Protein AF-A0A0E4GC06-F1 (afdb_monomer_lite)

pLDDT: mean 88.48, std 10.25, range [23.84, 98.75]

Structure (mmCIF, N/CA/C/O backbone):
data_AF-A0A0E4GC06-F1
#
_entry.id   AF-A0A0E4GC06-F1
#
loop_
_atom_site.group_PDB
_atom_site.id
_atom_site.type_symbol
_atom_site.label_atom_id
_atom_site.label_alt_id
_atom_site.label_comp_id
_atom_site.label_asym_id
_atom_site.label_entity_id
_atom_site.label_seq_id
_atom_site.pdbx_PDB_ins_code
_atom_site.Cartn_x
_atom_site.Cartn_y
_atom_site.Cartn_z
_atom_site.occupancy
_atom_site.B_iso_or_equiv
_atom_site.auth_seq_id
_atom_site.auth_comp_id
_atom_site.auth_asym_id
_atom_site.auth_atom_id
_atom_site.pdbx_PDB_model_num
ATOM 1 N N . MET A 1 1 ? -3.558 20.756 -15.238 1.00 23.84 1 MET A N 1
ATOM 2 C CA . MET A 1 1 ? -2.206 21.326 -15.379 1.00 23.84 1 MET A CA 1
ATOM 3 C C . MET A 1 1 ? -1.267 20.289 -14.812 1.00 23.84 1 MET A C 1
ATOM 5 O O . MET A 1 1 ? -1.370 19.954 -13.636 1.00 23.84 1 MET A O 1
ATOM 9 N N . ASP A 1 2 ? -0.541 19.678 -15.735 1.00 29.11 2 ASP A N 1
ATOM 10 C CA . ASP A 1 2 ? 0.047 18.350 -15.652 1.00 29.11 2 ASP A CA 1
ATOM 11 C C . ASP A 1 2 ? 1.113 18.216 -14.589 1.00 29.11 2 ASP A C 1
ATOM 13 O O . ASP A 1 2 ? 1.960 19.089 -14.416 1.00 29.11 2 ASP A O 1
ATOM 17 N N . ILE A 1 3 ? 1.126 17.060 -13.942 1.00 27.95 3 ILE A N 1
ATOM 18 C CA . ILE A 1 3 ? 2.328 16.587 -13.286 1.00 27.95 3 ILE A CA 1
ATOM 19 C C . ILE A 1 3 ? 2.416 15.119 -13.640 1.00 27.95 3 ILE A C 1
ATOM 21 O O . ILE A 1 3 ? 1.659 14.358 -13.053 1.00 27.95 3 ILE A O 1
ATOM 25 N N . GLN A 1 4 ? 3.295 14.749 -14.589 1.00 31.56 4 GLN A N 1
ATOM 26 C CA . GLN A 1 4 ? 3.867 13.409 -14.827 1.00 31.56 4 GLN A CA 1
ATOM 27 C C . GLN A 1 4 ? 4.980 13.149 -13.766 1.00 31.56 4 GLN A C 1
ATOM 29 O O . GLN A 1 4 ? 5.362 14.096 -13.108 1.00 31.56 4 GLN A O 1
ATOM 34 N N . PHE A 1 5 ? 5.409 11.930 -13.389 1.00 41.62 5 PHE A N 1
ATOM 35 C CA . PHE A 1 5 ? 6.430 11.740 -12.320 1.00 41.62 5 PHE A CA 1
ATOM 36 C C . PHE A 1 5 ? 7.388 10.579 -12.596 1.00 41.62 5 PHE A C 1
ATOM 38 O O . PHE A 1 5 ? 8.573 10.745 -12.329 1.00 41.62 5 PHE A O 1
ATOM 45 N N . SER A 1 6 ? 6.945 9.464 -13.188 1.00 38.44 6 SER A N 1
ATOM 46 C CA . SER A 1 6 ? 7.892 8.463 -13.710 1.00 38.44 6 SER A CA 1
ATOM 47 C C . SER A 1 6 ? 8.439 8.878 -15.082 1.00 38.44 6 SER A C 1
ATOM 49 O O . SER A 1 6 ? 9.653 8.906 -15.261 1.00 38.44 6 SER A O 1
ATOM 51 N N . ASP A 1 7 ? 7.579 9.346 -15.996 1.00 49.59 7 ASP A N 1
ATOM 52 C CA . ASP A 1 7 ? 8.022 9.957 -17.263 1.00 49.59 7 ASP A CA 1
ATOM 53 C C . ASP A 1 7 ? 8.690 11.329 -17.049 1.00 49.59 7 ASP A C 1
ATOM 55 O O . ASP A 1 7 ? 9.568 11.721 -17.806 1.00 49.59 7 ASP A O 1
ATOM 59 N N . ASP A 1 8 ? 8.377 12.034 -15.960 1.00 61.19 8 ASP A N 1
ATOM 60 C CA . ASP A 1 8 ? 8.934 13.361 -15.666 1.00 61.19 8 ASP A CA 1
ATOM 61 C C . ASP A 1 8 ? 10.427 13.309 -15.344 1.00 61.19 8 ASP A C 1
ATOM 63 O O . ASP A 1 8 ? 11.144 14.236 -15.675 1.00 61.19 8 ASP A O 1
ATOM 67 N N . PHE A 1 9 ? 10.968 12.256 -14.721 1.00 75.62 9 PHE A N 1
ATOM 68 C CA . PHE A 1 9 ? 12.422 12.215 -14.509 1.00 75.62 9 PHE A CA 1
ATOM 69 C C . PHE A 1 9 ? 13.187 12.082 -15.832 1.00 75.62 9 PHE A C 1
ATOM 71 O O . PHE A 1 9 ? 14.097 12.872 -16.088 1.00 75.62 9 PHE A O 1
ATOM 78 N N . ILE A 1 10 ? 12.788 11.128 -16.676 1.00 79.75 10 ILE A N 1
ATOM 79 C CA . ILE A 1 10 ? 13.383 10.901 -18.000 1.00 79.75 10 ILE A CA 1
ATOM 80 C C . ILE A 1 10 ? 13.195 12.144 -18.880 1.00 79.75 10 ILE A C 1
ATOM 82 O O . ILE A 1 10 ? 14.172 12.639 -19.434 1.00 79.75 10 ILE A O 1
ATOM 86 N N . LEU A 1 11 ? 11.983 12.707 -18.940 1.00 75.94 11 LEU A N 1
ATOM 87 C CA . LEU A 1 11 ? 11.672 13.897 -19.738 1.00 75.94 11 LEU A CA 1
ATOM 88 C C . LEU A 1 11 ? 12.376 15.159 -19.215 1.00 75.94 11 LEU A C 1
ATOM 90 O O . LEU A 1 11 ? 13.024 15.849 -19.999 1.00 75.94 11 LEU A O 1
ATOM 94 N N . ARG A 1 12 ? 12.340 15.443 -17.901 1.00 77.50 12 ARG A N 1
ATOM 95 C CA . ARG A 1 12 ? 13.036 16.610 -17.306 1.00 77.50 12 ARG A CA 1
ATOM 96 C C . ARG A 1 12 ? 14.535 16.582 -17.553 1.00 77.50 12 ARG A C 1
ATOM 98 O O . ARG A 1 12 ? 15.145 17.640 -17.654 1.00 77.50 12 ARG A O 1
ATOM 105 N N . ASN A 1 13 ? 15.121 15.389 -17.625 1.00 81.69 13 ASN A N 1
ATOM 106 C CA . ASN A 1 13 ? 16.547 15.213 -17.882 1.00 81.69 13 ASN A CA 1
ATOM 107 C C . ASN A 1 13 ? 16.855 14.900 -19.356 1.00 81.69 13 ASN A C 1
ATOM 109 O O . ASN A 1 13 ? 18.013 14.657 -19.676 1.00 81.69 13 ASN A O 1
ATOM 113 N N . SER A 1 14 ? 15.852 14.925 -20.247 1.00 86.75 14 SER A N 1
ATOM 114 C CA . SER A 1 14 ? 15.999 14.646 -21.686 1.00 86.75 14 SER A CA 1
ATOM 115 C C . SER A 1 14 ? 16.733 13.331 -21.986 1.00 86.75 14 SER A C 1
ATOM 117 O O . SER A 1 14 ? 17.539 13.251 -22.912 1.00 86.75 14 SER A O 1
ATOM 119 N N . LEU A 1 15 ? 16.474 12.299 -21.178 1.00 90.12 15 LEU A N 1
ATOM 120 C CA . LEU A 1 15 ? 17.127 11.000 -21.301 1.00 90.12 15 LEU A CA 1
ATOM 121 C C . LEU A 1 15 ? 16.522 10.202 -22.460 1.00 90.12 15 LEU A C 1
ATOM 123 O O . LEU A 1 15 ? 15.305 10.043 -22.562 1.00 90.12 15 LEU A O 1
ATOM 127 N N . ILE A 1 16 ? 17.381 9.655 -23.313 1.00 89.19 16 ILE A N 1
ATOM 128 C CA . ILE A 1 16 ? 17.001 8.858 -24.481 1.00 89.19 16 ILE A CA 1
ATOM 129 C C . ILE A 1 16 ? 17.292 7.389 -24.167 1.00 89.19 16 ILE A C 1
ATOM 131 O O . ILE A 1 16 ? 18.447 7.071 -23.900 1.00 89.19 16 ILE A O 1
ATOM 135 N N . PRO A 1 17 ? 16.308 6.470 -24.199 1.00 90.06 17 PRO A N 1
ATOM 136 C CA . PRO A 1 17 ? 16.586 5.043 -24.047 1.00 90.06 17 PRO A CA 1
ATOM 137 C C . PRO A 1 17 ? 17.645 4.590 -25.052 1.00 90.06 17 PRO A C 1
ATOM 139 O O . PRO A 1 17 ? 17.538 4.896 -26.242 1.00 90.06 17 PRO A O 1
ATOM 142 N N . ILE A 1 18 ? 18.653 3.848 -24.594 1.00 89.06 18 ILE A N 1
ATOM 143 C CA . ILE A 1 18 ? 19.794 3.467 -25.438 1.00 89.06 18 ILE A CA 1
ATOM 144 C C . ILE A 1 18 ? 19.358 2.621 -26.650 1.00 89.06 18 ILE A C 1
ATOM 146 O O . ILE A 1 18 ? 19.922 2.745 -27.734 1.00 89.06 18 ILE A O 1
ATOM 150 N N . SER A 1 19 ? 18.273 1.853 -26.506 1.00 86.19 19 SER A N 1
ATOM 151 C CA . SER A 1 19 ? 17.639 1.074 -27.578 1.00 86.19 19 SER A CA 1
ATOM 152 C C . SER A 1 19 ? 17.064 1.930 -28.713 1.00 86.19 19 SER A C 1
ATOM 154 O O . SER A 1 19 ? 16.879 1.435 -29.820 1.00 86.19 19 SER A O 1
ATOM 156 N N . LYS A 1 20 ? 16.796 3.217 -28.461 1.00 87.62 20 LYS A N 1
ATOM 157 C CA . LYS A 1 20 ? 16.317 4.193 -29.455 1.00 87.62 20 LYS A CA 1
ATOM 158 C C . LYS A 1 20 ? 17.436 5.075 -30.011 1.00 87.62 20 LYS A C 1
ATOM 160 O O . LYS A 1 20 ? 17.191 5.870 -30.919 1.00 87.62 20 LYS A O 1
ATOM 165 N N . LEU A 1 21 ? 18.653 4.965 -29.473 1.00 88.00 21 LEU A N 1
ATOM 166 C CA . LEU A 1 21 ? 19.768 5.829 -29.851 1.00 88.00 21 LEU A CA 1
ATOM 167 C C . LEU A 1 21 ? 20.293 5.510 -31.256 1.00 88.00 21 LEU A C 1
ATOM 169 O O . LEU A 1 21 ? 20.743 6.413 -31.948 1.00 88.00 21 LEU A O 1
ATOM 173 N N . GLU A 1 22 ? 20.168 4.262 -31.720 1.00 85.81 22 GLU A N 1
ATOM 174 C CA . GLU A 1 22 ? 20.642 3.838 -33.047 1.00 85.81 22 GLU A CA 1
ATOM 175 C C . GLU A 1 22 ? 20.010 4.639 -34.200 1.00 85.81 22 GLU A C 1
ATOM 177 O O . GLU A 1 22 ? 20.684 4.927 -35.191 1.00 85.81 22 GLU A O 1
ATOM 182 N N . SER A 1 23 ? 18.752 5.054 -34.029 1.00 85.06 23 SER A N 1
ATOM 183 C CA . SER A 1 23 ? 17.976 5.883 -34.960 1.00 85.06 23 SER A CA 1
ATOM 184 C C . SER A 1 23 ? 17.922 7.371 -34.578 1.00 85.06 23 SER A C 1
ATOM 186 O O . SER A 1 23 ? 17.154 8.129 -35.167 1.00 85.06 23 SER A O 1
ATOM 188 N N . SER A 1 24 ? 18.666 7.797 -33.555 1.00 86.06 24 SER A N 1
ATOM 189 C CA . SER A 1 24 ? 18.602 9.158 -33.013 1.00 86.06 24 SER A CA 1
ATOM 190 C C . SER A 1 24 ? 19.554 10.115 -33.743 1.00 86.06 24 SER A C 1
ATOM 192 O O . SER A 1 24 ? 20.684 9.730 -34.042 1.00 86.06 24 SER A O 1
ATOM 194 N N . PRO A 1 25 ? 19.175 11.389 -33.971 1.00 86.06 25 PRO A N 1
ATOM 195 C CA . PRO A 1 25 ? 20.067 12.384 -34.575 1.00 86.06 25 PRO A CA 1
ATOM 196 C C . PRO A 1 25 ? 21.251 12.773 -33.676 1.00 86.06 25 PRO A C 1
ATOM 198 O O . PRO A 1 25 ? 22.215 13.352 -34.162 1.00 86.06 25 PRO A O 1
ATOM 201 N N . VAL A 1 26 ? 21.183 12.471 -32.375 1.00 86.81 26 VAL A N 1
ATOM 202 C CA . VAL A 1 26 ? 22.250 12.753 -31.395 1.00 86.81 26 VAL A CA 1
ATOM 203 C C . VAL A 1 26 ? 23.085 11.512 -31.060 1.00 86.81 26 VAL A C 1
ATOM 205 O O . VAL A 1 26 ? 23.721 11.450 -30.012 1.00 86.81 26 VAL A O 1
ATOM 208 N N . ARG A 1 27 ? 23.040 10.487 -31.917 1.00 87.12 27 ARG A N 1
ATOM 209 C CA . ARG A 1 27 ? 23.798 9.247 -31.745 1.00 87.12 27 ARG A CA 1
ATOM 210 C C . ARG A 1 27 ? 25.310 9.511 -31.848 1.00 87.12 27 ARG A C 1
ATOM 212 O O . ARG A 1 27 ? 25.729 10.098 -32.843 1.00 87.12 27 ARG A O 1
ATOM 219 N N . PRO A 1 28 ? 26.129 9.027 -30.899 1.00 85.38 28 PRO A N 1
ATOM 220 C CA . PRO A 1 28 ? 27.585 9.013 -31.047 1.00 85.38 28 PRO A CA 1
ATOM 221 C C . PRO A 1 28 ? 28.045 8.162 -32.242 1.00 85.38 28 PRO A C 1
ATOM 223 O O . PRO A 1 28 ? 27.434 7.136 -32.547 1.00 85.38 28 PRO A O 1
ATOM 226 N N . ASP A 1 29 ? 29.129 8.560 -32.910 1.00 83.81 29 ASP A N 1
ATOM 227 C CA . ASP A 1 29 ? 29.635 7.868 -34.109 1.00 83.81 29 ASP A CA 1
ATOM 228 C C . ASP A 1 29 ? 30.084 6.422 -33.835 1.00 83.81 29 ASP A C 1
ATOM 230 O O . ASP A 1 29 ? 30.012 5.564 -34.715 1.00 83.81 29 ASP A O 1
ATOM 234 N N . ASP A 1 30 ? 30.514 6.138 -32.608 1.00 81.44 30 ASP A N 1
ATOM 235 C CA . ASP A 1 30 ? 31.010 4.846 -32.132 1.00 81.44 30 ASP A CA 1
ATOM 236 C C . ASP A 1 30 ? 29.928 3.970 -31.470 1.00 81.44 30 ASP A C 1
ATOM 238 O O . ASP A 1 30 ? 30.226 2.911 -30.912 1.00 81.44 30 ASP A O 1
ATOM 242 N N . PHE A 1 31 ? 28.658 4.380 -31.535 1.00 86.50 31 PHE A N 1
ATOM 243 C CA . PHE A 1 31 ? 27.555 3.661 -30.907 1.00 86.50 31 PHE A CA 1
ATOM 244 C C . PHE A 1 31 ? 27.012 2.517 -31.780 1.00 86.50 31 PHE A C 1
ATOM 246 O O . PHE A 1 31 ? 26.478 2.744 -32.867 1.00 86.50 31 PHE A O 1
ATOM 253 N N . PHE A 1 32 ? 27.030 1.290 -31.242 1.00 86.06 32 PHE A N 1
ATOM 254 C CA . PHE A 1 32 ? 26.458 0.099 -31.884 1.00 86.06 32 PHE A CA 1
ATOM 255 C C . PHE A 1 32 ? 25.544 -0.663 -30.924 1.00 86.06 32 PHE A C 1
ATOM 257 O O . PHE A 1 32 ? 26.003 -1.210 -29.923 1.00 86.06 32 PHE A O 1
ATOM 264 N N . TRP A 1 33 ? 24.249 -0.756 -31.238 1.00 86.50 33 TRP A N 1
ATOM 265 C CA . TRP A 1 33 ? 23.252 -1.290 -30.305 1.00 86.50 33 TRP A CA 1
ATOM 266 C C . TRP A 1 33 ? 23.437 -2.779 -29.980 1.00 86.50 33 TRP A C 1
ATOM 268 O O . TRP A 1 33 ? 23.452 -3.157 -28.808 1.00 86.50 33 TRP A O 1
ATOM 278 N N . GLN A 1 34 ? 23.601 -3.632 -30.997 1.00 88.94 34 GLN A N 1
ATOM 279 C CA . GLN A 1 34 ? 23.625 -5.091 -30.806 1.00 88.94 34 GLN A CA 1
ATOM 280 C C . GLN A 1 34 ? 24.768 -5.576 -29.890 1.00 88.94 34 GLN A C 1
ATOM 282 O O . GLN A 1 34 ? 24.481 -6.339 -28.964 1.00 88.94 34 GLN A O 1
ATOM 287 N N . PRO A 1 35 ? 26.034 -5.129 -30.058 1.00 87.31 35 PRO A N 1
ATOM 288 C CA . PRO A 1 35 ? 27.116 -5.512 -29.148 1.00 87.31 35 PRO A CA 1
ATOM 289 C C . PRO A 1 35 ? 26.880 -5.062 -27.703 1.00 87.31 35 PRO A C 1
ATOM 291 O O . PRO A 1 35 ? 27.136 -5.822 -26.769 1.00 87.31 35 PRO A O 1
ATOM 294 N N . ILE A 1 36 ? 26.349 -3.849 -27.512 1.00 86.44 36 ILE A N 1
ATOM 295 C CA . ILE A 1 36 ? 26.052 -3.302 -26.183 1.00 86.44 36 ILE A CA 1
ATOM 296 C C . ILE A 1 36 ? 24.978 -4.146 -25.507 1.00 86.44 36 ILE A C 1
ATOM 298 O O . ILE A 1 36 ? 25.170 -4.599 -24.380 1.00 86.44 36 ILE A O 1
ATOM 302 N N . LYS A 1 37 ? 23.866 -4.397 -26.208 1.00 89.00 37 LYS A N 1
ATOM 303 C CA . LYS A 1 37 ? 22.764 -5.211 -25.698 1.00 89.00 37 LYS A CA 1
ATOM 304 C C . LYS A 1 37 ? 23.260 -6.586 -25.251 1.00 89.00 37 LYS A C 1
ATOM 306 O O . LYS A 1 37 ? 23.025 -6.966 -24.107 1.00 89.00 37 LYS A O 1
ATOM 311 N N . ALA A 1 38 ? 24.005 -7.282 -26.113 1.00 87.81 38 ALA A N 1
ATOM 312 C CA . ALA A 1 38 ? 24.550 -8.601 -25.805 1.00 87.81 38 ALA A CA 1
ATOM 313 C C . ALA A 1 38 ? 25.463 -8.579 -24.567 1.00 87.81 38 ALA A C 1
ATOM 315 O O . ALA A 1 38 ? 25.355 -9.450 -23.707 1.00 87.81 38 ALA A O 1
ATOM 316 N N . SER A 1 39 ? 26.326 -7.565 -24.443 1.00 87.81 39 SER A N 1
ATOM 317 C CA . SER A 1 39 ? 27.230 -7.428 -23.297 1.00 87.81 39 SER A CA 1
ATOM 318 C C . SER A 1 39 ? 26.491 -7.157 -21.981 1.00 87.81 39 SER A C 1
ATOM 320 O O . SER A 1 39 ? 26.880 -7.686 -20.942 1.00 87.81 39 SER A O 1
ATOM 322 N N . ILE A 1 40 ? 25.439 -6.335 -22.007 1.00 89.38 40 ILE A N 1
ATOM 323 C CA . ILE A 1 40 ? 24.627 -5.994 -20.829 1.00 89.38 40 ILE A CA 1
ATOM 324 C C . ILE A 1 40 ? 23.790 -7.197 -20.379 1.00 89.38 40 ILE A C 1
ATOM 326 O O . ILE A 1 40 ? 23.795 -7.548 -19.199 1.00 89.38 40 ILE A O 1
ATOM 330 N N . GLU A 1 41 ? 23.128 -7.872 -21.319 1.00 87.56 41 GLU A N 1
ATOM 331 C CA . GLU A 1 41 ? 22.308 -9.054 -21.034 1.00 87.56 41 GLU A CA 1
ATOM 332 C C . GLU A 1 41 ? 23.159 -10.238 -20.552 1.00 87.56 41 GLU A C 1
ATOM 334 O O . GLU A 1 41 ? 22.735 -10.969 -19.657 1.00 87.56 41 GLU A O 1
ATOM 339 N N . ALA A 1 42 ? 24.394 -10.389 -21.052 1.00 87.06 42 ALA A N 1
ATOM 340 C CA . ALA A 1 42 ? 25.342 -11.393 -20.562 1.00 87.06 42 ALA A CA 1
ATOM 341 C C . ALA A 1 42 ? 25.724 -11.199 -19.082 1.00 87.06 42 ALA A C 1
ATOM 343 O O . ALA A 1 42 ? 26.072 -12.166 -18.406 1.00 87.06 42 ALA A O 1
ATOM 344 N N . ALA A 1 43 ? 25.625 -9.974 -18.560 1.00 86.56 43 ALA A N 1
ATOM 345 C CA . ALA A 1 43 ? 25.806 -9.687 -17.140 1.00 86.56 43 ALA A CA 1
ATOM 346 C C . ALA A 1 43 ? 24.504 -9.797 -16.326 1.00 86.56 43 ALA A C 1
ATOM 348 O O . ALA A 1 43 ? 24.507 -9.506 -15.128 1.00 86.56 43 ALA A O 1
ATOM 349 N N . ASP A 1 44 ? 23.394 -10.243 -16.926 1.00 84.75 44 ASP A N 1
ATOM 350 C CA . ASP A 1 44 ? 22.070 -10.288 -16.290 1.00 84.75 44 ASP A CA 1
ATOM 351 C C . ASP A 1 44 ? 21.636 -8.886 -15.801 1.00 84.75 44 ASP A C 1
ATOM 353 O O . ASP A 1 44 ? 21.094 -8.686 -14.714 1.00 84.75 44 ASP A O 1
ATOM 357 N N . LEU A 1 45 ? 21.921 -7.887 -16.642 1.00 86.56 45 LEU A N 1
ATOM 358 C CA . LEU A 1 45 ? 21.361 -6.542 -16.583 1.00 86.56 45 LEU A CA 1
ATOM 359 C C . LEU A 1 45 ? 20.383 -6.348 -17.750 1.00 86.56 45 LEU A C 1
ATOM 361 O O . LEU A 1 45 ? 20.461 -7.028 -18.771 1.00 86.56 45 LEU A O 1
ATOM 365 N N . SER A 1 46 ? 19.455 -5.402 -17.602 1.00 85.12 46 SER A N 1
ATOM 366 C CA . SER A 1 46 ? 18.513 -5.044 -18.665 1.00 85.12 46 SER A CA 1
ATOM 367 C C . SER A 1 46 ? 19.009 -3.818 -19.417 1.00 85.12 46 SER A C 1
ATOM 369 O O . SER A 1 46 ? 19.216 -2.762 -18.818 1.00 85.12 46 SER A O 1
ATOM 371 N N . ALA A 1 47 ? 19.141 -3.923 -20.738 1.00 85.19 47 ALA A N 1
ATOM 372 C CA . ALA A 1 47 ? 19.492 -2.776 -21.570 1.00 85.19 47 ALA A CA 1
ATOM 373 C C . ALA A 1 47 ? 18.381 -1.703 -21.612 1.00 85.19 47 ALA A C 1
ATOM 375 O O . ALA A 1 47 ? 18.665 -0.547 -21.910 1.00 85.19 47 ALA A O 1
ATOM 376 N N . ASP A 1 48 ? 17.145 -2.050 -21.233 1.00 84.50 48 ASP A N 1
ATOM 377 C CA . ASP A 1 48 ? 16.034 -1.095 -21.086 1.00 84.50 48 ASP A CA 1
ATOM 378 C C . ASP A 1 48 ? 16.233 -0.111 -19.915 1.00 84.50 48 ASP A C 1
ATOM 380 O O . ASP A 1 48 ? 15.562 0.919 -19.843 1.00 84.50 48 ASP A O 1
ATOM 384 N N . ASP A 1 49 ? 17.141 -0.422 -18.985 1.00 87.56 49 ASP A N 1
ATOM 385 C CA . ASP A 1 49 ? 17.473 0.439 -17.844 1.00 87.56 49 ASP A CA 1
ATOM 386 C C . ASP A 1 49 ? 18.632 1.410 -18.164 1.00 87.56 49 ASP A C 1
ATOM 388 O O . ASP A 1 49 ? 19.081 2.153 -17.289 1.00 87.56 49 ASP A O 1
ATOM 392 N N . LEU A 1 50 ? 19.119 1.425 -19.413 1.00 90.94 50 LEU A N 1
ATOM 393 C CA . LEU A 1 50 ? 20.195 2.299 -19.880 1.00 90.94 50 LEU A CA 1
ATOM 394 C C . LEU A 1 50 ? 19.680 3.418 -20.786 1.00 90.94 50 LEU A C 1
ATOM 396 O O . LEU A 1 50 ? 18.852 3.227 -21.681 1.00 90.94 50 LEU A O 1
ATOM 400 N N . TYR A 1 51 ? 20.242 4.601 -20.573 1.00 91.88 51 TYR A N 1
ATOM 401 C CA . TYR A 1 51 ? 19.849 5.836 -21.228 1.00 91.88 51 TYR A CA 1
ATOM 402 C C . TYR A 1 51 ? 21.074 6.616 -21.698 1.00 91.88 51 TYR A C 1
ATOM 404 O O . TYR A 1 51 ? 22.180 6.447 -21.189 1.00 91.88 51 TYR A O 1
ATOM 412 N N . TYR A 1 52 ? 20.848 7.502 -22.655 1.00 91.75 52 TYR A N 1
ATOM 413 C CA . TYR A 1 52 ? 21.792 8.485 -23.148 1.00 91.75 52 TYR A CA 1
ATOM 414 C C . TYR A 1 52 ? 21.304 9.886 -22.780 1.00 91.75 52 TYR A C 1
ATOM 416 O O . TYR A 1 52 ? 20.136 10.220 -22.990 1.00 91.75 52 TYR A O 1
ATOM 424 N N . ASN A 1 53 ? 22.191 10.697 -22.218 1.00 92.31 53 ASN A N 1
ATOM 425 C CA . ASN A 1 53 ? 21.946 12.077 -21.841 1.00 92.31 53 ASN A CA 1
ATOM 426 C C . ASN A 1 53 ? 22.752 13.012 -22.760 1.00 92.31 53 ASN A C 1
ATOM 428 O O . ASN A 1 53 ? 23.928 13.266 -22.486 1.00 92.31 53 ASN A O 1
ATOM 432 N N . PRO A 1 54 ? 22.134 13.585 -23.809 1.00 88.38 54 PRO A N 1
ATOM 433 C CA . PRO A 1 54 ? 22.835 14.470 -24.740 1.00 88.38 54 PRO A CA 1
ATOM 434 C C . PRO A 1 54 ? 23.321 15.775 -24.087 1.00 88.38 54 PRO A C 1
ATOM 436 O O . PRO A 1 54 ? 24.141 16.481 -24.666 1.00 88.38 54 PRO A O 1
ATOM 439 N N . LEU A 1 55 ? 22.819 16.119 -22.896 1.00 88.94 55 LEU A N 1
ATOM 440 C CA . LEU A 1 55 ? 23.161 17.352 -22.185 1.00 88.94 55 LEU A CA 1
ATOM 441 C C . LEU A 1 55 ? 24.360 17.188 -21.237 1.00 88.94 55 LEU A C 1
ATOM 443 O O . LEU A 1 55 ? 24.836 18.182 -20.691 1.00 88.94 55 LEU A O 1
ATOM 447 N N . ASN A 1 56 ? 24.850 15.962 -21.019 1.00 88.88 56 ASN A N 1
ATOM 448 C CA . ASN A 1 56 ? 25.978 15.682 -20.129 1.00 88.88 56 ASN A CA 1
ATOM 449 C C . ASN A 1 56 ? 27.158 15.106 -20.920 1.00 88.88 56 ASN A C 1
ATOM 451 O O . ASN A 1 56 ? 27.310 13.896 -21.041 1.00 88.88 56 ASN A O 1
ATOM 455 N N . ALA A 1 57 ? 28.016 15.983 -21.444 1.00 86.19 57 ALA A N 1
ATOM 456 C CA . ALA A 1 57 ? 29.143 15.570 -22.281 1.00 86.19 57 ALA A CA 1
ATOM 457 C C . ALA A 1 57 ? 30.200 14.732 -21.534 1.00 86.19 57 ALA A C 1
ATOM 459 O O . ALA A 1 57 ? 30.902 13.949 -22.164 1.00 86.19 57 ALA A O 1
ATOM 460 N N . THR A 1 58 ? 30.330 14.881 -20.209 1.00 89.69 58 THR A N 1
ATOM 461 C CA . THR A 1 58 ? 31.317 14.121 -19.421 1.00 89.69 58 THR A CA 1
ATOM 462 C C . THR A 1 58 ? 30.808 12.745 -19.015 1.00 89.69 58 THR A C 1
ATOM 464 O O . THR A 1 58 ? 31.597 11.811 -18.945 1.00 89.69 58 THR A O 1
ATOM 467 N N . CYS A 1 59 ? 29.503 12.617 -18.756 1.00 90.25 59 CYS A N 1
ATOM 468 C CA . CYS A 1 59 ? 28.846 11.349 -18.452 1.00 90.25 59 CYS A CA 1
ATOM 469 C C . CYS A 1 59 ? 27.597 11.164 -19.330 1.00 90.25 59 CYS A C 1
ATOM 471 O O . CYS A 1 59 ? 26.473 11.327 -18.842 1.00 90.25 59 CYS A O 1
ATOM 473 N N . PRO A 1 60 ? 27.779 10.866 -20.629 1.00 90.31 60 PRO A N 1
ATOM 474 C CA . PRO A 1 60 ? 26.689 10.855 -21.598 1.00 90.31 60 PRO A CA 1
ATOM 475 C C . PRO A 1 60 ? 25.806 9.612 -21.508 1.00 90.31 60 PRO A C 1
ATOM 477 O O . PRO A 1 60 ? 24.718 9.605 -22.073 1.00 90.31 60 PRO A O 1
ATOM 480 N N . TYR A 1 61 ? 26.225 8.563 -20.801 1.00 91.50 61 TYR A N 1
ATOM 481 C CA . TYR A 1 61 ? 25.405 7.378 -20.569 1.00 91.50 61 TYR A CA 1
ATOM 482 C C . TYR A 1 61 ? 24.901 7.372 -19.133 1.00 91.50 61 TYR A C 1
ATOM 484 O O . TYR A 1 61 ? 25.541 7.906 -18.230 1.00 91.50 61 TYR A O 1
ATOM 492 N N . CYS A 1 62 ? 23.740 6.779 -18.893 1.00 92.62 62 CYS A N 1
ATOM 493 C CA . CYS A 1 62 ? 23.188 6.663 -17.554 1.00 92.62 62 CYS A CA 1
ATOM 494 C C . CYS A 1 62 ? 22.520 5.306 -17.363 1.00 92.62 62 CYS A C 1
ATOM 496 O O . CYS A 1 62 ? 21.853 4.805 -18.265 1.00 92.62 62 CYS A O 1
ATOM 498 N N . TYR A 1 63 ? 22.636 4.753 -16.162 1.00 91.94 63 TYR A N 1
ATOM 499 C CA . TYR A 1 63 ? 21.759 3.685 -15.698 1.00 91.94 63 TYR A CA 1
ATOM 500 C C . TYR A 1 63 ? 20.667 4.293 -14.822 1.00 91.94 63 TYR A C 1
ATOM 502 O O . TYR A 1 63 ? 20.967 5.057 -13.902 1.00 91.94 63 TYR A O 1
ATOM 510 N N . TYR A 1 64 ? 19.410 3.950 -15.094 1.00 88.62 64 TYR A N 1
ATOM 511 C CA . TYR A 1 64 ? 18.273 4.397 -14.303 1.00 88.62 64 TYR A CA 1
ATOM 512 C C . TYR A 1 64 ? 17.285 3.261 -14.047 1.00 88.62 64 TYR A C 1
ATOM 514 O O . TYR A 1 64 ? 16.609 2.773 -14.956 1.00 88.62 64 TYR A O 1
ATOM 522 N N . LYS A 1 65 ? 17.152 2.886 -12.772 1.00 82.25 65 LYS A N 1
ATOM 523 C CA . LYS A 1 65 ? 16.164 1.911 -12.307 1.00 82.25 65 LYS A CA 1
ATOM 524 C C . LYS A 1 65 ? 15.757 2.218 -10.867 1.00 82.25 65 LYS A C 1
ATOM 526 O O . LYS A 1 65 ? 16.605 2.283 -9.981 1.00 82.25 65 LYS A O 1
ATOM 531 N N . ASN A 1 66 ? 14.454 2.348 -10.616 1.00 78.06 66 ASN A N 1
ATOM 532 C CA . ASN A 1 66 ? 13.882 2.624 -9.292 1.00 78.06 66 ASN A CA 1
ATOM 533 C C . ASN A 1 66 ? 14.471 3.921 -8.691 1.00 78.06 66 ASN A C 1
ATOM 535 O O . ASN A 1 66 ? 14.310 4.995 -9.271 1.00 78.06 66 ASN A O 1
ATOM 539 N N . PHE A 1 67 ? 15.179 3.826 -7.563 1.00 84.81 67 PHE A N 1
ATOM 540 C CA . PHE A 1 67 ? 15.867 4.948 -6.911 1.00 84.81 67 PHE A CA 1
ATOM 541 C C . PHE A 1 67 ? 17.365 5.039 -7.237 1.00 84.81 67 PHE A C 1
ATOM 543 O O . PHE A 1 67 ? 18.084 5.836 -6.635 1.00 84.81 67 PHE A O 1
ATOM 550 N N . ILE A 1 68 ? 17.843 4.238 -8.191 1.00 89.06 68 ILE A N 1
ATOM 551 C CA . ILE A 1 68 ? 19.247 4.185 -8.594 1.00 89.06 68 ILE A CA 1
ATOM 552 C C . ILE A 1 68 ? 19.397 4.946 -9.908 1.00 89.06 68 ILE A C 1
ATOM 554 O O . ILE A 1 68 ? 18.821 4.560 -10.927 1.00 89.06 68 ILE A O 1
ATOM 558 N N . PHE A 1 69 ? 20.183 6.022 -9.875 1.00 92.06 69 PHE A N 1
ATOM 559 C CA . PHE A 1 69 ? 20.600 6.772 -11.056 1.00 92.06 69 PHE A CA 1
ATOM 560 C C . PHE A 1 69 ? 22.114 6.957 -11.036 1.00 92.06 69 PHE A C 1
ATOM 562 O O . PHE A 1 69 ? 22.647 7.634 -10.153 1.00 92.06 69 PHE A O 1
ATOM 569 N N . LEU A 1 70 ? 22.782 6.341 -12.008 1.00 92.12 70 LEU A N 1
ATOM 570 C CA . LEU A 1 70 ? 24.230 6.385 -12.181 1.00 92.12 70 LEU A CA 1
ATOM 571 C C . LEU A 1 70 ? 24.548 7.082 -13.494 1.00 92.12 70 LEU A C 1
ATOM 573 O O . LEU A 1 70 ? 24.036 6.687 -14.538 1.00 92.12 70 LEU A O 1
ATOM 577 N N . GLU A 1 71 ? 25.400 8.098 -13.437 1.00 91.88 71 GLU A N 1
ATOM 578 C CA . GLU A 1 71 ? 25.947 8.760 -14.618 1.00 91.88 71 GLU A CA 1
ATOM 579 C C . GLU A 1 71 ? 27.277 8.091 -14.982 1.00 91.88 71 GLU A C 1
ATOM 581 O O . GLU A 1 71 ? 28.134 7.879 -14.125 1.00 91.88 71 GLU A O 1
ATOM 586 N N . LEU A 1 72 ? 27.433 7.732 -16.252 1.00 90.50 72 LEU A N 1
ATOM 587 C CA . LEU A 1 72 ? 28.502 6.891 -16.772 1.00 90.50 72 LEU A CA 1
ATOM 588 C C . LEU A 1 72 ? 29.247 7.646 -17.880 1.00 90.50 72 LEU A C 1
ATOM 590 O O . LEU A 1 72 ? 28.632 8.180 -18.805 1.00 90.50 72 LEU A O 1
ATOM 594 N N . GLN A 1 73 ? 30.579 7.667 -17.804 1.00 87.25 73 GLN A N 1
ATOM 595 C CA . GLN A 1 73 ? 31.442 8.324 -18.801 1.00 87.25 73 GLN A CA 1
ATOM 596 C C . GLN A 1 73 ? 31.392 7.650 -20.178 1.00 87.25 73 GLN A C 1
ATOM 598 O O . GLN A 1 73 ? 31.622 8.286 -21.201 1.00 87.25 73 GLN A O 1
ATOM 603 N N . GLY A 1 74 ? 31.053 6.365 -20.207 1.00 84.25 74 GLY A N 1
ATOM 604 C CA . GLY A 1 74 ? 30.928 5.557 -21.409 1.00 84.25 74 GLY A CA 1
ATOM 605 C C . GLY A 1 74 ? 29.946 4.418 -21.178 1.00 84.25 74 GLY A C 1
ATOM 606 O O . GLY A 1 74 ? 29.465 4.207 -20.060 1.00 84.25 74 GLY A O 1
ATOM 607 N N . ILE A 1 75 ? 29.668 3.654 -22.232 1.00 78.38 75 ILE A N 1
ATOM 608 C CA . ILE A 1 75 ? 29.014 2.355 -22.067 1.00 78.38 75 ILE A CA 1
ATOM 609 C C . ILE A 1 75 ? 29.923 1.491 -21.185 1.00 78.38 75 ILE A C 1
ATOM 611 O O . ILE A 1 75 ? 31.134 1.478 -21.420 1.00 78.38 75 ILE A O 1
ATOM 615 N N . PRO A 1 76 ? 29.383 0.768 -20.189 1.00 73.31 76 PRO A N 1
ATOM 616 C CA . PRO A 1 76 ? 30.194 -0.073 -19.321 1.00 73.31 76 PRO A CA 1
ATOM 617 C C . PRO A 1 76 ? 31.041 -1.054 -20.139 1.00 73.31 76 PRO A C 1
ATOM 619 O O . PRO A 1 76 ? 30.514 -2.002 -20.717 1.00 73.31 76 PRO A O 1
ATOM 622 N N . HIS A 1 77 ? 32.359 -0.845 -20.159 1.00 70.69 77 HIS A N 1
ATOM 623 C CA . HIS A 1 77 ? 33.301 -1.808 -20.739 1.00 70.69 77 HIS A CA 1
ATOM 624 C C . HIS A 1 77 ? 33.315 -3.117 -19.938 1.00 70.69 77 HIS A C 1
ATOM 626 O O . HIS A 1 77 ? 33.593 -4.178 -20.490 1.00 70.69 77 HIS A O 1
ATOM 632 N N . ASN A 1 78 ? 32.965 -3.036 -18.649 1.00 79.94 78 ASN A N 1
ATOM 633 C CA . ASN A 1 78 ? 32.748 -4.168 -17.762 1.00 79.94 78 ASN A CA 1
ATOM 634 C C . ASN A 1 78 ? 31.356 -4.078 -17.100 1.00 79.94 78 ASN A C 1
ATOM 636 O O . ASN A 1 78 ? 31.207 -3.484 -16.030 1.00 79.94 78 ASN A O 1
ATOM 640 N N . PRO A 1 79 ? 30.308 -4.661 -17.706 1.00 86.38 79 PRO A N 1
ATOM 641 C CA . PRO A 1 79 ? 28.963 -4.662 -17.127 1.00 86.38 79 PRO A CA 1
ATOM 642 C C . PRO A 1 79 ? 28.860 -5.339 -15.751 1.00 86.38 79 PRO A C 1
ATOM 644 O O . PRO A 1 79 ? 27.921 -5.054 -15.007 1.00 86.38 79 PRO A O 1
ATOM 647 N N . ALA A 1 80 ? 29.816 -6.201 -15.380 1.00 87.00 80 ALA A N 1
ATOM 648 C CA . ALA A 1 80 ? 29.850 -6.814 -14.054 1.00 87.00 80 ALA A CA 1
ATOM 649 C C . ALA A 1 80 ? 30.154 -5.787 -12.950 1.00 87.00 80 ALA A C 1
ATOM 651 O O . ALA A 1 80 ? 29.517 -5.829 -11.901 1.00 87.00 80 ALA A O 1
ATOM 652 N N . GLU A 1 81 ? 31.044 -4.820 -13.203 1.00 88.38 81 GLU A N 1
ATOM 653 C CA . GLU A 1 81 ? 31.314 -3.714 -12.270 1.00 88.38 81 GLU A CA 1
ATOM 654 C C . GLU A 1 81 ? 30.086 -2.818 -12.098 1.00 88.38 81 GLU A C 1
ATOM 656 O O . GLU A 1 81 ? 29.735 -2.452 -10.976 1.00 88.38 81 GLU A O 1
ATOM 661 N N . LEU A 1 82 ? 29.380 -2.509 -13.195 1.00 90.00 82 LEU A N 1
ATOM 662 C CA . LEU A 1 82 ? 28.116 -1.774 -13.114 1.00 90.00 82 LEU A CA 1
ATOM 663 C C . LEU A 1 82 ? 27.102 -2.541 -12.250 1.00 90.00 82 LEU A C 1
ATOM 665 O O . LEU A 1 82 ? 26.467 -1.948 -11.380 1.00 90.00 82 LEU A O 1
ATOM 669 N N . LYS A 1 83 ? 26.969 -3.858 -12.449 1.00 90.44 83 LYS A N 1
ATOM 670 C CA . LYS A 1 83 ? 26.078 -4.701 -11.639 1.00 90.44 83 LYS A CA 1
ATOM 671 C C . LYS A 1 83 ? 26.457 -4.687 -10.161 1.00 90.44 83 LYS A C 1
ATOM 673 O O . LYS A 1 83 ? 25.574 -4.592 -9.313 1.00 90.44 83 LYS A O 1
ATOM 678 N N . GLU A 1 84 ? 27.744 -4.766 -9.843 1.00 90.44 84 GLU A N 1
ATOM 679 C CA . GLU A 1 84 ? 28.226 -4.703 -8.463 1.00 90.44 84 GLU A CA 1
ATOM 680 C C . GLU A 1 84 ? 27.878 -3.361 -7.806 1.00 90.44 84 GLU A C 1
ATOM 682 O O . GLU A 1 84 ? 27.329 -3.346 -6.703 1.00 90.44 84 GLU A O 1
ATOM 687 N N . GLN A 1 85 ? 28.092 -2.243 -8.508 1.00 91.31 85 GLN A N 1
ATOM 688 C CA . GLN A 1 85 ? 27.703 -0.914 -8.027 1.00 91.31 85 GLN A CA 1
ATOM 689 C C . GLN A 1 85 ? 26.189 -0.792 -7.811 1.00 91.31 85 GLN A C 1
ATOM 691 O O . GLN A 1 85 ? 25.755 -0.268 -6.783 1.00 91.31 85 GLN A O 1
ATOM 696 N N . ILE A 1 86 ? 25.378 -1.304 -8.745 1.00 90.38 86 ILE A N 1
ATOM 697 C CA . ILE A 1 86 ? 23.913 -1.335 -8.617 1.00 90.38 86 ILE A CA 1
ATOM 698 C C . ILE A 1 86 ? 23.513 -2.114 -7.364 1.00 90.38 86 ILE A C 1
ATOM 700 O O . ILE A 1 86 ? 22.761 -1.593 -6.543 1.00 90.38 86 ILE A O 1
ATOM 704 N N . ASN A 1 87 ? 24.049 -3.323 -7.190 1.00 89.62 87 ASN A N 1
ATOM 705 C CA . ASN A 1 87 ? 23.741 -4.174 -6.044 1.00 89.62 87 ASN A CA 1
ATOM 706 C C . ASN A 1 87 ? 24.161 -3.518 -4.724 1.00 89.62 87 ASN A C 1
ATOM 708 O O . ASN A 1 87 ? 23.436 -3.610 -3.737 1.00 89.62 87 ASN A O 1
ATOM 712 N N . LEU A 1 88 ? 25.312 -2.840 -4.688 1.00 92.06 88 LEU A N 1
ATOM 713 C CA . LEU A 1 88 ? 25.786 -2.140 -3.495 1.00 92.06 88 LEU A CA 1
ATOM 714 C C . LEU A 1 88 ? 24.805 -1.041 -3.065 1.00 92.06 88 LEU A C 1
ATOM 716 O O . LEU A 1 88 ? 24.431 -0.972 -1.893 1.00 92.06 88 LEU A O 1
ATOM 720 N N . ILE A 1 89 ? 24.357 -0.213 -4.012 1.00 91.25 89 ILE A N 1
ATOM 721 C CA . ILE A 1 89 ? 23.396 0.863 -3.740 1.00 91.25 89 ILE A CA 1
ATOM 722 C C . ILE A 1 89 ? 22.034 0.276 -3.374 1.00 91.25 89 ILE A C 1
ATOM 724 O O . ILE A 1 89 ? 21.439 0.699 -2.388 1.00 91.25 89 ILE A O 1
ATOM 728 N N . GLU A 1 90 ? 21.550 -0.721 -4.117 1.00 88.06 90 GLU A N 1
ATOM 729 C CA . GLU A 1 90 ? 20.272 -1.384 -3.847 1.00 88.06 90 GLU A CA 1
ATOM 730 C C . GLU A 1 90 ? 20.242 -2.003 -2.444 1.00 88.06 90 GLU A C 1
ATOM 732 O O . GLU A 1 90 ? 19.284 -1.808 -1.695 1.00 88.06 90 GLU A O 1
ATOM 737 N N . ASN A 1 91 ? 21.320 -2.679 -2.042 1.00 87.81 91 ASN A N 1
ATOM 738 C CA . ASN A 1 91 ? 21.468 -3.225 -0.696 1.00 87.81 91 ASN A CA 1
ATOM 739 C C . ASN A 1 91 ? 21.486 -2.121 0.365 1.00 87.81 91 ASN A C 1
ATOM 741 O O . ASN A 1 91 ? 20.828 -2.262 1.395 1.00 87.81 91 ASN A O 1
ATOM 745 N N . GLY A 1 92 ? 22.187 -1.011 0.112 1.00 92.25 92 GLY A N 1
ATOM 746 C CA . GLY A 1 92 ? 22.200 0.149 1.003 1.00 92.25 92 GLY A CA 1
ATOM 747 C C . GLY A 1 92 ? 20.814 0.775 1.178 1.00 92.25 92 GLY A C 1
ATOM 748 O O . GLY A 1 92 ? 20.392 1.034 2.304 1.00 92.25 92 GLY A O 1
ATOM 749 N N . LEU A 1 93 ? 20.071 0.959 0.083 1.00 89.31 93 LEU A N 1
ATOM 750 C CA . LEU A 1 93 ? 18.705 1.486 0.106 1.00 89.31 93 LEU A CA 1
ATOM 751 C C . LEU A 1 93 ? 17.758 0.549 0.860 1.00 89.31 93 LEU A C 1
ATOM 753 O O . LEU A 1 93 ? 17.013 1.000 1.730 1.00 89.31 93 LEU A O 1
ATOM 757 N N . ASN A 1 94 ? 17.817 -0.754 0.578 1.00 85.69 94 ASN A N 1
ATOM 758 C CA . ASN A 1 94 ? 17.010 -1.756 1.271 1.00 85.69 94 ASN A CA 1
ATOM 759 C C . ASN A 1 94 ? 17.342 -1.816 2.768 1.00 85.69 94 ASN A C 1
ATOM 761 O O . ASN A 1 94 ? 16.429 -1.894 3.588 1.00 85.69 94 ASN A O 1
ATOM 765 N N . ALA A 1 95 ? 18.623 -1.723 3.139 1.00 88.44 95 ALA A N 1
ATOM 766 C CA . ALA A 1 95 ? 19.046 -1.660 4.535 1.00 88.44 95 ALA A CA 1
ATOM 767 C C . ALA A 1 95 ? 18.529 -0.392 5.228 1.00 88.44 95 ALA A C 1
ATOM 769 O O . ALA A 1 95 ? 17.993 -0.486 6.330 1.00 88.44 95 ALA A O 1
ATOM 770 N N . ALA A 1 96 ? 18.615 0.768 4.572 1.00 91.19 96 ALA A N 1
ATOM 771 C CA . ALA A 1 96 ? 18.100 2.029 5.098 1.00 91.19 96 ALA A CA 1
ATOM 772 C C . ALA A 1 96 ? 16.580 1.970 5.330 1.00 91.19 96 ALA A C 1
ATOM 774 O O . ALA A 1 96 ? 16.106 2.343 6.401 1.00 91.19 96 ALA A O 1
ATOM 775 N N . VAL A 1 97 ? 15.813 1.422 4.380 1.00 85.50 97 VAL A N 1
ATOM 776 C CA . VAL A 1 97 ? 14.361 1.216 4.535 1.00 85.50 97 VAL A CA 1
ATOM 777 C C . VAL A 1 97 ? 14.058 0.222 5.661 1.00 85.50 97 VAL A C 1
ATOM 779 O O . VAL A 1 97 ? 13.201 0.496 6.502 1.00 85.50 97 VAL A O 1
ATOM 782 N N . ALA A 1 98 ? 14.775 -0.904 5.723 1.00 82.38 98 ALA A N 1
ATOM 783 C CA . ALA A 1 98 ? 14.590 -1.921 6.759 1.00 82.38 98 ALA A CA 1
ATOM 784 C C . ALA A 1 98 ? 14.891 -1.381 8.168 1.00 82.38 98 ALA A C 1
ATOM 786 O O . ALA A 1 98 ? 14.172 -1.690 9.117 1.00 82.38 98 ALA A O 1
ATOM 787 N N . GLN A 1 99 ? 15.918 -0.538 8.293 1.00 87.25 99 GLN A N 1
ATOM 788 C CA . GLN A 1 99 ? 16.311 0.127 9.540 1.00 87.25 99 GLN A CA 1
ATOM 789 C C . GLN A 1 99 ? 15.513 1.410 9.815 1.00 87.25 99 GLN A C 1
ATOM 791 O O . GLN A 1 99 ? 15.659 1.997 10.884 1.00 87.25 99 GLN A O 1
ATOM 796 N N . ARG A 1 100 ? 14.654 1.836 8.877 1.00 85.81 100 ARG A N 1
ATOM 797 C CA . ARG A 1 100 ? 13.908 3.107 8.904 1.00 85.81 100 ARG A CA 1
ATOM 798 C C . ARG A 1 100 ? 14.792 4.351 8.986 1.00 85.81 100 ARG A C 1
ATOM 800 O O . ARG A 1 100 ? 14.333 5.413 9.401 1.00 85.81 100 ARG A O 1
ATOM 807 N N . ASP A 1 101 ? 16.034 4.244 8.532 1.00 93.00 101 ASP A N 1
ATOM 808 C CA . ASP A 1 101 ? 16.934 5.380 8.395 1.00 93.00 101 ASP A CA 1
ATOM 809 C C . ASP A 1 101 ? 16.666 6.093 7.063 1.00 93.00 101 ASP A C 1
ATOM 811 O O . ASP A 1 101 ? 17.386 5.956 6.070 1.00 93.00 101 ASP A O 1
ATOM 815 N N . PHE A 1 102 ? 15.583 6.870 7.028 1.00 93.56 102 PHE A N 1
ATOM 816 C CA . PHE A 1 102 ? 15.213 7.625 5.832 1.00 93.56 102 PHE A CA 1
ATOM 817 C C . PHE A 1 102 ? 16.175 8.778 5.527 1.00 93.56 102 PHE A C 1
ATOM 819 O O . PHE A 1 102 ? 16.203 9.274 4.400 1.00 93.56 102 PHE A O 1
ATOM 826 N N . LYS A 1 103 ? 17.010 9.178 6.493 1.00 93.38 103 LYS A N 1
ATOM 827 C CA . LYS A 1 103 ? 18.092 10.133 6.254 1.00 93.38 103 LYS A CA 1
ATOM 828 C C . LYS A 1 103 ? 19.198 9.486 5.423 1.00 93.38 103 LYS A C 1
ATOM 830 O O . LYS A 1 103 ? 19.615 10.068 4.418 1.00 93.38 103 LYS A O 1
ATOM 835 N N . LEU A 1 104 ? 19.637 8.284 5.800 1.00 94.44 104 LEU A N 1
ATOM 836 C CA . LEU A 1 104 ? 20.572 7.485 5.009 1.00 94.44 104 LEU A CA 1
ATOM 837 C C . LEU A 1 104 ? 19.984 7.164 3.634 1.00 94.44 104 LEU A C 1
ATOM 839 O O . LEU A 1 104 ? 20.658 7.387 2.633 1.00 94.44 104 LEU A O 1
ATOM 843 N N . PHE A 1 105 ? 18.717 6.738 3.569 1.00 93.56 105 PHE A N 1
ATOM 844 C CA . PHE A 1 105 ? 18.020 6.469 2.307 1.00 93.56 105 PHE A CA 1
ATOM 845 C C . PHE A 1 105 ? 18.120 7.652 1.332 1.00 93.56 105 PHE A C 1
ATOM 847 O O . PHE A 1 105 ? 18.581 7.484 0.209 1.00 93.56 105 PHE A O 1
ATOM 854 N N . ILE A 1 106 ? 17.768 8.865 1.776 1.00 93.25 106 ILE A N 1
ATOM 855 C CA . ILE A 1 106 ? 17.856 10.079 0.949 1.00 93.25 106 ILE A CA 1
ATOM 856 C C . ILE A 1 106 ? 19.305 10.390 0.548 1.00 93.25 106 ILE A C 1
ATOM 858 O O . ILE A 1 106 ? 19.536 10.854 -0.564 1.00 93.25 106 ILE A O 1
ATOM 862 N N . THR A 1 107 ? 20.273 10.135 1.433 1.00 91.69 107 THR A N 1
ATOM 863 C CA . THR A 1 107 ? 21.701 10.403 1.180 1.00 91.69 107 THR A CA 1
ATOM 864 C C . THR A 1 107 ? 22.302 9.445 0.145 1.00 91.69 107 THR A C 1
ATOM 866 O O . THR A 1 107 ? 23.201 9.833 -0.596 1.00 91.69 107 THR A O 1
ATOM 869 N N . LEU A 1 108 ? 21.811 8.204 0.078 1.00 92.62 108 LEU A N 1
ATOM 870 C CA . LEU A 1 108 ? 22.244 7.206 -0.905 1.00 92.62 108 LEU A CA 1
ATOM 871 C C . LEU A 1 108 ? 21.679 7.464 -2.309 1.00 92.62 108 LEU A C 1
ATOM 873 O O . LEU A 1 108 ? 22.233 6.981 -3.295 1.00 92.62 108 LEU A O 1
ATOM 877 N N . ILE A 1 109 ? 20.570 8.199 -2.412 1.00 91.44 109 ILE A N 1
ATOM 878 C CA . ILE A 1 109 ? 19.904 8.474 -3.684 1.00 91.44 109 ILE A CA 1
ATOM 879 C C . ILE A 1 109 ? 20.587 9.638 -4.396 1.00 91.44 109 ILE A C 1
ATOM 881 O O . ILE A 1 109 ? 20.925 10.656 -3.793 1.00 91.44 109 ILE A O 1
ATOM 885 N N . ASN A 1 110 ? 20.721 9.524 -5.719 1.00 91.75 110 ASN A N 1
ATOM 886 C CA . ASN A 1 110 ? 21.206 10.626 -6.539 1.00 91.75 110 ASN A CA 1
ATOM 887 C C . ASN A 1 110 ? 20.362 11.899 -6.286 1.00 91.75 110 ASN A C 1
ATOM 889 O O . ASN A 1 110 ? 19.130 11.830 -6.360 1.00 91.75 110 ASN A O 1
ATOM 893 N N . PRO A 1 111 ? 20.972 13.080 -6.062 1.00 90.94 111 PRO A N 1
ATOM 894 C CA . PRO A 1 111 ? 20.233 14.311 -5.781 1.00 90.94 111 PRO A CA 1
ATOM 895 C C . PRO A 1 111 ? 19.143 14.647 -6.809 1.00 90.94 111 PRO A C 1
ATOM 897 O O . PRO A 1 111 ? 18.114 15.212 -6.441 1.00 90.94 111 PRO A O 1
ATOM 900 N N . LYS A 1 112 ? 19.298 14.251 -8.080 1.00 88.50 112 LYS A N 1
ATOM 901 C CA . LYS A 1 112 ? 18.269 14.460 -9.112 1.00 88.50 112 LYS A CA 1
ATOM 902 C C . LYS A 1 112 ? 16.974 13.676 -8.847 1.00 88.50 112 LYS A C 1
ATOM 904 O O . LYS A 1 112 ? 15.907 14.109 -9.273 1.00 88.50 112 LYS A O 1
ATOM 909 N N . LEU A 1 113 ? 17.059 12.546 -8.141 1.00 89.06 113 LEU A N 1
ATOM 910 C CA . LEU A 1 113 ? 15.929 11.683 -7.778 1.00 89.06 113 LEU A CA 1
ATOM 911 C C . LEU A 1 113 ? 15.406 11.923 -6.360 1.00 89.06 113 LEU A C 1
ATOM 913 O O . LEU A 1 113 ? 14.241 11.628 -6.087 1.00 89.06 113 LEU A O 1
ATOM 917 N N . ALA A 1 114 ? 16.244 12.438 -5.458 1.00 91.75 114 ALA A N 1
ATOM 918 C CA . ALA A 1 114 ? 15.949 12.488 -4.028 1.00 91.75 114 ALA A CA 1
ATOM 919 C C . ALA A 1 114 ? 14.595 13.146 -3.672 1.00 91.75 114 ALA A C 1
ATOM 921 O O . ALA A 1 114 ? 13.885 12.579 -2.842 1.00 91.75 114 ALA A O 1
ATOM 922 N N . PRO A 1 115 ? 14.151 14.259 -4.298 1.00 90.69 115 PRO A N 1
ATOM 923 C CA . PRO A 1 115 ? 12.833 14.826 -4.004 1.00 90.69 115 PRO A CA 1
ATOM 924 C C . PRO A 1 115 ? 11.672 13.905 -4.412 1.00 90.69 115 PRO A C 1
ATOM 926 O O . PRO A 1 115 ? 10.717 13.749 -3.656 1.00 90.69 115 PRO A O 1
ATOM 929 N N . ASN A 1 116 ? 11.751 13.259 -5.581 1.00 85.62 116 ASN A N 1
ATOM 930 C CA . ASN A 1 116 ? 10.734 12.303 -6.028 1.00 85.62 116 ASN A CA 1
ATOM 931 C C . ASN A 1 116 ? 10.673 11.087 -5.100 1.00 85.62 116 ASN A C 1
ATOM 933 O O . ASN A 1 116 ? 9.592 10.721 -4.644 1.00 85.62 116 ASN A O 1
ATOM 937 N N . ALA A 1 117 ? 11.835 10.525 -4.770 1.00 87.19 117 ALA A N 1
ATOM 938 C CA . ALA A 1 117 ? 11.938 9.396 -3.857 1.00 87.19 117 ALA A CA 1
ATOM 939 C C . ALA A 1 117 ? 11.416 9.739 -2.457 1.00 87.19 117 ALA A C 1
ATOM 941 O O . ALA A 1 117 ? 10.690 8.952 -1.859 1.00 87.19 117 ALA A O 1
ATOM 942 N N . PHE A 1 118 ? 11.714 10.942 -1.955 1.00 91.44 118 PHE A N 1
ATOM 943 C CA . PHE A 1 118 ? 11.199 11.417 -0.675 1.00 91.44 118 PHE A CA 1
ATOM 944 C C . PHE A 1 118 ? 9.675 11.475 -0.646 1.00 91.44 118 PHE A C 1
ATOM 946 O O . PHE A 1 118 ? 9.080 11.023 0.326 1.00 91.44 118 PHE A O 1
ATOM 953 N N . MET A 1 119 ? 9.034 11.999 -1.698 1.00 89.12 119 MET A N 1
ATOM 954 C CA . MET A 1 119 ? 7.569 12.006 -1.783 1.00 89.12 119 MET A CA 1
ATOM 955 C C . MET A 1 119 ? 6.990 10.591 -1.782 1.00 89.12 119 MET A C 1
ATOM 957 O O . MET A 1 119 ? 5.947 10.365 -1.171 1.00 89.12 119 MET A O 1
ATOM 961 N N . GLU A 1 120 ? 7.666 9.655 -2.450 1.00 83.06 120 GLU A N 1
ATOM 962 C CA . GLU A 1 120 ? 7.243 8.259 -2.543 1.00 83.06 120 GLU A CA 1
ATOM 963 C C . GLU A 1 120 ? 7.344 7.530 -1.201 1.00 83.06 120 GLU A C 1
ATOM 965 O O . GLU A 1 120 ? 6.427 6.795 -0.835 1.00 83.06 120 GLU A O 1
ATOM 970 N N . VAL A 1 121 ? 8.405 7.784 -0.428 1.00 84.12 121 VAL A N 1
ATOM 971 C CA . VAL A 1 121 ? 8.587 7.139 0.879 1.00 84.12 121 VAL A CA 1
ATOM 972 C C . VAL A 1 121 ? 7.996 7.922 2.055 1.00 84.12 121 VAL A C 1
ATOM 974 O O . VAL A 1 121 ? 8.008 7.428 3.181 1.00 84.12 121 VAL A O 1
ATOM 977 N N . PHE A 1 122 ? 7.467 9.127 1.818 1.00 89.12 122 PHE A N 1
ATOM 978 C CA . PHE A 1 122 ? 7.108 10.101 2.855 1.00 89.12 122 PHE A CA 1
ATOM 979 C C . PHE A 1 122 ? 6.230 9.528 3.970 1.00 89.12 122 PHE A C 1
ATOM 981 O O . PHE A 1 122 ? 6.456 9.810 5.143 1.00 89.12 122 PHE A O 1
ATOM 988 N N . ASP A 1 123 ? 5.223 8.724 3.629 1.00 84.19 123 ASP A N 1
ATOM 989 C CA . ASP A 1 123 ? 4.277 8.200 4.618 1.00 84.19 123 ASP A CA 1
ATOM 990 C C . ASP A 1 123 ? 4.838 7.039 5.454 1.00 84.19 123 ASP A C 1
ATOM 992 O O . ASP A 1 123 ? 4.258 6.730 6.493 1.00 84.19 123 ASP A O 1
ATOM 996 N N . PHE A 1 124 ? 5.971 6.447 5.056 1.00 79.75 124 PHE A N 1
ATOM 997 C CA . PHE A 1 124 ? 6.690 5.441 5.850 1.00 79.75 124 PHE A CA 1
ATOM 998 C C . PHE A 1 124 ? 7.651 6.066 6.872 1.00 79.75 124 PHE A C 1
ATOM 1000 O O . PHE A 1 124 ? 8.118 5.374 7.780 1.00 79.75 124 PHE A O 1
ATOM 1007 N N . ILE A 1 125 ? 7.939 7.364 6.734 1.00 87.88 125 ILE A N 1
ATOM 1008 C CA . ILE A 1 125 ? 8.791 8.131 7.645 1.00 87.88 125 ILE A CA 1
ATOM 1009 C C . ILE A 1 125 ? 8.039 8.378 8.959 1.00 87.88 125 ILE A C 1
ATOM 1011 O O . ILE A 1 125 ? 6.836 8.655 8.953 1.00 87.88 125 ILE A O 1
ATOM 1015 N N . ALA A 1 126 ? 8.747 8.309 10.090 1.00 85.69 126 ALA A N 1
ATOM 1016 C CA . ALA A 1 126 ? 8.195 8.690 11.386 1.00 85.69 126 ALA A CA 1
ATOM 1017 C C . ALA A 1 126 ? 7.706 10.148 11.372 1.00 85.69 126 ALA A C 1
ATOM 1019 O O . ALA A 1 126 ? 8.323 11.023 10.761 1.00 85.69 126 ALA A O 1
ATOM 1020 N N . ASP A 1 127 ? 6.599 10.428 12.060 1.00 87.62 127 ASP A N 1
ATOM 1021 C CA . ASP A 1 127 ? 5.970 11.753 12.042 1.00 87.62 127 ASP A CA 1
ATOM 1022 C C . ASP A 1 127 ? 6.913 12.866 12.527 1.00 87.62 127 ASP A C 1
ATOM 1024 O O . ASP A 1 127 ? 6.890 13.971 11.981 1.00 87.62 127 ASP A O 1
ATOM 1028 N N . THR A 1 128 ? 7.798 12.549 13.476 1.00 89.56 128 THR A N 1
ATOM 1029 C CA . THR A 1 128 ? 8.849 13.443 13.984 1.00 89.56 128 THR A CA 1
ATOM 1030 C C . THR A 1 128 ? 9.915 13.784 12.950 1.00 89.56 128 THR A C 1
ATOM 1032 O O . THR A 1 128 ? 10.485 14.870 13.009 1.00 89.56 128 THR A O 1
ATOM 1035 N N . ASP A 1 129 ? 10.162 12.895 11.987 1.00 92.19 129 ASP A N 1
ATOM 1036 C CA . ASP A 1 129 ? 11.271 13.003 11.035 1.00 92.19 129 ASP A CA 1
ATOM 1037 C C . ASP A 1 129 ? 10.822 13.558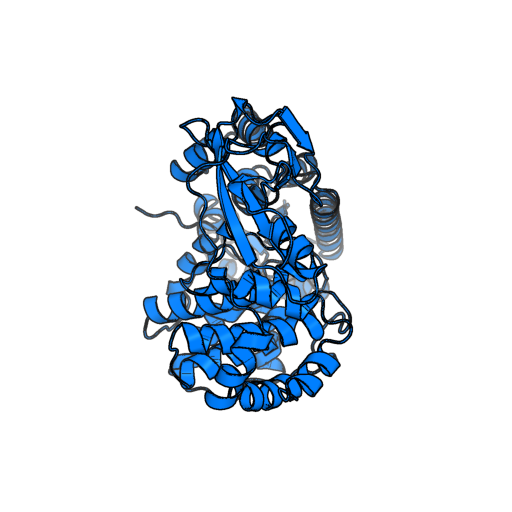 9.679 1.00 92.19 129 ASP A C 1
ATOM 1039 O O . ASP A 1 129 ? 11.630 14.118 8.935 1.00 92.19 129 ASP A O 1
ATOM 1043 N N . LYS A 1 130 ? 9.520 13.47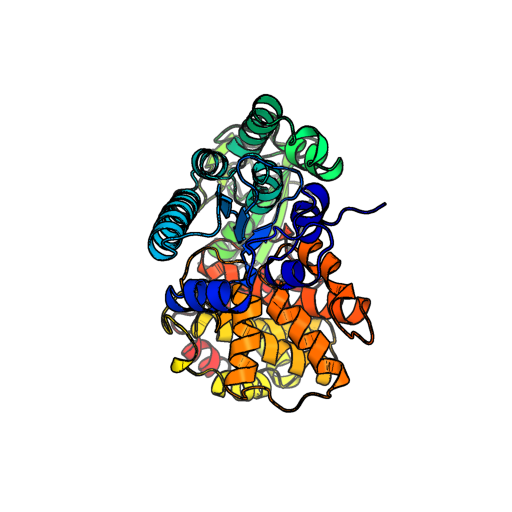7 9.368 1.00 94.38 130 LYS A N 1
ATOM 1044 C CA . LYS A 1 130 ? 8.926 13.969 8.114 1.00 94.38 130 LYS A CA 1
ATOM 1045 C C . LYS A 1 130 ? 9.299 15.416 7.807 1.00 94.38 130 LYS A C 1
ATOM 1047 O O . LYS A 1 130 ? 9.827 15.705 6.733 1.00 94.38 130 LYS A O 1
ATOM 1052 N N . TYR A 1 131 ? 9.015 16.335 8.729 1.00 95.88 131 TYR A N 1
ATOM 1053 C CA . TYR A 1 131 ? 9.275 17.756 8.495 1.00 95.88 131 TYR A CA 1
ATOM 1054 C C . TYR A 1 131 ? 10.774 18.109 8.550 1.00 95.88 131 TYR A C 1
ATOM 1056 O O . TYR A 1 131 ? 11.228 18.815 7.649 1.00 95.88 131 TYR A O 1
ATOM 1064 N N . PRO A 1 132 ? 11.582 17.587 9.499 1.00 96.06 132 PRO A N 1
ATOM 1065 C CA . PRO A 1 132 ? 13.034 17.771 9.466 1.00 96.06 132 PRO A CA 1
ATOM 1066 C C . PRO A 1 132 ? 13.702 17.294 8.170 1.00 96.06 132 PRO A C 1
ATOM 1068 O O . PRO A 1 132 ? 14.546 18.007 7.628 1.00 96.06 132 PRO A O 1
ATOM 1071 N N . LEU A 1 133 ? 13.316 16.131 7.632 1.00 96.75 133 LEU A N 1
ATOM 1072 C CA . LEU A 1 133 ? 13.850 15.630 6.358 1.00 96.75 133 LEU A CA 1
ATOM 1073 C C . LEU A 1 133 ? 13.375 16.462 5.161 1.00 96.75 133 LEU A C 1
ATOM 1075 O O . LEU A 1 133 ? 14.157 16.731 4.248 1.00 96.75 133 LEU A O 1
ATOM 1079 N N . TYR A 1 134 ? 12.126 16.930 5.189 1.00 97.31 134 TYR A N 1
ATOM 1080 C CA . TYR A 1 134 ? 11.612 17.874 4.199 1.00 97.31 134 TYR A CA 1
ATOM 1081 C C . TYR A 1 134 ? 12.415 19.188 4.194 1.00 97.31 134 TYR A C 1
ATOM 1083 O O . TYR A 1 134 ? 12.836 19.648 3.132 1.00 97.31 134 TYR A O 1
ATOM 1091 N N . GLU A 1 135 ? 12.693 19.771 5.365 1.00 96.62 135 GLU A N 1
ATOM 1092 C CA . GLU A 1 135 ? 13.532 20.971 5.478 1.00 96.62 135 GLU A CA 1
ATOM 1093 C C . GLU A 1 135 ? 14.983 20.715 5.074 1.00 96.62 135 GLU A C 1
ATOM 1095 O O . GLU A 1 135 ? 15.598 21.581 4.451 1.00 96.62 135 GLU A O 1
ATOM 1100 N N . TYR A 1 136 ? 15.531 19.546 5.411 1.00 95.69 136 TYR A N 1
ATOM 1101 C CA . TYR A 1 136 ? 16.859 19.134 4.967 1.00 95.69 136 TYR A CA 1
ATOM 1102 C C . TYR A 1 136 ? 16.941 19.151 3.438 1.00 95.69 136 TYR A C 1
ATOM 1104 O O . TYR A 1 136 ? 17.794 19.849 2.898 1.00 95.69 136 TYR A O 1
ATOM 1112 N N . LEU A 1 137 ? 16.006 18.494 2.743 1.00 95.94 137 LEU A N 1
ATOM 1113 C CA . LEU A 1 137 ? 15.968 18.474 1.279 1.00 95.94 137 LEU A CA 1
ATOM 1114 C C . LEU A 1 137 ? 15.792 19.864 0.666 1.00 95.94 137 LEU A C 1
ATOM 1116 O O . LEU A 1 137 ? 16.460 20.178 -0.312 1.00 95.94 137 LEU A O 1
ATOM 1120 N N . LEU A 1 138 ? 14.947 20.723 1.241 1.00 95.31 138 LEU A N 1
ATOM 1121 C CA . LEU A 1 138 ? 14.811 22.103 0.762 1.00 95.31 138 LEU A CA 1
ATOM 1122 C C . LEU A 1 138 ? 16.110 22.915 0.880 1.00 95.31 138 LEU A C 1
ATOM 1124 O O . LEU A 1 138 ? 16.312 23.837 0.094 1.00 95.31 138 LEU A O 1
ATOM 1128 N N . LYS A 1 139 ? 16.966 22.599 1.859 1.00 94.88 139 LYS A N 1
ATOM 1129 C CA . LYS A 1 139 ? 18.242 23.292 2.093 1.00 94.88 139 LYS A CA 1
ATOM 1130 C C . LYS A 1 139 ? 19.390 22.720 1.265 1.00 94.88 139 LYS A C 1
ATOM 1132 O O . LYS A 1 139 ? 20.265 23.479 0.866 1.00 94.88 139 LYS A O 1
ATOM 1137 N N . THR A 1 140 ? 19.420 21.406 1.054 1.00 94.12 140 THR A N 1
ATOM 1138 C CA . THR A 1 140 ? 20.565 20.710 0.442 1.00 94.12 140 THR A CA 1
ATOM 1139 C C . THR A 1 140 ? 20.352 20.325 -1.016 1.00 94.12 140 THR A C 1
ATOM 1141 O O . THR A 1 140 ? 21.310 19.940 -1.680 1.00 94.12 140 THR A O 1
ATOM 1144 N N . ASN A 1 141 ? 19.124 20.418 -1.531 1.00 93.00 141 ASN A N 1
ATOM 1145 C CA . ASN A 1 141 ? 18.787 19.997 -2.882 1.00 93.00 141 ASN A CA 1
ATOM 1146 C C . ASN A 1 141 ? 18.069 21.112 -3.653 1.00 93.00 141 ASN A C 1
ATOM 1148 O O . ASN A 1 141 ? 16.905 21.428 -3.407 1.00 93.00 141 ASN A O 1
ATOM 1152 N N . GLU A 1 142 ? 18.756 21.668 -4.649 1.00 91.06 142 GLU A N 1
ATOM 1153 C CA . GLU A 1 142 ? 18.270 22.792 -5.460 1.00 91.06 142 GLU A CA 1
ATOM 1154 C C . GLU A 1 142 ? 16.983 22.475 -6.245 1.00 91.06 142 GLU A C 1
ATOM 1156 O O . GLU A 1 142 ? 16.201 23.375 -6.565 1.00 91.06 142 GLU A O 1
ATOM 1161 N N . LEU A 1 143 ? 16.725 21.194 -6.536 1.00 88.81 143 LEU A N 1
ATOM 1162 C CA . LEU A 1 143 ? 15.536 20.750 -7.264 1.00 88.81 143 LEU A CA 1
ATOM 1163 C C . LEU A 1 143 ? 14.313 20.597 -6.356 1.00 88.81 143 LEU A C 1
ATOM 1165 O O . LEU A 1 143 ? 13.187 20.669 -6.849 1.00 88.81 143 LEU A O 1
ATOM 1169 N N . ALA A 1 144 ? 14.497 20.421 -5.044 1.00 90.06 144 ALA A N 1
ATOM 1170 C CA . ALA A 1 144 ? 13.413 20.089 -4.118 1.00 90.06 144 ALA A CA 1
ATOM 1171 C C . ALA A 1 144 ? 12.254 21.098 -4.178 1.00 90.06 144 ALA A C 1
ATOM 1173 O O . ALA A 1 144 ? 11.088 20.715 -4.274 1.00 90.06 144 ALA A O 1
ATOM 1174 N N . SER A 1 145 ? 12.565 22.397 -4.206 1.00 87.00 145 SER A N 1
ATOM 1175 C CA . SER A 1 145 ? 11.552 23.461 -4.256 1.00 87.00 145 SER A CA 1
ATOM 1176 C C . SER A 1 145 ? 10.685 23.431 -5.524 1.00 87.00 145 SER A C 1
ATOM 1178 O O . SER A 1 145 ? 9.497 23.771 -5.447 1.00 87.00 145 SER A O 1
ATOM 1180 N N . LYS A 1 146 ? 11.268 23.006 -6.656 1.00 87.31 146 LYS A N 1
ATOM 1181 C CA . LYS A 1 146 ? 10.624 22.892 -7.974 1.00 87.31 146 LYS A CA 1
ATOM 1182 C C . LYS A 1 146 ? 9.836 21.592 -8.111 1.00 87.31 146 LYS A C 1
ATOM 1184 O O . LYS A 1 146 ? 8.751 21.601 -8.677 1.00 87.31 146 LYS A O 1
ATOM 1189 N N . VAL A 1 147 ? 10.378 20.491 -7.590 1.00 87.19 147 VAL A N 1
ATOM 1190 C CA . VAL A 1 147 ? 9.782 19.154 -7.709 1.00 87.19 147 VAL A CA 1
ATOM 1191 C C . VAL A 1 147 ? 8.606 18.964 -6.750 1.00 87.19 147 VAL A C 1
ATOM 1193 O O . VAL A 1 147 ? 7.638 18.302 -7.111 1.00 87.19 147 VAL A O 1
ATOM 1196 N N . PHE A 1 148 ? 8.648 19.542 -5.544 1.00 90.50 148 PHE A N 1
ATOM 1197 C CA . PHE A 1 148 ? 7.552 19.405 -4.585 1.00 90.50 148 PHE A CA 1
ATOM 1198 C C . PHE A 1 148 ? 6.308 20.210 -5.013 1.00 90.50 148 PHE A C 1
ATOM 1200 O O . PHE A 1 148 ? 6.348 21.449 -4.999 1.00 90.50 148 PHE A O 1
ATOM 1207 N N . PRO A 1 149 ? 5.171 19.552 -5.322 1.00 88.38 149 PRO A N 1
ATOM 1208 C CA . PRO A 1 149 ? 3.933 20.247 -5.653 1.00 88.38 149 PRO A CA 1
ATOM 1209 C C . PRO A 1 149 ? 3.329 20.921 -4.414 1.00 88.38 149 PRO A C 1
ATOM 1211 O O . PRO A 1 149 ? 3.600 20.531 -3.275 1.00 88.38 149 PRO A O 1
ATOM 1214 N N . ALA A 1 150 ? 2.475 21.927 -4.622 1.00 88.56 150 ALA A N 1
ATOM 1215 C CA . ALA A 1 150 ? 1.861 22.701 -3.537 1.00 88.56 150 ALA A CA 1
ATOM 1216 C C . ALA A 1 150 ? 1.116 21.821 -2.514 1.00 88.56 150 ALA A C 1
ATOM 1218 O O . ALA A 1 150 ? 1.217 22.040 -1.306 1.00 88.56 150 ALA A O 1
ATOM 1219 N N . GLU A 1 151 ? 0.427 20.784 -2.987 1.00 88.12 151 GLU A N 1
ATOM 1220 C CA . GLU A 1 151 ? -0.280 19.822 -2.139 1.00 88.12 151 GLU A CA 1
ATOM 1221 C C . GLU A 1 151 ? 0.673 19.037 -1.235 1.00 88.12 151 GLU A C 1
ATOM 1223 O O . GLU A 1 151 ? 0.410 18.887 -0.040 1.00 88.12 151 GLU A O 1
ATOM 1228 N N . PHE A 1 152 ? 1.820 18.602 -1.770 1.00 89.62 152 PHE A N 1
ATOM 1229 C CA . PHE A 1 152 ? 2.840 17.919 -0.980 1.00 89.62 152 PHE A CA 1
ATOM 1230 C C . PHE A 1 152 ? 3.471 18.860 0.049 1.00 89.62 152 PHE A C 1
ATOM 1232 O O . PHE A 1 152 ? 3.639 18.475 1.201 1.00 89.62 152 PHE A O 1
ATOM 1239 N N . LYS A 1 153 ? 3.737 20.123 -0.314 1.00 93.06 153 LYS A N 1
ATOM 1240 C CA . LYS A 1 153 ? 4.230 21.139 0.634 1.00 93.06 153 LYS A CA 1
ATOM 1241 C C . LYS A 1 153 ? 3.246 21.343 1.792 1.00 93.06 153 LYS A C 1
ATOM 1243 O O . LYS A 1 153 ? 3.659 21.370 2.950 1.00 93.06 153 LYS A O 1
ATOM 1248 N N . LYS A 1 154 ? 1.940 21.413 1.499 1.00 91.44 154 LYS A N 1
ATOM 1249 C CA . LYS A 1 154 ? 0.881 21.480 2.521 1.00 91.44 154 LYS A CA 1
ATOM 1250 C C . LYS A 1 154 ? 0.847 20.213 3.380 1.00 91.44 154 LYS A C 1
ATOM 1252 O O . LYS A 1 154 ? 0.732 20.314 4.598 1.00 91.44 154 LYS A O 1
ATOM 1257 N N . LYS A 1 155 ? 0.971 19.029 2.769 1.00 91.31 155 LYS A N 1
ATOM 1258 C CA . LYS A 1 155 ? 1.034 17.737 3.473 1.00 91.31 155 LYS A CA 1
ATOM 1259 C C . LYS A 1 155 ? 2.224 17.680 4.432 1.00 91.31 155 LYS A C 1
ATOM 1261 O O . LYS A 1 155 ? 2.023 17.377 5.604 1.00 91.31 155 LYS A O 1
ATOM 1266 N N . ALA A 1 156 ? 3.424 18.015 3.962 1.00 93.75 156 ALA A N 1
ATOM 1267 C CA . ALA A 1 156 ? 4.638 18.036 4.771 1.00 93.75 156 ALA A CA 1
ATOM 1268 C C . ALA A 1 156 ? 4.539 19.053 5.916 1.00 93.75 156 ALA A C 1
ATOM 1270 O O . ALA A 1 156 ? 4.882 18.734 7.051 1.00 93.75 156 ALA A O 1
ATOM 1271 N N . GLY A 1 157 ? 3.982 20.238 5.646 1.00 93.19 157 GLY A N 1
ATOM 1272 C CA . GLY A 1 157 ? 3.797 21.300 6.636 1.00 93.19 157 GLY A CA 1
ATOM 1273 C C . GLY A 1 157 ? 2.971 20.904 7.864 1.00 93.19 157 GLY A C 1
ATOM 1274 O O . GLY A 1 157 ? 3.200 21.462 8.933 1.00 93.19 157 GLY A O 1
ATOM 1275 N N . LYS A 1 158 ? 2.078 19.908 7.759 1.00 90.62 158 LYS A N 1
ATOM 1276 C CA . LYS A 1 158 ? 1.307 19.388 8.907 1.00 90.62 158 LYS A CA 1
ATOM 1277 C C . LYS A 1 158 ? 2.185 18.788 10.003 1.00 90.62 158 LYS A C 1
ATOM 1279 O O . LYS A 1 158 ? 1.781 18.770 11.154 1.00 90.62 158 LYS A O 1
ATOM 1284 N N . TYR A 1 159 ? 3.375 18.317 9.645 1.00 92.25 159 TYR A N 1
ATOM 1285 C CA . TYR A 1 159 ? 4.325 17.695 10.567 1.00 92.25 159 TYR A CA 1
ATOM 1286 C C . TYR A 1 159 ? 5.303 18.709 11.177 1.00 92.25 159 TYR A C 1
ATOM 1288 O O . TYR A 1 159 ? 6.221 18.339 11.910 1.00 92.25 159 TYR A O 1
ATOM 1296 N N . LYS A 1 160 ? 5.136 20.005 10.880 1.00 91.19 160 LYS A N 1
ATOM 1297 C CA . LYS A 1 160 ? 5.981 21.060 11.435 1.00 91.19 160 LYS A CA 1
ATOM 1298 C C . LYS A 1 160 ? 5.818 21.121 12.951 1.00 91.19 160 LYS A C 1
ATOM 1300 O O . LYS A 1 160 ? 4.739 21.408 13.455 1.00 91.19 160 LYS A O 1
ATOM 1305 N N . GLY A 1 161 ? 6.918 20.901 13.668 1.00 87.12 161 GLY A N 1
ATOM 1306 C CA . GLY A 1 161 ? 6.920 20.906 15.130 1.00 87.12 161 GLY A CA 1
ATOM 1307 C C . GLY A 1 161 ? 6.369 19.628 15.766 1.00 87.12 161 GLY A C 1
ATOM 1308 O O . GLY A 1 161 ? 6.104 19.650 16.967 1.00 87.12 161 G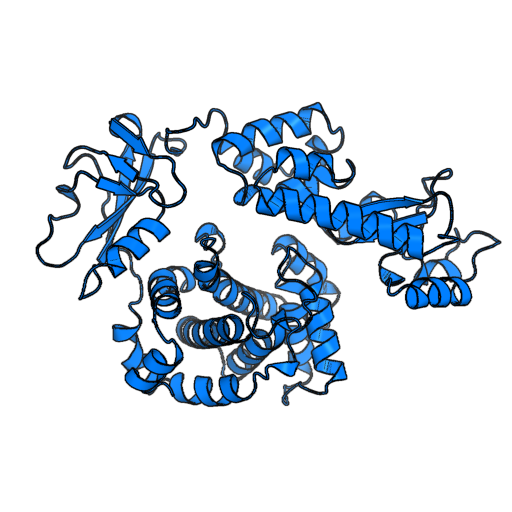LY A O 1
ATOM 1309 N N . ALA A 1 162 ? 6.216 18.538 15.003 1.00 88.19 162 ALA A N 1
ATOM 1310 C CA . ALA A 1 162 ? 5.963 17.214 15.563 1.00 88.19 162 ALA A CA 1
ATOM 1311 C C . ALA A 1 162 ? 7.063 16.846 16.574 1.00 88.19 162 ALA A C 1
ATOM 1313 O O . ALA A 1 162 ? 8.246 17.112 16.349 1.00 88.19 162 ALA A O 1
ATOM 1314 N N . LYS A 1 163 ? 6.668 16.261 17.706 1.00 85.75 163 LYS A N 1
ATOM 1315 C CA . LYS A 1 163 ? 7.568 15.890 18.804 1.00 85.75 163 LYS A CA 1
ATOM 1316 C C . LYS A 1 163 ? 7.332 14.438 19.177 1.00 85.75 163 LYS A C 1
ATOM 1318 O O . LYS A 1 163 ? 6.186 14.001 19.218 1.00 85.75 163 LYS A O 1
ATOM 1323 N N . ALA A 1 164 ? 8.411 13.728 19.491 1.00 82.44 164 ALA A N 1
ATOM 1324 C CA . ALA A 1 164 ? 8.317 12.374 20.019 1.00 82.44 164 ALA A CA 1
ATOM 1325 C C . ALA A 1 164 ? 7.469 12.376 21.296 1.00 82.44 164 ALA A C 1
ATOM 1327 O O . ALA A 1 164 ? 7.612 13.273 22.134 1.00 82.44 164 ALA A O 1
ATOM 1328 N N . GLY A 1 165 ? 6.575 11.398 21.434 1.00 81.56 165 GLY A N 1
ATOM 1329 C CA . GLY A 1 165 ? 5.692 11.319 22.600 1.00 81.56 165 GLY A CA 1
ATOM 1330 C C . GLY A 1 165 ? 4.580 12.375 22.629 1.00 81.56 165 GLY A C 1
ATOM 1331 O O . GLY A 1 165 ? 3.916 12.516 23.651 1.00 81.56 165 GLY A O 1
ATOM 1332 N N . VAL A 1 166 ? 4.331 13.091 21.524 1.00 85.31 166 VAL A N 1
ATOM 1333 C CA . VAL A 1 166 ? 3.161 13.967 21.366 1.00 85.31 166 VAL A CA 1
ATOM 1334 C C . VAL A 1 166 ? 2.398 13.555 20.107 1.00 85.31 166 VAL A C 1
ATOM 1336 O O . VAL A 1 166 ? 2.970 13.580 19.016 1.00 85.31 166 VAL A O 1
ATOM 1339 N N . PRO A 1 167 ? 1.109 13.197 20.212 1.00 87.44 167 PRO A N 1
ATOM 1340 C CA . PRO A 1 167 ? 0.343 12.779 19.051 1.00 87.44 167 PRO A CA 1
ATOM 1341 C C . PRO A 1 167 ? 0.078 13.961 18.116 1.00 87.44 167 PRO A C 1
ATOM 1343 O O . PRO A 1 167 ? -0.129 15.096 18.552 1.00 87.44 167 PRO A O 1
ATOM 1346 N N . LEU A 1 168 ? 0.052 13.686 16.812 1.00 87.62 168 LEU A N 1
ATOM 1347 C CA . LEU A 1 168 ? -0.191 14.711 15.807 1.00 87.62 168 LEU A CA 1
ATOM 1348 C C . LEU A 1 168 ? -1.652 15.183 15.851 1.00 87.62 168 LEU A C 1
ATOM 1350 O O . LEU A 1 168 ? -2.574 14.416 15.564 1.00 87.62 168 LEU A O 1
ATOM 1354 N N . ALA A 1 169 ? -1.848 16.457 16.179 1.00 89.94 169 ALA A N 1
ATOM 1355 C CA . ALA A 1 169 ? -3.147 17.113 16.144 1.00 89.94 169 ALA A CA 1
ATOM 1356 C C . ALA A 1 169 ? -3.432 17.739 14.770 1.00 89.94 169 ALA A C 1
ATOM 1358 O O . ALA A 1 169 ? -2.523 18.081 14.012 1.00 89.94 169 ALA A O 1
ATOM 1359 N N . ASP A 1 170 ? -4.713 17.903 14.449 1.00 88.94 170 ASP A N 1
ATOM 1360 C CA . ASP A 1 170 ? -5.145 18.690 13.298 1.00 88.94 170 ASP A CA 1
ATOM 1361 C C . ASP A 1 170 ? -5.011 20.207 13.538 1.00 88.94 170 ASP A C 1
ATOM 1363 O O . ASP A 1 170 ? -4.627 20.669 14.612 1.00 88.94 170 ASP A O 1
ATOM 1367 N N . GLU A 1 171 ? -5.358 21.008 12.526 1.00 85.88 171 GLU A N 1
ATOM 1368 C CA . GLU A 1 171 ? -5.282 22.479 12.569 1.00 85.88 171 GLU A CA 1
ATOM 1369 C C . GLU A 1 171 ? -6.132 23.113 13.692 1.00 85.88 171 GLU A C 1
ATOM 1371 O O . GLU A 1 171 ? -5.941 24.281 14.021 1.00 85.88 171 GLU A O 1
ATOM 1376 N N . LYS A 1 172 ? -7.074 22.361 14.282 1.00 89.62 172 LYS A N 1
ATOM 1377 C CA . LYS A 1 172 ? -7.948 22.790 15.384 1.00 89.62 172 LYS A CA 1
ATOM 1378 C C . LYS A 1 172 ? -7.539 22.192 16.739 1.00 89.62 172 LYS A C 1
ATOM 1380 O O . LYS A 1 172 ? -8.300 22.329 17.697 1.00 89.62 172 LYS A O 1
ATOM 1385 N N . GLY A 1 173 ? -6.385 21.527 16.816 1.00 91.19 173 GLY A N 1
ATOM 1386 C CA . GLY A 1 173 ? -5.867 20.913 18.041 1.00 91.19 173 GLY A CA 1
ATOM 1387 C C . GLY A 1 173 ? -6.448 19.533 18.363 1.00 91.19 173 GLY A C 1
ATOM 1388 O O . GLY A 1 173 ? -6.133 18.971 19.411 1.00 91.19 173 GLY A O 1
ATOM 1389 N N . TYR A 1 174 ? -7.261 18.943 17.478 1.00 94.50 174 TYR A N 1
ATOM 1390 C CA . TYR A 1 174 ? -7.866 17.637 17.741 1.00 94.50 174 TYR A CA 1
ATOM 1391 C C . TYR A 1 174 ? -6.999 16.476 17.261 1.00 94.50 174 TYR A C 1
ATOM 1393 O O . TYR A 1 174 ? -6.475 16.477 16.149 1.00 94.50 174 TYR A O 1
ATOM 1401 N N . VAL A 1 175 ? -6.962 15.426 18.072 1.00 94.75 175 VAL A N 1
ATOM 1402 C CA . VAL A 1 175 ? -6.362 14.128 17.771 1.00 94.75 175 VAL A CA 1
ATOM 1403 C C . VAL A 1 175 ? -7.483 13.108 17.584 1.00 94.75 175 VAL A C 1
ATOM 1405 O O . VAL A 1 175 ? -8.401 13.023 18.407 1.00 94.75 175 VAL A O 1
ATOM 1408 N N . ALA A 1 176 ? -7.425 12.346 16.491 1.00 95.31 176 ALA A N 1
ATOM 1409 C CA . ALA A 1 176 ? -8.299 11.195 16.290 1.00 95.31 176 ALA A CA 1
ATOM 1410 C C . ALA A 1 176 ? -7.818 10.035 17.165 1.00 95.31 176 ALA A C 1
ATOM 1412 O O . ALA A 1 176 ? -6.630 9.712 17.183 1.00 95.31 176 ALA A O 1
ATOM 1413 N N . VAL A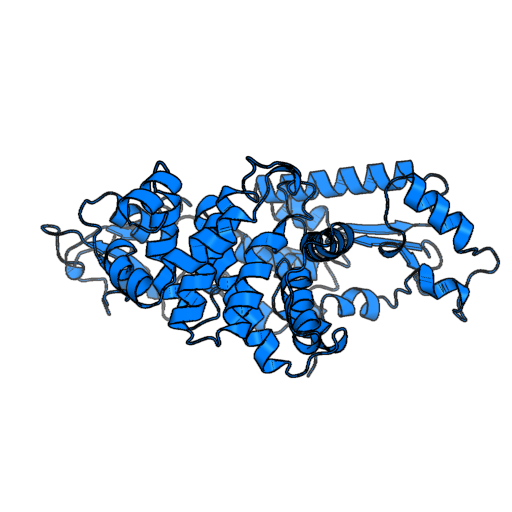 1 177 ? -8.745 9.426 17.895 1.00 96.44 177 VAL A N 1
ATOM 1414 C CA . VAL A 1 177 ? -8.453 8.357 18.846 1.00 96.44 177 VAL A CA 1
ATOM 1415 C C . VAL A 1 177 ? -9.426 7.197 18.677 1.00 96.44 177 VAL A C 1
ATOM 1417 O O . VAL A 1 177 ? -10.589 7.392 18.336 1.00 96.44 177 VAL A O 1
ATOM 1420 N N . PHE A 1 178 ? -8.950 5.986 18.936 1.00 96.38 178 PHE A N 1
ATOM 1421 C CA . PHE A 1 178 ? -9.647 4.732 18.701 1.00 96.38 178 PHE A CA 1
ATOM 1422 C C . PHE A 1 178 ? -9.620 3.850 19.946 1.00 96.38 178 PHE A C 1
ATOM 1424 O O . PHE A 1 178 ? -8.620 3.800 20.665 1.00 96.38 178 PHE A O 1
ATOM 1431 N N . VAL A 1 179 ? -10.701 3.116 20.186 1.00 95.88 179 VAL A N 1
ATOM 1432 C CA . VAL A 1 179 ? -10.783 2.143 21.280 1.00 95.88 179 VAL A CA 1
ATOM 1433 C C . VAL A 1 179 ? -11.615 0.940 20.855 1.00 95.88 179 VAL A C 1
ATOM 1435 O O . VAL A 1 179 ? -12.589 1.076 20.115 1.00 95.88 179 VAL A O 1
ATOM 1438 N N . SER A 1 180 ? -11.230 -0.247 21.315 1.00 94.12 180 SER A N 1
ATOM 1439 C CA . SER A 1 180 ? -12.052 -1.451 21.198 1.00 94.12 180 SER A CA 1
ATOM 1440 C C . SER A 1 180 ? -12.907 -1.631 22.449 1.00 94.12 180 SER A C 1
ATOM 1442 O O . SER A 1 180 ? -12.384 -1.502 23.554 1.00 94.12 180 SER A O 1
ATOM 1444 N N . GLN A 1 181 ? -14.170 -2.013 22.291 1.00 90.81 181 GLN A N 1
ATOM 1445 C CA . GLN A 1 181 ? -15.071 -2.337 23.393 1.00 90.81 181 GLN A CA 1
ATOM 1446 C C . GLN A 1 181 ? -15.622 -3.757 23.225 1.00 90.81 181 GLN A C 1
ATOM 1448 O O . GLN A 1 181 ? -16.378 -4.044 22.295 1.00 90.81 181 GLN A O 1
ATOM 1453 N N . ALA A 1 182 ? -15.273 -4.645 24.153 1.00 85.81 182 ALA A N 1
ATOM 1454 C CA . ALA A 1 182 ? -15.889 -5.961 24.294 1.00 85.81 182 ALA A CA 1
ATOM 1455 C C . ALA A 1 182 ? -17.095 -5.926 25.253 1.00 85.81 182 ALA A C 1
ATOM 1457 O O . ALA A 1 182 ? -17.282 -4.984 26.030 1.00 85.81 182 ALA A O 1
ATOM 1458 N N . ALA A 1 183 ? -17.921 -6.974 25.217 1.00 78.19 183 ALA A N 1
ATOM 1459 C CA . ALA A 1 183 ? -19.054 -7.115 26.130 1.00 78.19 183 ALA A CA 1
ATOM 1460 C C . ALA A 1 183 ? -18.594 -7.079 27.601 1.00 78.19 183 ALA A C 1
ATOM 1462 O O . ALA A 1 183 ? -17.601 -7.704 27.966 1.00 78.19 183 ALA A O 1
ATOM 1463 N N . GLY A 1 184 ? -19.312 -6.332 28.445 1.00 76.12 184 GLY A N 1
ATOM 1464 C CA . GLY A 1 184 ? -18.979 -6.167 29.867 1.00 76.12 184 GLY A CA 1
ATOM 1465 C C . GLY A 1 184 ? -17.864 -5.157 30.168 1.00 76.12 184 GLY A C 1
ATOM 1466 O O . GLY A 1 184 ? -17.622 -4.868 31.338 1.00 76.12 184 GLY A O 1
ATOM 1467 N N . GLN A 1 185 ? -17.212 -4.581 29.151 1.00 84.75 185 GLN A N 1
ATOM 1468 C CA . GLN A 1 185 ? -16.266 -3.480 29.342 1.00 84.75 185 GLN A CA 1
ATOM 1469 C C . GLN A 1 185 ? -16.984 -2.133 29.488 1.00 84.75 185 GLN A C 1
ATOM 1471 O O . GLN A 1 185 ? -18.158 -1.975 29.139 1.00 84.75 185 GLN A O 1
ATOM 1476 N N . LEU A 1 186 ? -16.257 -1.148 30.021 1.00 81.56 186 LEU A N 1
ATOM 1477 C CA . LEU A 1 186 ? -16.730 0.228 30.127 1.00 81.56 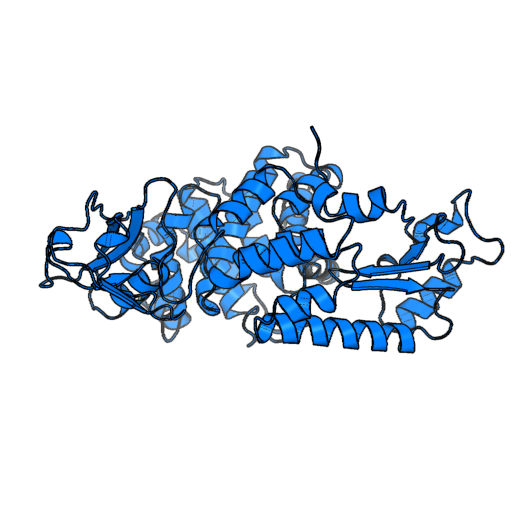186 LEU A CA 1
ATOM 1478 C C . LEU A 1 186 ? -17.145 0.770 28.755 1.00 81.56 186 LEU A C 1
ATOM 1480 O O . LEU A 1 186 ? -16.526 0.471 27.735 1.00 81.56 186 LEU A O 1
ATOM 1484 N N . THR A 1 187 ? -18.182 1.607 28.743 1.00 89.56 187 THR A N 1
ATOM 1485 C CA . THR A 1 187 ? -18.559 2.339 27.532 1.00 89.56 187 THR A CA 1
ATOM 1486 C C . THR A 1 187 ? -17.431 3.290 27.122 1.00 89.56 187 THR A C 1
ATOM 1488 O O . THR A 1 187 ? -16.699 3.762 27.997 1.00 89.56 187 THR A O 1
ATOM 1491 N N . PRO A 1 188 ? -17.294 3.652 25.834 1.00 90.25 188 PRO A N 1
ATOM 1492 C CA . PRO A 1 188 ? -16.131 4.399 25.361 1.00 90.25 188 PRO A CA 1
ATOM 1493 C C . PRO A 1 188 ? -15.995 5.768 26.039 1.00 90.25 188 PRO A C 1
ATOM 1495 O O . PRO A 1 188 ? -14.896 6.227 26.305 1.00 90.25 188 PRO A O 1
ATOM 1498 N N . HIS A 1 189 ? -17.105 6.399 26.437 1.00 91.75 189 HIS A N 1
ATOM 1499 C CA . HIS A 1 189 ? -17.075 7.649 27.208 1.00 91.75 189 HIS A CA 1
ATOM 1500 C C . HIS A 1 189 ? -16.375 7.534 28.572 1.00 91.75 189 HIS A C 1
ATOM 1502 O O . HIS A 1 189 ? -15.995 8.552 29.140 1.00 91.75 189 HIS A O 1
ATOM 1508 N N . LYS A 1 190 ? -16.246 6.324 29.122 1.00 91.81 190 LYS A N 1
ATOM 1509 C CA . LYS A 1 190 ? -15.710 6.062 30.462 1.00 91.81 190 LYS A CA 1
ATOM 1510 C C . LYS A 1 190 ? -14.302 5.468 30.449 1.00 91.81 190 LYS A C 1
ATOM 1512 O O . LYS A 1 190 ? -13.768 5.227 31.525 1.00 91.81 190 LYS A O 1
ATOM 1517 N N . VAL A 1 191 ? -13.730 5.182 29.278 1.00 92.69 191 VAL A N 1
ATOM 1518 C CA . VAL A 1 191 ? -12.384 4.603 29.176 1.00 92.69 191 VAL A CA 1
ATOM 1519 C C . VAL A 1 191 ? -11.316 5.687 29.232 1.00 92.69 191 VAL A C 1
ATOM 1521 O O . VAL A 1 191 ? -11.498 6.780 28.695 1.00 92.69 191 VAL A O 1
ATOM 1524 N N . ASN A 1 192 ? -10.181 5.343 29.838 1.00 93.81 192 ASN A N 1
ATOM 1525 C CA . ASN A 1 192 ? -9.061 6.268 29.994 1.00 93.81 192 ASN A CA 1
ATOM 1526 C C . ASN A 1 192 ? -7.957 6.030 28.960 1.00 93.81 192 ASN A C 1
ATOM 1528 O O . ASN A 1 192 ? -7.062 6.851 28.790 1.00 93.81 192 ASN A O 1
ATOM 1532 N N . THR A 1 193 ? -7.991 4.879 28.293 1.00 93.44 193 THR A N 1
ATOM 1533 C CA . THR A 1 193 ? -6.946 4.435 27.378 1.00 93.44 193 THR A CA 1
ATOM 1534 C C . THR A 1 193 ? -7.503 4.367 25.972 1.00 93.44 193 THR A C 1
ATOM 1536 O O . THR A 1 193 ? -8.438 3.617 25.697 1.00 93.44 193 THR A O 1
ATOM 1539 N N . TRP A 1 194 ? -6.891 5.145 25.092 1.00 95.44 194 TRP A N 1
ATOM 1540 C CA . TRP A 1 194 ? -7.213 5.223 23.679 1.00 95.44 194 TRP A CA 1
ATOM 1541 C C . TRP A 1 194 ? -5.957 4.991 22.835 1.00 95.44 194 TRP A C 1
ATOM 1543 O O . TRP A 1 194 ? -4.842 5.010 23.350 1.00 95.44 194 TRP A O 1
ATOM 1553 N N . HIS A 1 195 ? -6.127 4.786 21.533 1.00 94.75 195 HIS A N 1
ATOM 1554 C CA . HIS A 1 195 ? -5.035 4.612 20.576 1.00 94.75 195 HIS A CA 1
ATOM 1555 C C . HIS A 1 195 ? -5.144 5.637 19.453 1.00 94.75 195 HIS A C 1
ATOM 1557 O O . HIS A 1 195 ? -6.244 5.897 18.988 1.00 94.75 195 HIS A O 1
ATOM 1563 N N . THR A 1 196 ? -4.042 6.200 18.969 1.00 92.81 196 THR A N 1
ATOM 1564 C CA . THR A 1 196 ? -4.072 7.112 17.803 1.00 92.81 196 THR A CA 1
ATOM 1565 C C . THR A 1 196 ? -3.963 6.376 16.464 1.00 92.81 196 THR A C 1
ATOM 1567 O O . THR A 1 196 ? -4.183 6.971 15.410 1.00 92.81 196 THR A O 1
ATOM 1570 N N . ASP A 1 197 ? -3.695 5.065 16.498 1.00 90.94 197 ASP A N 1
ATOM 1571 C CA . ASP A 1 197 ? -3.719 4.166 15.343 1.00 90.94 197 ASP A CA 1
ATOM 1572 C C . ASP A 1 197 ? -4.865 3.151 15.464 1.00 90.94 197 ASP A C 1
ATOM 1574 O O . ASP A 1 197 ? -4.930 2.338 16.393 1.00 90.94 197 ASP A O 1
ATOM 1578 N N . ILE A 1 198 ? -5.759 3.177 14.478 1.00 93.75 198 ILE A N 1
ATOM 1579 C CA . ILE A 1 198 ? -6.875 2.240 14.344 1.00 93.75 198 ILE A CA 1
ATOM 1580 C C . ILE A 1 198 ? -6.406 0.783 14.246 1.00 93.75 198 ILE A C 1
ATOM 1582 O O . ILE A 1 198 ? -7.082 -0.099 14.775 1.00 93.75 198 ILE A O 1
ATOM 1586 N N . ASN A 1 199 ? -5.245 0.499 13.643 1.00 93.31 199 ASN A N 1
ATOM 1587 C CA . ASN A 1 199 ? -4.726 -0.868 13.565 1.00 93.31 199 ASN A CA 1
ATOM 1588 C C . ASN A 1 199 ? -4.443 -1.440 14.954 1.00 93.31 199 ASN A C 1
ATOM 1590 O O . ASN A 1 199 ? -4.674 -2.625 15.193 1.00 93.31 199 ASN A O 1
ATOM 1594 N N . THR A 1 200 ? -3.979 -0.607 15.886 1.00 92.25 200 THR A N 1
ATOM 1595 C CA . THR A 1 200 ? -3.766 -1.024 17.271 1.00 92.25 200 THR A CA 1
ATOM 1596 C C . THR A 1 200 ? -5.087 -1.312 17.972 1.00 92.25 200 THR A C 1
ATOM 1598 O O . THR A 1 200 ? -5.217 -2.350 18.624 1.00 92.25 200 THR A O 1
ATOM 1601 N N . ALA A 1 201 ? -6.094 -0.451 17.794 1.00 93.56 201 ALA A N 1
ATOM 1602 C CA . ALA A 1 201 ? -7.428 -0.694 18.339 1.00 93.56 201 ALA A CA 1
ATOM 1603 C C . ALA A 1 201 ? -8.043 -1.993 17.786 1.00 93.56 201 ALA A C 1
ATOM 1605 O O . ALA A 1 201 ? -8.584 -2.788 18.552 1.00 93.56 201 ALA A O 1
ATOM 1606 N N . VAL A 1 202 ? -7.881 -2.266 16.486 1.00 94.06 202 VAL A N 1
ATOM 1607 C CA . VAL A 1 202 ? -8.306 -3.525 15.853 1.00 94.06 202 VAL A CA 1
ATOM 1608 C C . VAL A 1 202 ? -7.584 -4.728 16.465 1.00 94.06 202 VAL A C 1
ATOM 1610 O O . VAL A 1 202 ? -8.239 -5.669 16.907 1.00 94.06 202 VAL A O 1
ATOM 1613 N N . LYS A 1 203 ? -6.251 -4.700 16.582 1.00 91.88 203 LYS A N 1
ATOM 1614 C CA . LYS A 1 203 ? -5.489 -5.793 17.217 1.00 91.88 203 LYS A CA 1
ATOM 1615 C C . LYS A 1 203 ? -5.907 -6.039 18.665 1.00 91.88 203 LYS A C 1
ATOM 1617 O O . LYS A 1 203 ? -5.932 -7.185 19.103 1.00 91.88 203 LYS A O 1
ATOM 1622 N N . ASN A 1 204 ? -6.233 -4.984 19.411 1.00 90.25 204 ASN A N 1
ATOM 1623 C CA . ASN A 1 204 ? -6.741 -5.111 20.775 1.00 90.25 204 ASN A CA 1
ATOM 1624 C C . ASN A 1 204 ? -8.152 -5.709 20.813 1.00 90.25 204 ASN A C 1
ATOM 1626 O O . ASN A 1 204 ? -8.417 -6.555 21.667 1.00 90.25 204 ASN A O 1
ATOM 1630 N N . ALA A 1 205 ? -9.022 -5.365 19.858 1.00 92.31 205 ALA A N 1
ATOM 1631 C CA . ALA A 1 205 ? -10.341 -5.982 19.728 1.00 92.31 205 ALA A CA 1
ATOM 1632 C C . ALA A 1 205 ? -10.243 -7.506 19.538 1.00 92.31 205 ALA A C 1
ATOM 1634 O O . ALA A 1 205 ? -11.011 -8.244 20.158 1.00 92.31 205 ALA A O 1
ATOM 1635 N N . LEU A 1 206 ? -9.264 -7.968 18.751 1.00 90.62 206 LEU A N 1
ATOM 1636 C CA . LEU A 1 206 ? -9.036 -9.386 18.440 1.00 90.62 206 LEU A CA 1
ATOM 1637 C C . LEU A 1 206 ? -8.571 -10.234 19.633 1.00 90.62 206 LEU A C 1
ATOM 1639 O O . LEU A 1 206 ? -8.720 -11.453 19.606 1.00 90.62 206 LEU A O 1
ATOM 1643 N N . LYS A 1 207 ? -8.076 -9.612 20.711 1.00 89.44 207 LYS A N 1
ATOM 1644 C CA . LYS A 1 207 ? -7.735 -10.315 21.963 1.00 89.44 207 LYS A CA 1
ATOM 1645 C C . LYS A 1 207 ? -8.972 -10.819 22.716 1.00 89.44 207 LYS A C 1
ATOM 1647 O O . LYS A 1 207 ? -8.840 -11.653 23.607 1.00 89.44 207 LYS A O 1
ATOM 1652 N N . ASN A 1 208 ? -10.161 -10.313 22.385 1.00 87.06 208 ASN A N 1
ATOM 1653 C CA . ASN A 1 208 ? -11.416 -10.684 23.030 1.00 87.06 208 ASN A CA 1
ATOM 1654 C C . ASN A 1 208 ? -12.193 -11.690 22.169 1.00 87.06 208 ASN A C 1
ATOM 1656 O O . ASN A 1 208 ? -12.206 -11.599 20.941 1.00 87.06 208 ASN A O 1
ATOM 1660 N N . LYS A 1 209 ? -12.889 -12.627 22.822 1.00 85.88 209 LYS A N 1
ATOM 1661 C CA . LYS A 1 209 ? -13.847 -13.541 22.186 1.00 85.88 209 LYS A CA 1
ATOM 1662 C C . LYS A 1 209 ? -15.208 -13.381 22.883 1.00 85.88 209 LYS A C 1
ATOM 1664 O O . LYS A 1 209 ? -15.289 -13.703 24.067 1.00 85.88 209 LYS A O 1
ATOM 1669 N N . PRO A 1 210 ? -16.265 -12.894 22.203 1.00 85.88 210 PRO A N 1
ATOM 1670 C CA . PRO A 1 210 ? -16.305 -12.441 20.807 1.00 85.88 210 PRO A CA 1
ATOM 1671 C C . PRO A 1 210 ? -15.495 -11.154 20.566 1.00 85.88 210 PRO A C 1
ATOM 1673 O O . PRO A 1 210 ? -15.210 -10.402 21.499 1.00 85.88 210 PRO A O 1
ATOM 1676 N N . VAL A 1 211 ? -15.147 -10.901 19.299 1.00 90.12 211 VAL A N 1
ATOM 1677 C CA . VAL A 1 211 ? -14.406 -9.700 18.881 1.00 90.12 211 VAL A CA 1
ATOM 1678 C C . VAL A 1 211 ? -15.233 -8.448 19.182 1.00 90.12 211 VAL A C 1
ATOM 1680 O O . VAL A 1 211 ? -16.382 -8.325 18.739 1.00 90.12 211 VAL A O 1
ATOM 1683 N N . GLY A 1 212 ? -14.630 -7.529 19.939 1.00 89.44 212 GLY A N 1
ATOM 1684 C CA . GLY A 1 212 ? -15.248 -6.266 20.339 1.00 89.44 212 GLY A CA 1
ATOM 1685 C C . GLY A 1 212 ? -15.506 -5.321 19.166 1.00 89.44 212 GLY A C 1
ATOM 1686 O O . GLY A 1 212 ? -14.921 -5.460 18.093 1.00 89.44 212 GLY A O 1
ATOM 1687 N N . ASP A 1 213 ? -16.384 -4.347 19.381 1.00 93.12 213 ASP A N 1
ATOM 1688 C CA . ASP A 1 213 ? -16.614 -3.264 18.426 1.00 93.12 213 ASP A CA 1
ATOM 1689 C C . ASP A 1 213 ? -15.498 -2.218 18.526 1.00 93.12 213 ASP A C 1
ATOM 1691 O O . ASP A 1 213 ? -14.890 -2.048 19.584 1.00 93.12 213 ASP A O 1
ATOM 1695 N N . ILE A 1 214 ? -15.222 -1.510 17.431 1.00 96.25 214 ILE A N 1
ATOM 1696 C CA . ILE A 1 214 ? -14.222 -0.440 17.397 1.00 96.25 214 ILE A CA 1
ATOM 1697 C C . ILE A 1 214 ? -14.954 0.896 17.331 1.00 96.25 214 ILE A C 1
ATOM 1699 O O . ILE A 1 214 ? -15.874 1.071 16.532 1.00 96.25 214 ILE A O 1
ATOM 1703 N N . TYR A 1 215 ? -14.520 1.842 18.154 1.00 97.25 215 TYR A N 1
ATOM 1704 C CA . TYR A 1 215 ? -15.036 3.201 18.192 1.00 97.25 215 TYR A CA 1
ATOM 1705 C C . TYR A 1 215 ? -13.939 4.192 17.831 1.00 97.25 215 TYR A C 1
ATOM 1707 O O . TYR A 1 215 ? -12.785 4.014 18.225 1.00 97.25 215 TYR A O 1
ATOM 1715 N N . GLN A 1 216 ? -14.317 5.252 17.125 1.00 97.38 216 GLN A N 1
ATOM 1716 C CA . GLN A 1 216 ? -13.489 6.422 16.865 1.00 97.38 216 GLN A CA 1
ATOM 1717 C C . GLN A 1 216 ? -14.053 7.609 17.639 1.00 97.38 216 GLN A C 1
ATOM 1719 O O . GLN A 1 216 ? -15.263 7.775 17.729 1.00 97.38 216 GLN A O 1
ATOM 1724 N N . GLY A 1 217 ? -13.179 8.447 18.180 1.00 97.06 217 GLY A N 1
ATOM 1725 C CA . GLY A 1 217 ? -13.532 9.723 18.780 1.00 97.06 217 GLY A CA 1
ATOM 1726 C C . GLY A 1 217 ? -12.477 10.784 18.495 1.00 97.06 217 GLY A C 1
ATOM 1727 O O . GLY A 1 217 ? -11.479 10.544 17.810 1.00 97.06 217 GLY A O 1
ATOM 1728 N N . ARG A 1 218 ? -12.703 11.986 19.023 1.00 97.25 218 ARG A N 1
ATOM 1729 C CA . ARG A 1 218 ? -11.778 13.118 18.913 1.00 97.25 218 ARG A CA 1
ATOM 1730 C C . ARG A 1 218 ? -11.545 13.750 20.271 1.00 97.25 218 ARG A C 1
ATOM 1732 O O . ARG A 1 218 ? -12.486 13.949 21.038 1.00 97.25 218 ARG A O 1
ATOM 1739 N N . VAL A 1 219 ? -10.299 14.108 20.543 1.00 96.75 219 VAL A N 1
ATOM 1740 C CA . VAL A 1 219 ? -9.886 14.741 21.799 1.00 96.75 219 VAL A CA 1
ATOM 1741 C C . VAL A 1 219 ? -8.962 15.916 21.505 1.00 96.75 219 VAL A C 1
ATOM 1743 O O . VAL A 1 219 ? -8.177 15.849 20.563 1.00 96.75 219 VAL A O 1
ATOM 1746 N N . GLN A 1 220 ? -9.079 17.004 22.264 1.00 95.00 220 GLN A N 1
ATOM 1747 C CA . GLN A 1 220 ? -8.102 18.094 22.200 1.00 95.00 220 GLN A CA 1
ATOM 1748 C C . GLN A 1 220 ? -6.756 17.600 22.737 1.00 95.00 220 GLN A C 1
ATOM 1750 O O . GLN A 1 220 ? -6.721 16.915 23.759 1.00 95.00 220 GLN A O 1
ATOM 1755 N N . SER A 1 221 ? -5.651 17.947 22.076 1.00 91.44 221 SER A N 1
ATOM 1756 C CA . SER A 1 221 ? -4.318 17.458 22.456 1.00 91.44 221 SER A CA 1
ATOM 1757 C C . SER A 1 221 ? -3.932 17.810 23.898 1.00 91.44 221 SER A C 1
ATOM 1759 O O . SER A 1 221 ? -3.193 17.062 24.525 1.00 91.44 221 SER A O 1
ATOM 1761 N N . GLU A 1 222 ? -4.457 18.912 24.442 1.00 91.06 222 GLU A N 1
ATOM 1762 C CA . GLU A 1 222 ? -4.241 19.340 25.834 1.00 91.06 222 GLU A CA 1
ATOM 1763 C C . GLU A 1 222 ? -4.870 18.411 26.888 1.00 91.06 222 GLU A C 1
ATOM 1765 O O . GLU A 1 222 ? -4.453 18.438 28.041 1.00 91.06 222 GLU A O 1
ATOM 1770 N N . TYR A 1 223 ? -5.845 17.576 26.507 1.00 93.44 223 TYR A N 1
ATOM 1771 C CA . TYR A 1 223 ? -6.465 16.586 27.400 1.00 93.44 223 TYR A CA 1
ATOM 1772 C C . TYR A 1 223 ? -5.793 15.208 27.335 1.00 93.44 223 TYR A C 1
ATOM 1774 O O . TYR A 1 223 ? -6.282 14.256 27.947 1.00 93.44 223 TYR A O 1
ATOM 1782 N N . ILE A 1 224 ? -4.696 15.078 26.583 1.00 92.31 224 ILE A N 1
ATOM 1783 C CA . ILE A 1 224 ? -3.884 13.862 26.538 1.00 92.31 224 ILE A CA 1
ATOM 1784 C C . ILE A 1 224 ? -2.764 14.005 27.569 1.00 92.31 224 ILE A C 1
ATOM 1786 O O . ILE A 1 224 ? -1.798 14.736 27.361 1.00 92.31 224 ILE A O 1
ATOM 1790 N N . HIS A 1 225 ? -2.891 13.286 28.684 1.00 88.12 225 HIS A N 1
ATOM 1791 C CA . HIS A 1 225 ? -1.965 13.371 29.821 1.00 88.12 225 HIS A CA 1
ATOM 1792 C C . HIS A 1 225 ? -0.627 12.695 29.552 1.00 88.12 225 HIS A C 1
ATOM 1794 O O . HIS A 1 225 ? 0.414 13.114 30.050 1.00 88.12 225 HIS A O 1
ATOM 1800 N N . SER A 1 226 ? -0.660 11.610 28.783 1.00 87.44 226 SER A N 1
ATOM 1801 C CA . SER A 1 226 ? 0.540 10.920 28.325 1.00 87.44 226 SER A CA 1
ATOM 1802 C C . SER A 1 226 ? 0.266 10.213 27.009 1.00 87.44 226 SER A C 1
ATOM 1804 O O . SER A 1 226 ? -0.861 9.778 26.742 1.00 87.44 226 SER A O 1
ATOM 1806 N N . PHE A 1 227 ? 1.310 10.105 26.194 1.00 87.56 227 PHE A N 1
ATOM 1807 C CA . PHE A 1 227 ? 1.271 9.392 24.934 1.00 87.56 227 PHE A CA 1
ATOM 1808 C C . PHE A 1 227 ? 2.512 8.512 24.799 1.00 87.56 227 PHE A C 1
ATOM 1810 O O . PHE A 1 227 ? 3.643 8.989 24.897 1.00 87.56 227 PHE A O 1
ATOM 1817 N N . VAL A 1 228 ? 2.284 7.218 24.590 1.00 84.12 228 VAL A N 1
ATOM 1818 C CA . VAL A 1 228 ? 3.338 6.250 24.293 1.00 84.12 228 VAL A CA 1
ATOM 1819 C C . VAL A 1 228 ? 3.426 6.114 22.781 1.00 84.12 228 VAL A C 1
ATOM 1821 O O . VAL A 1 228 ? 2.621 5.421 22.154 1.00 84.12 228 VAL A O 1
ATOM 1824 N N . ASP A 1 229 ? 4.412 6.808 22.221 1.00 74.06 229 ASP A N 1
ATOM 1825 C CA . ASP A 1 229 ? 4.758 6.806 20.800 1.00 74.06 229 ASP A CA 1
ATOM 1826 C C . ASP A 1 229 ? 5.610 5.576 20.463 1.00 74.06 229 ASP A C 1
ATOM 1828 O O . ASP A 1 229 ? 6.811 5.657 20.204 1.00 74.06 229 ASP A O 1
ATOM 1832 N N . ASP A 1 230 ? 4.992 4.399 20.559 1.00 71.69 230 ASP A N 1
ATOM 1833 C CA . ASP A 1 230 ? 5.567 3.169 20.035 1.00 71.69 230 ASP A CA 1
ATOM 1834 C C . ASP A 1 230 ? 4.650 2.591 18.948 1.00 71.69 230 ASP A C 1
ATOM 1836 O O . ASP A 1 230 ? 3.420 2.603 19.056 1.00 71.69 230 ASP A O 1
ATOM 1840 N N . ARG A 1 231 ? 5.260 2.064 17.878 1.00 58.69 231 ARG A N 1
ATOM 1841 C CA . ARG A 1 231 ? 4.556 1.539 16.691 1.00 58.69 231 ARG A CA 1
ATOM 1842 C C . ARG A 1 231 ? 3.608 0.370 17.012 1.00 58.69 231 ARG A C 1
ATOM 1844 O O . ARG A 1 231 ? 2.871 -0.079 16.136 1.00 58.69 231 ARG A O 1
ATOM 1851 N N . LEU A 1 232 ? 3.675 -0.198 18.214 1.00 62.94 232 LEU A N 1
ATOM 1852 C CA . LEU A 1 232 ? 2.832 -1.316 18.628 1.00 62.94 232 LEU A CA 1
ATOM 1853 C C . LEU A 1 232 ? 1.577 -0.831 19.359 1.00 62.94 232 LEU A C 1
ATOM 1855 O O . LEU A 1 232 ? 0.529 -1.461 19.224 1.00 62.94 232 LEU A O 1
ATOM 1859 N N . ASN A 1 233 ? 1.666 0.283 20.086 1.00 69.31 233 ASN A N 1
ATOM 1860 C CA . ASN A 1 233 ? 0.669 0.697 21.059 1.00 69.31 233 ASN A CA 1
ATOM 1861 C C . ASN A 1 233 ? 0.051 2.063 20.757 1.00 69.31 233 ASN A C 1
ATOM 1863 O O . ASN A 1 233 ? -1.157 2.185 20.955 1.00 69.31 233 ASN A O 1
ATOM 1867 N N . ASN A 1 234 ? 0.814 3.061 20.284 1.00 83.56 234 ASN A N 1
ATOM 1868 C CA . ASN A 1 234 ? 0.323 4.420 19.987 1.00 83.56 234 ASN A CA 1
ATOM 1869 C C . ASN A 1 234 ? -0.729 4.902 21.008 1.00 83.56 234 ASN A C 1
ATOM 1871 O O . ASN A 1 234 ? -1.837 5.312 20.649 1.00 83.56 234 ASN A O 1
ATOM 1875 N N . GLN A 1 235 ? -0.431 4.715 22.295 1.00 91.81 235 GLN A N 1
ATOM 1876 C CA . GLN A 1 235 ? -1.421 4.755 23.368 1.00 91.81 235 GLN A CA 1
ATOM 1877 C C . GLN A 1 235 ? -1.530 6.170 23.927 1.00 91.81 235 GLN A C 1
ATOM 1879 O O . GLN A 1 235 ? -0.527 6.738 24.340 1.00 91.81 235 GLN A O 1
ATOM 1884 N N . ALA A 1 236 ? -2.743 6.708 24.000 1.00 92.62 236 ALA A N 1
ATOM 1885 C CA . ALA A 1 236 ? -3.060 7.987 24.618 1.00 92.62 236 ALA A CA 1
ATOM 1886 C C . ALA A 1 236 ? -3.854 7.766 25.914 1.00 92.62 236 ALA A C 1
ATOM 1888 O O . ALA A 1 236 ? -4.895 7.100 25.902 1.00 92.62 236 ALA A O 1
ATOM 1889 N N . LEU A 1 237 ? -3.379 8.340 27.024 1.00 94.12 237 LEU A N 1
ATOM 1890 C CA . LEU A 1 237 ? -4.139 8.410 28.272 1.00 94.12 237 LEU A CA 1
ATOM 1891 C C . LEU A 1 237 ? -4.920 9.719 28.339 1.00 94.12 237 LEU A C 1
ATOM 1893 O O . LEU A 1 237 ? -4.346 10.803 28.240 1.00 94.12 237 LEU A O 1
ATOM 1897 N N . VAL A 1 238 ? -6.230 9.595 28.513 1.00 94.12 238 VAL A N 1
ATOM 1898 C CA . VAL A 1 238 ? -7.206 10.685 28.466 1.00 94.12 238 VAL A CA 1
ATOM 1899 C C . VAL A 1 238 ? -8.201 10.484 29.602 1.00 94.12 238 VAL A C 1
ATOM 1901 O O . VAL A 1 238 ? -8.599 9.354 29.871 1.00 94.12 238 VAL A O 1
ATOM 1904 N N . ASP A 1 239 ? -8.638 11.550 30.268 1.00 91.75 239 ASP A N 1
ATOM 1905 C CA . ASP A 1 239 ? -9.675 11.409 31.294 1.00 91.75 239 ASP A CA 1
ATOM 1906 C C . ASP A 1 239 ? -11.036 11.009 30.696 1.00 91.75 239 ASP A C 1
ATOM 1908 O O . ASP A 1 239 ? -11.377 11.410 29.573 1.00 91.75 239 ASP A O 1
ATOM 1912 N N . PRO A 1 240 ? -11.871 10.276 31.456 1.00 93.31 240 PRO A N 1
ATOM 1913 C CA . PRO A 1 240 ? -13.247 9.998 31.072 1.00 93.31 240 PRO A CA 1
ATOM 1914 C C . PRO A 1 240 ? -13.993 11.247 30.589 1.00 93.31 240 PRO A C 1
ATOM 1916 O O . PRO A 1 240 ? -13.834 12.347 31.117 1.00 93.31 240 PRO A O 1
ATOM 1919 N N . TYR A 1 241 ? -14.859 11.059 29.597 1.00 94.19 241 TYR A N 1
ATOM 1920 C CA . TYR A 1 241 ? -15.705 12.077 28.970 1.00 94.19 241 TYR A CA 1
ATOM 1921 C C . TYR A 1 241 ? -14.982 13.185 28.194 1.00 94.19 241 TYR A C 1
ATOM 1923 O O . TYR A 1 241 ? -15.674 14.007 27.585 1.00 94.19 241 TYR A O 1
ATOM 1931 N N . GLN A 1 242 ? -13.646 13.217 28.146 1.00 96.31 242 GLN A N 1
ATOM 1932 C CA . GLN A 1 242 ? -12.920 14.212 27.345 1.00 96.31 242 GLN A CA 1
ATOM 1933 C C . GLN A 1 242 ? -12.944 13.899 25.849 1.00 96.31 242 GLN A C 1
ATOM 1935 O O . GLN A 1 242 ? -12.970 14.815 25.027 1.00 96.31 242 GLN A O 1
ATOM 1940 N N . VAL A 1 243 ? -13.018 12.618 25.481 1.00 96.31 243 VAL A N 1
ATOM 1941 C CA . VAL A 1 243 ? -13.213 12.222 24.083 1.00 96.31 243 VAL A CA 1
ATOM 1942 C C . VAL A 1 243 ? -14.650 12.519 23.653 1.00 96.31 243 VAL A C 1
ATOM 1944 O O . VAL A 1 243 ? -15.620 12.081 24.279 1.00 96.31 243 VAL A O 1
ATOM 1947 N N . LYS A 1 244 ? -14.786 13.291 22.573 1.00 95.44 244 LYS A N 1
ATOM 1948 C CA . LYS A 1 244 ? -16.057 13.723 21.977 1.00 95.44 244 LYS A CA 1
ATOM 1949 C C . LYS A 1 244 ? -16.264 13.069 20.613 1.00 95.44 244 LYS A C 1
ATOM 1951 O O . LYS A 1 244 ? -15.344 12.471 20.061 1.00 95.44 244 LYS A O 1
ATOM 1956 N N . HIS A 1 245 ? -17.474 13.219 20.069 1.00 95.25 245 HIS A N 1
ATOM 1957 C CA . HIS A 1 245 ? -17.861 12.688 18.754 1.00 95.25 245 HIS A CA 1
ATOM 1958 C C . HIS A 1 245 ? -17.526 11.202 18.602 1.00 95.25 245 HIS A C 1
ATOM 1960 O O . HIS A 1 245 ? -16.911 10.796 17.624 1.00 95.25 245 HIS A O 1
ATOM 1966 N N . ILE A 1 246 ? -17.877 10.417 19.624 1.00 96.81 246 ILE A N 1
ATOM 1967 C CA . ILE A 1 246 ? -17.603 8.987 19.623 1.00 96.81 246 ILE A CA 1
ATOM 1968 C C . ILE A 1 246 ? -18.614 8.289 18.716 1.00 96.81 246 ILE A C 1
ATOM 1970 O O . ILE A 1 246 ? -19.817 8.362 18.963 1.00 96.81 246 ILE A O 1
ATOM 1974 N N . GLU A 1 247 ? -18.115 7.581 17.712 1.00 96.75 247 GLU A N 1
ATOM 1975 C CA . GLU A 1 247 ? -18.903 6.807 16.760 1.00 96.75 247 GLU A CA 1
ATOM 1976 C C . GLU A 1 247 ? -18.373 5.376 16.652 1.00 96.75 247 GLU A C 1
ATOM 1978 O O . GLU A 1 247 ? -17.168 5.131 16.742 1.00 96.75 247 GLU A O 1
ATOM 1983 N N . LYS A 1 248 ? -19.285 4.412 16.486 1.00 96.50 248 LYS A N 1
ATOM 1984 C CA . LYS A 1 248 ? -18.920 3.027 16.178 1.00 96.50 248 LYS A CA 1
ATOM 1985 C C . LYS A 1 248 ? -18.489 2.961 14.715 1.00 96.50 248 LYS A C 1
ATOM 1987 O O . LYS A 1 248 ? -19.231 3.406 13.844 1.00 96.50 248 LYS A O 1
ATOM 1992 N N . LEU A 1 249 ? -17.327 2.373 14.453 1.00 96.38 249 LEU A N 1
ATOM 1993 C CA . LEU A 1 249 ? -16.858 2.143 13.093 1.00 96.38 249 LEU A CA 1
ATOM 1994 C C . LEU A 1 249 ? -17.604 0.967 12.454 1.00 96.38 249 LEU A C 1
ATOM 1996 O O . LEU A 1 249 ? -17.788 -0.084 13.072 1.00 96.38 249 LEU A O 1
ATOM 2000 N N . ASP A 1 250 ? -17.994 1.145 11.193 1.00 95.56 250 ASP A N 1
ATOM 2001 C CA . ASP A 1 250 ? -18.611 0.114 10.355 1.00 95.56 250 ASP A CA 1
ATOM 2002 C C . ASP A 1 250 ? -17.532 -0.820 9.782 1.00 95.56 250 ASP A C 1
ATOM 2004 O O . ASP A 1 250 ? -17.144 -0.720 8.617 1.00 95.56 250 ASP A O 1
ATOM 2008 N N . LEU A 1 251 ? -16.972 -1.672 10.645 1.00 96.50 251 LEU A N 1
ATOM 2009 C CA . LEU A 1 251 ? -15.976 -2.674 10.270 1.00 96.50 251 LEU A CA 1
ATOM 2010 C C . LEU A 1 251 ? -16.619 -4.057 10.167 1.00 96.50 251 LEU A C 1
ATOM 2012 O O . LEU A 1 251 ? -17.269 -4.530 11.099 1.00 96.50 251 LEU A O 1
ATOM 2016 N N . ILE A 1 252 ? -16.375 -4.730 9.048 1.00 95.62 252 ILE A N 1
ATOM 2017 C CA . ILE A 1 252 ? -16.866 -6.073 8.767 1.00 95.62 252 ILE A CA 1
ATOM 2018 C C . ILE A 1 252 ? -16.058 -7.082 9.585 1.00 95.62 252 ILE A C 1
ATOM 2020 O O . ILE A 1 252 ? -14.838 -7.202 9.435 1.00 95.62 252 ILE A O 1
ATOM 2024 N N . LYS A 1 253 ? -16.760 -7.842 10.428 1.00 92.81 253 LYS A N 1
ATOM 2025 C CA . LYS A 1 253 ? -16.241 -9.047 11.081 1.00 92.81 253 LYS A CA 1
ATOM 2026 C C . LYS A 1 253 ? -16.397 -10.215 10.115 1.00 92.81 253 LYS A C 1
ATOM 2028 O O . LYS A 1 253 ? -17.506 -10.485 9.660 1.00 92.81 253 LYS A O 1
ATOM 2033 N N . ILE A 1 254 ? -15.316 -10.939 9.829 1.00 90.06 254 ILE A N 1
ATOM 2034 C CA . ILE A 1 254 ? -15.342 -12.003 8.815 1.00 90.06 254 ILE A CA 1
ATOM 2035 C C . ILE A 1 254 ? -16.408 -13.064 9.127 1.00 90.06 254 ILE A C 1
ATOM 2037 O O . ILE A 1 254 ? -17.177 -13.427 8.246 1.00 90.06 254 ILE A O 1
ATOM 2041 N N . ASN A 1 255 ? -16.548 -13.465 10.396 1.00 86.31 255 ASN A N 1
ATOM 2042 C CA . ASN A 1 255 ? -17.526 -14.473 10.819 1.00 86.31 255 ASN A CA 1
ATOM 2043 C C . ASN A 1 255 ? -18.981 -14.058 10.561 1.00 86.31 255 ASN A C 1
ATOM 2045 O O . ASN A 1 255 ? -19.824 -14.907 10.292 1.00 86.31 255 ASN A O 1
ATOM 2049 N N . GLU A 1 256 ? -19.270 -12.759 10.629 1.00 89.00 256 GLU A N 1
ATOM 2050 C CA . GLU A 1 256 ? -20.604 -12.210 10.363 1.00 89.00 256 GLU A CA 1
ATOM 2051 C C . GLU A 1 256 ? -20.875 -12.065 8.858 1.00 89.00 256 GLU A C 1
ATOM 2053 O O . GLU A 1 256 ? -22.030 -11.932 8.460 1.00 89.00 256 GLU A O 1
ATOM 2058 N N . PHE A 1 257 ? -19.823 -12.108 8.033 1.00 92.75 257 PHE A N 1
ATOM 2059 C CA . PHE A 1 257 ? -19.882 -11.963 6.578 1.00 92.75 257 PHE A CA 1
ATOM 2060 C C . PHE A 1 257 ? -19.852 -13.302 5.820 1.00 92.75 257 PHE A C 1
ATOM 2062 O O . PHE A 1 257 ? -20.222 -13.361 4.647 1.00 92.75 257 PHE A O 1
ATOM 2069 N N . ILE A 1 258 ? -19.442 -14.392 6.479 1.00 90.62 258 ILE A N 1
ATOM 2070 C CA . ILE A 1 258 ? -19.410 -15.747 5.903 1.00 90.62 258 ILE A CA 1
ATOM 2071 C C . ILE A 1 258 ? -20.746 -16.134 5.230 1.00 90.62 258 ILE A C 1
ATOM 2073 O O . ILE A 1 258 ? -20.706 -16.590 4.086 1.00 90.62 258 ILE A O 1
ATOM 2077 N N . PRO A 1 259 ? -21.938 -15.943 5.839 1.00 91.44 259 PRO A N 1
ATOM 2078 C CA . PRO A 1 259 ? -23.204 -16.306 5.188 1.00 91.44 259 PRO A CA 1
ATOM 2079 C C . PRO A 1 259 ? -23.442 -15.586 3.850 1.00 91.44 259 PRO A C 1
ATOM 2081 O O . PRO A 1 259 ? -23.945 -16.178 2.890 1.00 91.44 259 PRO A O 1
ATOM 2084 N N . GLN A 1 260 ? -23.050 -14.315 3.764 1.00 93.38 260 GLN A N 1
ATOM 2085 C CA . GLN A 1 260 ? -23.118 -13.506 2.551 1.00 93.38 260 GLN A CA 1
ATOM 2086 C C . GLN A 1 260 ? -22.104 -14.010 1.524 1.00 93.38 260 GLN A C 1
ATOM 2088 O O . GLN A 1 260 ? -22.447 -14.128 0.351 1.00 93.38 260 GLN A O 1
ATOM 2093 N N . MET A 1 261 ? -20.895 -14.390 1.955 1.00 93.25 261 MET A N 1
ATOM 2094 C CA . MET A 1 261 ? -19.892 -15.000 1.076 1.00 93.25 261 MET A CA 1
ATOM 2095 C C . MET A 1 261 ? -20.397 -16.296 0.438 1.00 93.25 261 MET A C 1
ATOM 2097 O O . MET A 1 261 ? -20.226 -16.489 -0.766 1.00 93.25 261 MET A O 1
ATOM 2101 N N . HIS A 1 262 ? -21.051 -17.163 1.215 1.00 90.94 262 HIS A N 1
ATOM 2102 C CA . HIS A 1 262 ? -21.674 -18.388 0.704 1.00 90.94 262 HIS A CA 1
ATOM 2103 C C . HIS A 1 262 ? -22.772 -18.086 -0.309 1.00 90.94 262 HIS A C 1
ATOM 2105 O O . HIS A 1 262 ? -22.752 -18.609 -1.422 1.00 90.94 262 HIS A O 1
ATOM 2111 N N . SER A 1 263 ? -23.694 -17.193 0.051 1.00 93.12 263 SER A N 1
ATOM 2112 C CA . SER A 1 263 ? -24.834 -16.825 -0.798 1.00 93.12 263 SER A CA 1
ATOM 2113 C C . SER A 1 263 ? -24.394 -16.169 -2.112 1.00 93.12 263 SER A C 1
ATOM 2115 O O . SER A 1 263 ? -24.997 -16.404 -3.155 1.00 93.12 263 SER A O 1
ATOM 2117 N N . ALA A 1 264 ? -23.310 -15.390 -2.079 1.00 94.25 264 ALA A N 1
ATOM 2118 C CA . ALA A 1 264 ? -22.706 -14.753 -3.247 1.00 94.25 264 ALA A CA 1
ATOM 2119 C C . ALA A 1 264 ? -21.786 -15.689 -4.058 1.00 94.25 264 ALA A C 1
ATOM 2121 O O . ALA A 1 264 ? -21.226 -15.282 -5.076 1.00 94.25 264 ALA A O 1
ATOM 2122 N N . GLY A 1 265 ? -21.579 -16.933 -3.611 1.00 94.31 265 GLY A N 1
ATOM 2123 C CA . GLY A 1 265 ? -20.671 -17.884 -4.254 1.00 94.31 265 GLY A CA 1
ATOM 2124 C C . GLY A 1 265 ? -19.193 -17.478 -4.191 1.00 94.31 265 GLY A C 1
ATOM 2125 O O . GLY A 1 265 ? -18.399 -17.960 -5.002 1.00 94.31 265 GLY A O 1
ATOM 2126 N N . ILE A 1 266 ? -18.811 -16.594 -3.263 1.00 94.94 266 ILE A N 1
ATOM 2127 C CA . ILE A 1 266 ? -17.419 -16.165 -3.049 1.00 94.94 266 ILE A CA 1
ATOM 2128 C C . ILE A 1 266 ? -16.564 -17.357 -2.621 1.00 94.94 266 ILE A C 1
ATOM 2130 O O . ILE A 1 266 ? -15.450 -17.505 -3.110 1.00 94.94 266 ILE A O 1
ATOM 2134 N N . THR A 1 267 ? -17.094 -18.231 -1.765 1.00 90.56 267 THR A N 1
ATOM 2135 C CA . THR A 1 267 ? -16.387 -19.416 -1.256 1.00 90.56 267 THR A CA 1
ATOM 2136 C C . THR A 1 267 ? -15.972 -20.361 -2.379 1.00 90.56 267 THR A C 1
ATOM 2138 O O . THR A 1 267 ? -14.791 -20.631 -2.582 1.00 90.56 267 THR A O 1
ATOM 2141 N N . ARG A 1 268 ? -16.930 -20.734 -3.230 1.00 90.94 268 ARG A N 1
ATOM 2142 C CA . ARG A 1 268 ? -16.674 -21.554 -4.418 1.00 90.94 268 ARG A CA 1
ATOM 2143 C C . ARG A 1 268 ? -15.673 -20.904 -5.376 1.00 90.94 268 ARG A C 1
ATOM 2145 O O . ARG A 1 268 ? -14.809 -21.590 -5.918 1.00 90.94 268 ARG A O 1
ATOM 2152 N N . GLN A 1 269 ? -15.797 -19.600 -5.629 1.00 94.62 269 GLN A N 1
ATOM 2153 C CA . GLN A 1 269 ? -14.856 -18.881 -6.494 1.00 94.62 269 GLN A CA 1
ATOM 2154 C C . GLN A 1 269 ? -13.448 -18.883 -5.901 1.00 94.62 269 GLN A C 1
ATOM 2156 O O . GLN A 1 269 ? -12.483 -19.159 -6.614 1.00 94.62 269 GLN A O 1
ATOM 2161 N N . TYR A 1 270 ? -13.343 -18.637 -4.596 1.00 94.81 270 TYR A N 1
ATOM 2162 C CA . TYR A 1 270 ? -12.087 -18.651 -3.873 1.00 94.81 270 TYR A CA 1
ATOM 2163 C C . TYR A 1 270 ? -11.357 -19.983 -4.047 1.00 94.81 270 TYR A C 1
ATOM 2165 O O . TYR A 1 270 ? -10.206 -19.985 -4.477 1.00 94.81 270 TYR A O 1
ATOM 2173 N N . GLU A 1 271 ? -12.025 -21.116 -3.817 1.00 91.44 271 GLU A N 1
ATOM 2174 C CA . GLU A 1 271 ? -11.412 -22.434 -4.009 1.00 91.44 271 GLU A CA 1
ATOM 2175 C C . GLU A 1 271 ? -10.908 -22.656 -5.439 1.00 91.44 271 GLU A C 1
ATOM 2177 O O . GLU A 1 271 ? -9.802 -23.164 -5.643 1.00 91.44 271 GLU A O 1
ATOM 2182 N N . LEU A 1 272 ? -11.716 -22.285 -6.439 1.00 92.38 272 LEU A N 1
ATOM 2183 C CA . LEU A 1 272 ? -11.379 -22.467 -7.852 1.00 92.38 272 LEU A CA 1
ATOM 2184 C C . LEU A 1 272 ? -10.126 -21.677 -8.245 1.00 92.38 272 LEU A C 1
ATOM 2186 O O . LEU A 1 272 ? -9.285 -22.188 -8.987 1.00 92.38 272 LEU A O 1
ATOM 2190 N N . TYR A 1 273 ? -9.988 -20.450 -7.747 1.00 94.25 273 TYR A N 1
ATOM 2191 C CA . TYR A 1 273 ? -8.837 -19.594 -8.026 1.00 94.25 273 TYR A CA 1
ATOM 2192 C C . TYR A 1 273 ? -7.618 -19.949 -7.170 1.00 94.25 273 TYR A C 1
ATOM 2194 O O . TYR A 1 273 ? -6.509 -20.056 -7.694 1.00 94.25 273 TYR A O 1
ATOM 2202 N N . ALA A 1 274 ? -7.799 -20.228 -5.879 1.00 92.56 274 ALA A N 1
ATOM 2203 C CA . ALA A 1 274 ? -6.702 -20.532 -4.965 1.00 92.56 274 ALA A CA 1
ATOM 2204 C C . ALA A 1 274 ? -5.934 -21.805 -5.365 1.00 92.56 274 ALA A C 1
ATOM 2206 O O . ALA A 1 274 ? -4.716 -21.866 -5.196 1.00 92.56 274 ALA A O 1
ATOM 2207 N N . ARG A 1 275 ? -6.609 -22.805 -5.959 1.00 91.56 275 ARG A N 1
ATOM 2208 C CA . ARG A 1 275 ? -5.976 -24.039 -6.481 1.00 91.56 275 ARG A CA 1
ATOM 2209 C C . ARG A 1 275 ? -5.018 -23.789 -7.655 1.00 91.56 275 ARG A C 1
ATOM 2211 O O . ARG A 1 275 ? -4.182 -24.651 -7.963 1.00 91.56 275 ARG A O 1
ATOM 2218 N N . GLN A 1 276 ? -5.135 -22.642 -8.322 1.00 92.12 276 GLN A N 1
ATOM 2219 C CA . GLN A 1 276 ? -4.288 -22.279 -9.457 1.00 92.12 276 GLN A CA 1
ATOM 2220 C C . GLN A 1 276 ? -2.921 -21.773 -8.999 1.00 92.12 276 GLN A C 1
ATOM 2222 O O . GLN A 1 276 ? -1.946 -22.029 -9.691 1.00 92.12 276 GLN A O 1
ATOM 2227 N N . ILE A 1 277 ? -2.824 -21.149 -7.820 1.00 92.25 277 ILE A N 1
ATOM 2228 C CA . ILE A 1 277 ? -1.575 -20.591 -7.284 1.00 92.25 277 ILE A CA 1
ATOM 2229 C C . ILE A 1 277 ? -0.558 -21.723 -7.047 1.00 92.25 277 ILE A C 1
ATOM 2231 O O . ILE A 1 277 ? -0.783 -22.601 -6.209 1.00 92.25 277 ILE A O 1
ATOM 2235 N N . LYS A 1 278 ? 0.570 -21.716 -7.776 1.00 93.00 278 LYS A N 1
ATOM 2236 C CA . LYS A 1 278 ? 1.628 -22.737 -7.651 1.00 93.00 278 LYS A CA 1
ATOM 2237 C C . LYS A 1 278 ? 2.872 -22.207 -6.926 1.00 93.00 278 LYS A C 1
ATOM 2239 O O . LYS A 1 278 ? 3.322 -21.111 -7.253 1.00 93.00 278 LYS A O 1
ATOM 2244 N N . PRO A 1 279 ? 3.476 -22.989 -6.005 1.00 92.19 279 PRO A N 1
ATOM 2245 C CA . PRO A 1 279 ? 4.708 -22.604 -5.310 1.00 92.19 279 PRO A CA 1
ATOM 2246 C C . PRO A 1 279 ? 5.847 -22.220 -6.258 1.00 92.19 279 PRO A C 1
ATOM 2248 O O . PRO A 1 279 ? 6.458 -21.174 -6.074 1.00 92.19 279 PRO A O 1
ATOM 2251 N N . ASP A 1 280 ? 6.065 -22.996 -7.322 1.00 92.88 280 ASP A N 1
ATOM 2252 C CA . ASP A 1 280 ? 7.202 -22.835 -8.245 1.00 92.88 280 ASP A CA 1
ATOM 2253 C C . ASP A 1 280 ? 7.168 -21.534 -9.071 1.00 92.88 280 ASP A C 1
ATOM 2255 O O . ASP A 1 280 ? 8.079 -21.240 -9.849 1.00 92.88 280 ASP A O 1
ATOM 2259 N N . TRP A 1 281 ? 6.107 -20.733 -8.942 1.00 92.12 281 TRP A N 1
ATOM 2260 C CA . TRP A 1 281 ? 6.035 -19.407 -9.547 1.00 92.12 281 TRP A CA 1
ATOM 2261 C C . TRP A 1 281 ? 6.697 -18.321 -8.702 1.00 92.12 281 TRP A C 1
ATOM 2263 O O . TRP A 1 281 ? 6.995 -17.263 -9.246 1.00 92.12 281 TRP A O 1
ATOM 2273 N N . PHE A 1 282 ? 6.978 -18.555 -7.424 1.00 91.69 282 PHE A N 1
ATOM 2274 C CA . PHE A 1 282 ? 7.526 -17.545 -6.517 1.00 91.69 282 PHE A CA 1
ATOM 2275 C C . PHE A 1 282 ? 9.017 -17.780 -6.268 1.00 91.69 282 PHE A C 1
ATOM 2277 O O . PHE A 1 282 ? 9.451 -18.925 -6.167 1.00 91.69 282 PHE A O 1
ATOM 2284 N N . HIS A 1 283 ? 9.809 -16.709 -6.130 1.00 87.12 283 HIS A N 1
ATOM 2285 C CA . HIS A 1 283 ? 11.236 -16.847 -5.799 1.00 87.12 283 HIS A CA 1
ATOM 2286 C C . HIS A 1 283 ? 11.448 -17.464 -4.405 1.00 87.12 283 HIS A C 1
ATOM 2288 O O . HIS A 1 283 ? 12.359 -18.261 -4.208 1.00 87.12 283 HIS A O 1
ATOM 2294 N N . ASN A 1 284 ? 10.573 -17.117 -3.455 1.00 86.25 284 ASN A N 1
ATOM 2295 C CA . ASN A 1 284 ? 10.530 -17.657 -2.104 1.00 86.25 284 ASN A CA 1
ATOM 2296 C C . ASN A 1 284 ? 9.075 -18.028 -1.768 1.00 86.25 284 ASN A C 1
ATOM 2298 O O . ASN A 1 284 ? 8.333 -17.181 -1.276 1.00 86.25 284 ASN A O 1
ATOM 2302 N N . PRO A 1 285 ? 8.627 -19.273 -2.017 1.00 86.75 285 PRO A N 1
ATOM 2303 C CA . PRO A 1 285 ? 7.220 -19.659 -1.852 1.00 86.75 285 PRO A CA 1
ATOM 2304 C C . PRO A 1 285 ? 6.686 -19.556 -0.415 1.00 86.75 285 PRO A C 1
ATOM 2306 O O . PRO A 1 285 ? 5.473 -19.504 -0.213 1.00 86.75 285 PRO A O 1
ATOM 2309 N N . ARG A 1 286 ? 7.585 -19.532 0.580 1.00 84.69 286 ARG A N 1
ATOM 2310 C CA . ARG A 1 286 ? 7.271 -19.324 2.005 1.00 84.69 286 ARG A CA 1
ATOM 2311 C C . ARG A 1 286 ? 7.526 -17.882 2.466 1.00 84.69 286 ARG A C 1
ATOM 2313 O O . ARG A 1 286 ? 7.386 -17.597 3.651 1.00 84.69 286 ARG A O 1
ATOM 2320 N N . GLY A 1 287 ? 7.928 -17.003 1.550 1.00 82.25 287 GLY A N 1
ATOM 2321 C CA . GLY A 1 287 ? 8.196 -15.597 1.812 1.00 82.25 287 GLY A CA 1
ATOM 2322 C C . GLY A 1 287 ? 6.927 -14.796 2.078 1.00 82.25 287 GLY A C 1
ATOM 2323 O O . GLY A 1 287 ? 5.802 -15.231 1.816 1.00 82.25 287 GLY A O 1
ATOM 2324 N N . ILE A 1 288 ? 7.123 -13.581 2.581 1.00 80.31 288 ILE A N 1
ATOM 2325 C CA . ILE A 1 288 ? 6.041 -12.670 2.984 1.00 80.31 288 ILE A CA 1
ATOM 2326 C C . ILE A 1 288 ? 5.204 -12.137 1.806 1.00 80.31 288 ILE A C 1
ATOM 2328 O O . ILE A 1 288 ? 4.132 -11.583 2.041 1.00 80.31 288 ILE A O 1
ATOM 2332 N N . HIS A 1 289 ? 5.663 -12.324 0.564 1.00 81.06 289 HIS A N 1
ATOM 2333 C CA . HIS A 1 289 ? 4.993 -11.897 -0.677 1.00 81.06 289 HIS A CA 1
ATOM 2334 C C . HIS A 1 289 ? 4.578 -13.077 -1.576 1.00 81.06 289 HIS A C 1
ATOM 2336 O O . HIS A 1 289 ? 4.431 -12.932 -2.783 1.00 81.06 289 HIS A O 1
ATOM 2342 N N . ALA A 1 290 ? 4.458 -14.283 -1.014 1.00 86.12 290 ALA A N 1
ATOM 2343 C CA . ALA A 1 290 ? 4.191 -15.498 -1.785 1.00 86.12 290 ALA A CA 1
ATOM 2344 C C . ALA A 1 290 ? 2.819 -16.116 -1.465 1.00 86.12 290 ALA A C 1
ATOM 2346 O O . ALA A 1 290 ? 1.823 -15.408 -1.343 1.00 86.12 290 ALA A O 1
ATOM 2347 N N . LEU A 1 291 ? 2.744 -17.445 -1.326 1.00 89.56 291 LEU A N 1
ATOM 2348 C CA . LEU A 1 291 ? 1.495 -18.216 -1.338 1.00 89.56 291 LEU A CA 1
ATOM 2349 C C . LEU A 1 291 ? 0.415 -17.680 -0.392 1.00 89.56 291 LEU A C 1
ATOM 2351 O O . LEU A 1 291 ? -0.722 -17.475 -0.813 1.00 89.56 291 LEU A O 1
ATOM 2355 N N . SER A 1 292 ? 0.755 -17.451 0.878 1.00 90.75 292 SER A N 1
ATOM 2356 C CA . SER A 1 292 ? -0.215 -16.985 1.875 1.00 90.75 292 SER A CA 1
ATOM 2357 C C . SER A 1 292 ? -0.682 -15.554 1.602 1.00 90.75 292 SER A C 1
ATOM 2359 O O . SER A 1 292 ? -1.841 -15.240 1.851 1.00 90.75 292 SER A O 1
ATOM 2361 N N . HIS A 1 293 ? 0.194 -14.701 1.063 1.00 93.62 293 HIS A N 1
ATOM 2362 C CA . HIS A 1 293 ? -0.152 -13.337 0.668 1.00 93.62 293 HIS A CA 1
ATOM 2363 C C . HIS A 1 293 ? -1.115 -13.344 -0.522 1.00 93.62 293 HIS A C 1
ATOM 2365 O O . HIS A 1 293 ? -2.237 -12.859 -0.394 1.00 93.62 293 HIS A O 1
ATOM 2371 N N . SER A 1 294 ? -0.751 -14.002 -1.627 1.00 95.12 294 SER A N 1
ATOM 2372 C CA . SER A 1 294 ? -1.604 -14.078 -2.821 1.00 95.12 294 SER A CA 1
ATOM 2373 C C . SER A 1 294 ? -2.973 -14.691 -2.513 1.00 95.12 294 SER A C 1
ATOM 2375 O O . SER A 1 294 ? -3.992 -14.233 -3.023 1.00 95.12 294 SER A O 1
ATOM 2377 N N . LYS A 1 295 ? -3.027 -15.693 -1.625 1.00 94.62 295 LYS A N 1
ATOM 2378 C CA . LYS A 1 295 ? -4.282 -16.296 -1.161 1.00 94.62 295 LYS A CA 1
ATOM 2379 C C . LYS A 1 295 ? -5.149 -15.346 -0.336 1.00 94.62 295 LYS A C 1
ATOM 2381 O O . LYS A 1 295 ? -6.364 -15.367 -0.511 1.00 94.62 295 LYS A O 1
ATOM 2386 N N . ARG A 1 296 ? -4.577 -14.534 0.556 1.00 95.56 296 ARG A N 1
ATOM 2387 C CA . ARG A 1 296 ? -5.354 -13.545 1.323 1.00 95.56 296 ARG A CA 1
ATOM 2388 C C . ARG A 1 296 ? -5.822 -12.398 0.431 1.00 95.56 296 ARG A C 1
ATOM 2390 O O . ARG A 1 296 ? -7.000 -12.056 0.481 1.00 95.56 296 ARG A O 1
ATOM 2397 N N . VAL A 1 297 ? -4.955 -11.892 -0.450 1.00 97.75 297 VAL A N 1
ATOM 2398 C CA . VAL A 1 297 ? -5.317 -10.873 -1.452 1.00 97.75 297 VAL A CA 1
ATOM 2399 C C . VAL A 1 297 ? -6.442 -11.370 -2.355 1.00 97.75 297 VAL A C 1
ATOM 2401 O O . VAL A 1 297 ? -7.396 -10.637 -2.576 1.00 97.75 297 VAL A O 1
ATOM 2404 N N . LEU A 1 298 ? -6.403 -12.625 -2.811 1.00 97.88 298 LEU A N 1
ATOM 2405 C CA . LEU A 1 298 ? -7.481 -13.218 -3.608 1.00 97.88 298 LEU A CA 1
ATOM 2406 C C . LEU A 1 298 ? -8.835 -13.196 -2.878 1.00 97.88 298 LEU A C 1
ATOM 2408 O O . LEU A 1 298 ? -9.850 -12.845 -3.480 1.00 97.88 298 LEU A O 1
ATOM 2412 N N . LEU A 1 299 ? -8.868 -13.550 -1.589 1.00 97.12 299 LEU A N 1
ATOM 2413 C CA . LEU A 1 299 ? -10.107 -13.508 -0.810 1.00 97.12 299 LEU A CA 1
ATOM 2414 C C . LEU A 1 299 ? -10.608 -12.068 -0.631 1.00 97.12 299 LEU A C 1
ATOM 2416 O O . LEU A 1 299 ? -11.789 -11.799 -0.840 1.00 97.12 299 LEU A O 1
ATOM 2420 N N . LEU A 1 300 ? -9.704 -11.140 -0.302 1.00 98.19 300 LEU A N 1
ATOM 2421 C CA . LEU A 1 300 ? -10.014 -9.716 -0.154 1.00 98.19 300 LEU A CA 1
ATOM 2422 C C . LEU A 1 300 ? -10.514 -9.100 -1.469 1.00 98.19 300 LEU A C 1
ATOM 2424 O O . LEU A 1 300 ? -11.472 -8.333 -1.448 1.00 98.19 300 LEU A O 1
ATOM 2428 N N . VAL A 1 301 ? -9.940 -9.488 -2.613 1.00 98.56 301 VAL A N 1
ATOM 2429 C CA . VAL A 1 301 ? -10.417 -9.110 -3.950 1.00 98.56 301 VAL A CA 1
ATOM 2430 C C . VAL A 1 301 ? -11.850 -9.580 -4.173 1.00 98.56 301 VAL A C 1
ATOM 2432 O O . VAL A 1 301 ? -12.671 -8.790 -4.623 1.00 98.56 301 VAL A O 1
ATOM 2435 N N . LEU A 1 302 ? -12.179 -10.836 -3.858 1.00 98.44 302 LEU A N 1
ATOM 2436 C CA . LEU A 1 302 ? -13.540 -11.352 -4.037 1.00 98.44 302 LEU A CA 1
ATOM 2437 C C . LEU A 1 302 ? -14.549 -10.626 -3.138 1.00 98.44 302 LEU A C 1
ATOM 2439 O O . LEU A 1 302 ? -15.649 -10.297 -3.583 1.00 98.44 302 LEU A O 1
ATOM 2443 N N . MET A 1 303 ? -14.170 -10.342 -1.888 1.00 98.19 303 MET A N 1
ATOM 2444 C CA . MET A 1 303 ? -14.995 -9.567 -0.959 1.00 98.19 303 MET A CA 1
ATOM 2445 C C . MET A 1 303 ? -15.215 -8.136 -1.463 1.00 98.19 303 MET A C 1
ATOM 2447 O O . MET A 1 303 ? -16.353 -7.673 -1.489 1.00 98.19 303 MET A O 1
ATOM 2451 N N . LEU A 1 304 ? -14.156 -7.447 -1.901 1.00 98.56 304 LEU A N 1
ATOM 2452 C CA . LEU A 1 304 ? -14.262 -6.094 -2.448 1.00 98.56 304 LEU A CA 1
ATOM 2453 C C . LEU A 1 304 ? -15.046 -6.060 -3.752 1.00 98.56 304 LEU A C 1
ATOM 2455 O O . LEU A 1 304 ? -15.906 -5.206 -3.901 1.00 98.56 304 LEU A O 1
ATOM 2459 N N . ALA A 1 305 ? -14.814 -7.000 -4.666 1.00 98.38 305 ALA A N 1
ATOM 2460 C CA . ALA A 1 305 ? -15.557 -7.078 -5.916 1.00 98.38 305 ALA A CA 1
ATOM 2461 C C . ALA A 1 305 ? -17.064 -7.238 -5.664 1.00 98.38 305 ALA A C 1
ATOM 2463 O O . ALA A 1 305 ? -17.868 -6.614 -6.349 1.00 98.38 305 ALA A O 1
ATOM 2464 N N . TYR A 1 306 ? -17.454 -8.019 -4.653 1.00 98.19 306 TYR A N 1
ATOM 2465 C CA . TYR A 1 306 ? -18.852 -8.132 -4.241 1.00 98.19 306 TYR A CA 1
ATOM 2466 C C . TYR A 1 306 ? -19.400 -6.827 -3.641 1.00 98.19 306 TYR A C 1
ATOM 2468 O O . TYR A 1 306 ? -20.479 -6.381 -4.029 1.00 98.19 306 TYR A O 1
ATOM 2476 N N . LEU A 1 307 ? -18.665 -6.198 -2.718 1.00 98.00 307 LEU A N 1
ATOM 2477 C CA . LEU A 1 307 ? -19.096 -4.964 -2.045 1.00 98.00 307 LEU A CA 1
ATOM 2478 C C . LEU A 1 307 ? -19.166 -3.760 -2.998 1.00 98.00 307 LEU A C 1
ATOM 2480 O O . LEU A 1 307 ? -20.082 -2.950 -2.901 1.00 98.00 307 LEU A O 1
ATOM 2484 N N . GLU A 1 308 ? -18.238 -3.682 -3.948 1.00 98.06 308 GLU A N 1
ATOM 2485 C CA . GLU A 1 308 ? -18.181 -2.672 -5.010 1.00 98.06 308 GLU A CA 1
ATOM 2486 C C . GLU A 1 308 ? -19.037 -3.055 -6.234 1.00 98.06 308 GLU A C 1
ATOM 2488 O O . GLU A 1 308 ? -18.979 -2.383 -7.260 1.00 98.06 308 GLU A O 1
ATOM 2493 N N . GLN A 1 309 ? -19.832 -4.132 -6.144 1.00 97.31 309 GLN A N 1
ATOM 2494 C CA . GLN A 1 309 ? -20.791 -4.565 -7.172 1.00 97.31 309 GLN A CA 1
ATOM 2495 C C . GLN A 1 309 ? -20.169 -4.756 -8.568 1.00 97.31 309 GLN A C 1
ATOM 2497 O O . GLN A 1 309 ? -20.759 -4.414 -9.594 1.00 97.31 309 GLN A O 1
ATOM 2502 N N . CYS A 1 310 ? -18.962 -5.314 -8.611 1.00 97.44 310 CYS A N 1
ATOM 2503 C CA . CYS A 1 310 ? -18.246 -5.595 -9.848 1.00 97.44 310 CYS A CA 1
ATOM 2504 C C . CYS A 1 310 ? -18.982 -6.622 -10.718 1.00 97.44 310 CYS A C 1
ATOM 2506 O O . CYS A 1 310 ? -19.624 -7.553 -10.224 1.00 97.44 310 CYS A O 1
ATOM 2508 N N . SER A 1 311 ? -18.828 -6.488 -12.038 1.00 95.88 311 SER A N 1
ATOM 2509 C CA . SER A 1 311 ? -19.311 -7.492 -12.987 1.00 95.88 311 SER A CA 1
ATOM 2510 C C . SER A 1 311 ? -18.563 -8.819 -12.806 1.00 95.88 311 SER A C 1
ATOM 2512 O O . SER A 1 311 ? -17.435 -8.853 -12.313 1.00 95.88 311 SER A O 1
ATOM 2514 N N . GLN A 1 312 ? -19.136 -9.929 -13.283 1.00 93.38 312 GLN A N 1
ATOM 2515 C CA . GLN A 1 312 ? -18.430 -11.212 -13.257 1.00 93.38 312 GLN A CA 1
ATOM 2516 C C . GLN A 1 312 ? -17.099 -11.145 -14.027 1.00 93.38 312 GLN A C 1
ATOM 2518 O O . GLN A 1 312 ? -16.120 -11.753 -13.603 1.00 93.38 312 GLN A O 1
ATOM 2523 N N . MET A 1 313 ? -17.046 -10.408 -15.140 1.00 92.62 313 MET A N 1
ATOM 2524 C CA . MET A 1 313 ? -15.820 -10.249 -15.924 1.00 92.62 313 MET A CA 1
ATOM 2525 C C . MET A 1 313 ? -14.749 -9.485 -15.133 1.00 92.62 313 MET A C 1
ATOM 2527 O O . MET A 1 313 ? -13.602 -9.924 -15.062 1.00 92.62 313 MET A O 1
ATOM 2531 N N . ASP A 1 314 ? -15.143 -8.399 -14.470 1.00 96.06 314 ASP A N 1
ATOM 2532 C CA . ASP A 1 314 ? -14.284 -7.578 -13.610 1.00 96.06 314 ASP A CA 1
ATOM 2533 C C . ASP A 1 314 ? -13.726 -8.409 -12.454 1.00 96.06 314 ASP A C 1
ATOM 2535 O O . ASP A 1 314 ? -12.524 -8.397 -12.192 1.00 96.06 314 ASP A O 1
ATOM 2539 N N . THR A 1 315 ? -14.581 -9.198 -11.795 1.00 96.88 315 THR A N 1
ATOM 2540 C CA . THR A 1 315 ? -14.165 -10.095 -10.712 1.00 96.88 315 THR A CA 1
ATOM 2541 C C . THR A 1 315 ? -13.141 -11.119 -11.196 1.00 96.88 315 THR A C 1
ATOM 2543 O O . THR A 1 315 ? -12.129 -11.329 -10.525 1.00 96.88 315 THR A O 1
ATOM 2546 N N . ARG A 1 316 ? -13.350 -11.736 -12.370 1.00 95.00 316 ARG A N 1
ATOM 2547 C CA . ARG A 1 316 ? -12.386 -12.692 -12.951 1.00 95.00 316 ARG A CA 1
ATOM 2548 C C . ARG A 1 316 ? -11.038 -12.031 -13.225 1.00 95.00 316 ARG A C 1
ATOM 2550 O O . ARG A 1 316 ? -10.004 -12.643 -12.961 1.00 95.00 316 ARG A O 1
ATOM 2557 N N . LEU A 1 317 ? -11.050 -10.804 -13.743 1.00 96.25 317 LEU A N 1
ATOM 2558 C CA . LEU A 1 317 ? -9.846 -10.026 -14.019 1.00 96.25 317 LEU A CA 1
ATOM 2559 C C . LEU A 1 317 ? -9.075 -9.724 -12.730 1.00 96.25 317 LEU A C 1
ATOM 2561 O O . LEU A 1 317 ? -7.884 -10.019 -12.642 1.00 96.25 317 LEU A O 1
ATOM 2565 N N . LEU A 1 318 ? -9.761 -9.223 -11.700 1.00 97.94 318 LEU A N 1
ATOM 2566 C CA . LEU A 1 318 ? -9.152 -8.928 -10.402 1.00 97.94 318 LEU A CA 1
ATOM 2567 C C . LEU A 1 318 ? -8.590 -10.189 -9.724 1.00 97.94 318 LEU A C 1
ATOM 2569 O O . LEU A 1 318 ? -7.518 -10.139 -9.122 1.00 97.94 318 LEU A O 1
ATOM 2573 N N . CYS A 1 319 ? -9.266 -11.336 -9.849 1.00 97.44 319 CYS A N 1
ATOM 2574 C CA . CYS A 1 319 ? -8.758 -12.609 -9.328 1.00 97.44 319 CYS A CA 1
ATOM 2575 C C . CYS A 1 319 ? -7.459 -13.033 -10.027 1.00 97.44 319 CYS A C 1
ATOM 2577 O O . CYS A 1 319 ? -6.543 -13.521 -9.367 1.00 97.44 319 CYS A O 1
ATOM 2579 N N . GLN A 1 320 ? -7.341 -12.820 -11.342 1.00 96.00 320 GLN A N 1
ATOM 2580 C CA . GLN A 1 320 ? -6.091 -13.084 -12.060 1.00 96.00 320 GLN A CA 1
ATOM 2581 C C . GLN A 1 320 ? -4.976 -12.128 -11.635 1.00 96.00 320 GLN A C 1
ATOM 2583 O O . GLN A 1 320 ? -3.855 -12.581 -11.408 1.00 96.00 320 GLN A O 1
ATOM 2588 N N . ALA A 1 321 ? -5.282 -10.843 -11.428 1.00 97.69 321 ALA A N 1
ATOM 2589 C CA . ALA A 1 321 ? -4.323 -9.907 -10.847 1.00 97.69 321 ALA A CA 1
ATOM 2590 C C . ALA A 1 321 ? -3.829 -10.399 -9.472 1.00 97.69 321 ALA A C 1
ATOM 2592 O O . ALA A 1 321 ? -2.625 -10.482 -9.249 1.00 97.69 321 ALA A O 1
ATOM 2593 N N . ALA A 1 322 ? -4.725 -10.849 -8.586 1.00 97.94 322 ALA A N 1
ATOM 2594 C CA . ALA A 1 322 ? -4.353 -11.380 -7.269 1.00 97.94 322 ALA A CA 1
ATOM 2595 C C . ALA A 1 322 ? -3.419 -12.596 -7.333 1.00 97.94 322 ALA A C 1
ATOM 2597 O O . ALA A 1 322 ? -2.447 -12.655 -6.580 1.00 97.94 322 ALA A O 1
ATOM 2598 N N . ILE A 1 323 ? -3.673 -13.536 -8.246 1.00 96.00 323 ILE A N 1
ATOM 2599 C CA . ILE A 1 323 ? -2.848 -14.742 -8.416 1.00 96.00 323 ILE A CA 1
ATOM 2600 C C . ILE A 1 323 ? -1.445 -14.390 -8.929 1.00 96.00 323 ILE A C 1
ATOM 2602 O O . ILE A 1 323 ? -0.472 -15.018 -8.508 1.00 96.00 323 ILE A O 1
ATOM 2606 N N . TYR A 1 324 ? -1.339 -13.414 -9.836 1.00 96.56 324 TYR A N 1
ATOM 2607 C CA . TYR A 1 324 ? -0.118 -13.197 -10.612 1.00 96.56 324 TYR A CA 1
ATOM 2608 C C . TYR A 1 324 ? 0.698 -11.960 -10.222 1.00 96.56 324 TYR A C 1
ATOM 2610 O O . TYR A 1 324 ? 1.859 -11.907 -10.604 1.00 96.56 324 TYR A O 1
ATOM 2618 N N . HIS A 1 325 ? 0.172 -10.989 -9.468 1.00 96.75 325 HIS A N 1
ATOM 2619 C CA . HIS A 1 325 ? 0.839 -9.688 -9.276 1.00 96.75 325 HIS A CA 1
ATOM 2620 C C . HIS A 1 325 ? 2.280 -9.757 -8.740 1.00 96.75 325 HIS A C 1
ATOM 2622 O O . HIS A 1 325 ? 3.116 -8.961 -9.163 1.00 96.75 325 HIS A O 1
ATOM 2628 N N . ASP A 1 326 ? 2.601 -10.745 -7.899 1.00 95.94 326 ASP A N 1
ATOM 2629 C CA . ASP A 1 326 ? 3.889 -10.854 -7.196 1.00 95.94 326 ASP A CA 1
ATOM 2630 C C . ASP A 1 326 ? 4.836 -11.956 -7.727 1.00 95.94 326 ASP A C 1
ATOM 2632 O O . ASP A 1 326 ? 5.955 -12.121 -7.233 1.00 95.94 326 ASP A O 1
ATOM 2636 N N . ILE A 1 327 ? 4.453 -12.712 -8.768 1.00 95.44 327 ILE A N 1
ATOM 2637 C CA . ILE A 1 327 ? 5.262 -13.852 -9.264 1.00 95.44 327 ILE A CA 1
ATOM 2638 C C . ILE A 1 327 ? 6.603 -13.431 -9.896 1.00 95.44 327 ILE A C 1
ATOM 2640 O O . ILE A 1 327 ? 7.494 -14.265 -10.097 1.00 95.44 327 ILE A O 1
ATOM 2644 N N . GLY A 1 328 ? 6.735 -12.154 -10.252 1.00 93.38 328 GLY A N 1
ATOM 2645 C CA . GLY A 1 328 ? 7.919 -11.523 -10.827 1.00 93.38 328 GLY A CA 1
ATOM 2646 C C . GLY A 1 328 ? 8.940 -11.038 -9.801 1.00 93.38 328 GLY A C 1
ATOM 2647 O O . GLY A 1 328 ? 10.034 -10.634 -10.199 1.00 93.38 328 GLY A O 1
ATOM 2648 N N . ARG A 1 329 ? 8.628 -11.094 -8.499 1.00 89.88 329 ARG A N 1
ATOM 2649 C CA . ARG A 1 329 ? 9.575 -10.722 -7.441 1.00 89.88 329 ARG A CA 1
ATOM 2650 C C . ARG A 1 329 ? 10.814 -11.606 -7.468 1.00 89.88 329 ARG A C 1
ATOM 2652 O O . ARG A 1 329 ? 10.702 -12.828 -7.545 1.00 89.88 329 ARG A O 1
ATOM 2659 N N . LYS A 1 330 ? 11.986 -10.983 -7.328 1.00 84.81 330 LYS A N 1
ATOM 2660 C CA . LYS A 1 330 ? 13.281 -11.669 -7.157 1.00 84.81 330 LYS A CA 1
ATOM 2661 C C . LYS A 1 330 ? 13.803 -11.620 -5.717 1.00 84.81 330 LYS A C 1
ATOM 2663 O O . LYS A 1 330 ? 14.692 -12.392 -5.374 1.00 84.81 330 LYS A O 1
ATOM 2668 N N . THR A 1 331 ? 13.258 -10.722 -4.896 1.00 81.00 331 THR A N 1
ATOM 2669 C CA . THR A 1 331 ? 13.596 -10.542 -3.480 1.00 81.00 331 THR A CA 1
ATOM 2670 C C . THR A 1 331 ? 12.341 -10.165 -2.683 1.00 81.00 331 THR A C 1
ATOM 2672 O O . THR A 1 331 ? 11.312 -9.780 -3.254 1.00 81.00 331 THR A O 1
ATOM 2675 N N . ASP A 1 332 ? 12.429 -10.235 -1.352 1.00 76.00 332 ASP A N 1
ATOM 2676 C CA . ASP A 1 332 ? 11.372 -9.761 -0.446 1.00 76.00 332 ASP A CA 1
ATOM 2677 C C . ASP A 1 332 ? 11.441 -8.242 -0.157 1.00 76.00 332 ASP A C 1
ATOM 2679 O O . ASP A 1 332 ? 10.611 -7.703 0.581 1.00 76.00 332 ASP A O 1
ATOM 2683 N N . GLY A 1 333 ? 12.423 -7.548 -0.745 1.00 70.69 333 GLY A N 1
ATOM 2684 C CA . GLY A 1 333 ? 12.683 -6.124 -0.543 1.00 70.69 333 GLY A CA 1
ATOM 2685 C C . GLY A 1 333 ? 11.775 -5.191 -1.347 1.00 70.69 333 GLY A C 1
ATOM 2686 O O . GLY A 1 333 ? 10.783 -5.601 -1.964 1.00 70.69 333 GLY A O 1
ATOM 2687 N N . TYR A 1 334 ? 12.127 -3.904 -1.328 1.00 70.88 334 TYR A N 1
ATOM 2688 C CA . TYR A 1 334 ? 11.445 -2.888 -2.120 1.00 70.88 334 TYR A CA 1
ATOM 2689 C C . TYR A 1 334 ? 11.815 -3.049 -3.604 1.00 70.88 334 TYR A C 1
ATOM 2691 O O . TYR A 1 334 ? 12.983 -2.992 -3.974 1.00 70.88 334 TYR A O 1
ATOM 2699 N N . ASP A 1 335 ? 10.807 -3.252 -4.449 1.00 76.62 335 ASP A N 1
ATOM 2700 C CA . ASP A 1 335 ? 10.941 -3.420 -5.897 1.00 76.62 335 ASP A CA 1
ATOM 2701 C C . ASP A 1 335 ? 9.685 -2.831 -6.542 1.00 76.62 335 ASP A C 1
ATOM 2703 O O . ASP A 1 335 ? 8.588 -3.283 -6.238 1.00 76.62 335 ASP A O 1
ATOM 2707 N N . THR A 1 336 ? 9.800 -1.826 -7.405 1.00 75.12 336 THR A N 1
ATOM 2708 C CA . THR A 1 336 ? 8.648 -1.228 -8.106 1.00 75.12 336 THR A CA 1
ATOM 2709 C C . THR A 1 336 ? 8.407 -1.812 -9.493 1.00 75.12 336 THR A C 1
ATOM 2711 O O . THR A 1 336 ? 7.367 -1.546 -10.090 1.00 75.12 336 THR A O 1
ATOM 2714 N N . LYS A 1 337 ? 9.331 -2.630 -10.016 1.00 80.31 337 LYS A N 1
ATOM 2715 C CA . LYS A 1 337 ? 9.227 -3.246 -11.348 1.00 80.31 337 LYS A CA 1
ATOM 2716 C C . LYS A 1 337 ? 8.768 -4.702 -11.305 1.00 80.31 337 LYS A C 1
ATOM 2718 O O . LYS A 1 337 ? 8.555 -5.283 -12.372 1.00 80.31 337 LYS A O 1
ATOM 2723 N N . HIS A 1 338 ? 8.575 -5.293 -10.120 1.00 88.88 338 HIS A N 1
ATOM 2724 C CA . HIS A 1 338 ? 8.080 -6.670 -10.026 1.00 88.88 338 HIS A CA 1
ATOM 2725 C C . HIS A 1 338 ? 6.737 -6.855 -10.736 1.00 88.88 338 HIS A C 1
ATOM 2727 O O . HIS A 1 338 ? 6.546 -7.904 -11.332 1.00 88.88 338 HIS A O 1
ATOM 2733 N N . GLY A 1 339 ? 5.870 -5.837 -10.790 1.00 93.31 339 GLY A N 1
ATOM 2734 C CA . GLY A 1 339 ? 4.651 -5.872 -11.605 1.00 93.31 339 GLY A CA 1
ATOM 2735 C C . GLY A 1 339 ? 4.919 -6.169 -13.087 1.00 93.31 339 GLY A C 1
ATOM 2736 O O . GLY A 1 339 ? 4.334 -7.092 -13.654 1.00 93.31 339 GLY A O 1
ATOM 2737 N N . LEU A 1 340 ? 5.867 -5.460 -13.715 1.00 89.88 340 LEU A N 1
ATOM 2738 C CA . LEU A 1 340 ? 6.265 -5.724 -15.106 1.00 89.88 340 LEU A CA 1
ATOM 2739 C C . LEU A 1 340 ? 6.845 -7.132 -15.274 1.00 89.88 340 LEU A C 1
ATOM 2741 O O . LEU A 1 340 ? 6.518 -7.840 -16.227 1.00 89.88 340 LEU A O 1
ATOM 2745 N N . ALA A 1 341 ? 7.700 -7.555 -14.340 1.00 89.75 341 ALA A N 1
ATOM 2746 C CA . ALA A 1 341 ? 8.272 -8.898 -14.355 1.00 89.75 341 ALA A CA 1
ATOM 2747 C C . ALA A 1 341 ? 7.198 -9.987 -14.179 1.00 89.75 341 ALA A C 1
ATOM 2749 O O . ALA A 1 341 ? 7.279 -11.037 -14.817 1.00 89.75 341 ALA A O 1
ATOM 2750 N N . SER A 1 342 ? 6.181 -9.730 -13.356 1.00 95.62 342 SER A N 1
ATOM 2751 C CA . SER A 1 342 ? 5.049 -10.619 -13.109 1.00 95.62 342 SER A CA 1
ATOM 2752 C C . SER A 1 342 ? 4.216 -10.813 -14.366 1.00 95.62 342 SER A C 1
ATOM 2754 O O . SER A 1 342 ? 3.955 -11.954 -14.748 1.00 95.62 342 SER A O 1
ATOM 2756 N N . TYR A 1 343 ? 3.863 -9.723 -15.055 1.00 95.06 343 TYR A N 1
ATOM 2757 C CA . TYR A 1 343 ? 3.098 -9.804 -16.298 1.00 95.06 343 TYR A CA 1
ATOM 2758 C C . TYR A 1 343 ? 3.871 -10.549 -17.396 1.00 95.06 343 TYR A C 1
ATOM 2760 O O . TYR A 1 343 ? 3.341 -11.476 -18.007 1.00 95.06 343 TYR A O 1
ATOM 2768 N N . ARG A 1 344 ? 5.163 -10.238 -17.582 1.00 92.81 344 ARG A N 1
ATOM 2769 C CA . ARG A 1 344 ? 6.037 -10.963 -18.526 1.00 92.81 344 ARG A CA 1
ATOM 2770 C C . ARG A 1 344 ? 6.088 -12.460 -18.214 1.00 92.81 344 ARG A C 1
ATOM 2772 O O . ARG A 1 344 ? 5.817 -13.283 -19.081 1.00 92.81 344 ARG A O 1
ATOM 2779 N N . LYS A 1 345 ? 6.334 -12.821 -16.951 1.00 93.75 345 LYS A N 1
ATOM 2780 C CA . LYS A 1 345 ? 6.390 -14.222 -16.510 1.00 93.75 345 LYS A CA 1
ATOM 2781 C C . LYS A 1 345 ? 5.062 -14.955 -16.705 1.00 93.75 345 LYS A C 1
ATOM 2783 O O . LYS A 1 345 ? 5.072 -16.145 -17.023 1.00 93.75 345 LYS A O 1
ATOM 2788 N N . MET A 1 346 ? 3.935 -14.268 -16.516 1.00 93.31 346 MET A N 1
ATOM 2789 C CA . MET A 1 346 ? 2.599 -14.807 -16.777 1.00 93.31 346 MET A CA 1
ATOM 2790 C C . MET A 1 346 ? 2.425 -15.168 -18.261 1.00 93.31 346 MET A C 1
ATOM 2792 O O . MET A 1 346 ? 1.937 -16.263 -18.558 1.00 93.31 346 MET A O 1
ATOM 2796 N N . LEU A 1 347 ? 2.864 -14.295 -19.177 1.00 91.12 347 LEU A N 1
ATOM 2797 C CA . LEU A 1 347 ? 2.838 -14.546 -20.623 1.00 91.12 347 LEU A CA 1
ATOM 2798 C C . LEU A 1 347 ? 3.785 -15.683 -21.028 1.00 91.12 347 LEU A C 1
ATOM 2800 O O . LEU A 1 347 ? 3.351 -16.629 -21.686 1.00 91.12 347 LEU A O 1
ATOM 2804 N N . ASP A 1 348 ? 5.041 -15.645 -20.576 1.00 90.00 348 ASP A N 1
ATOM 2805 C CA . ASP A 1 348 ? 6.067 -16.644 -20.913 1.00 90.00 348 ASP A CA 1
ATOM 2806 C C . ASP A 1 348 ? 5.642 -18.061 -20.511 1.00 90.00 348 ASP A C 1
ATOM 2808 O O . ASP A 1 348 ? 5.869 -19.039 -21.227 1.00 90.00 348 ASP A O 1
ATOM 2812 N N . LYS A 1 349 ? 4.986 -18.177 -19.351 1.00 89.56 349 LYS A N 1
ATOM 2813 C CA . LYS A 1 349 ? 4.470 -19.446 -18.830 1.00 89.56 349 LYS A CA 1
ATOM 2814 C C . LYS A 1 349 ? 3.069 -19.797 -19.338 1.00 89.56 349 LYS A C 1
ATOM 2816 O O . LYS A 1 349 ? 2.554 -20.841 -18.941 1.00 89.56 349 LYS A O 1
ATOM 2821 N N . LYS A 1 350 ? 2.464 -18.969 -20.200 1.00 89.06 350 LYS A N 1
ATOM 2822 C CA . LYS A 1 350 ? 1.107 -19.151 -20.749 1.00 89.06 350 LYS A CA 1
ATOM 2823 C C . LYS A 1 350 ? 0.061 -19.397 -19.652 1.00 89.06 350 LYS A C 1
ATOM 2825 O O . LYS A 1 350 ? -0.774 -20.288 -19.767 1.00 89.06 350 LYS A O 1
ATOM 2830 N N . LEU A 1 351 ? 0.146 -18.626 -18.564 1.00 86.31 351 LEU A N 1
ATOM 2831 C CA . LEU A 1 351 ? -0.715 -18.773 -17.380 1.00 86.31 351 LEU A CA 1
ATOM 2832 C C . LEU A 1 351 ? -2.034 -18.004 -17.489 1.00 86.31 351 LEU A C 1
ATOM 2834 O O . LEU A 1 351 ? -2.910 -18.158 -16.639 1.00 86.31 351 LEU A O 1
ATOM 2838 N N . LEU A 1 352 ? -2.167 -17.151 -18.504 1.00 79.31 352 LEU A N 1
ATOM 2839 C CA . LEU A 1 352 ? -3.366 -16.358 -18.713 1.00 79.31 352 LEU A CA 1
ATOM 2840 C C . LEU A 1 352 ? -4.558 -17.293 -18.951 1.00 79.31 352 LEU A C 1
ATOM 2842 O O . LEU A 1 352 ? -4.594 -18.031 -19.937 1.00 79.31 352 LEU A O 1
ATOM 2846 N N . ASN A 1 353 ? -5.536 -17.261 -18.045 1.00 75.06 353 ASN A N 1
ATOM 2847 C CA . ASN A 1 353 ? -6.816 -17.902 -18.319 1.00 75.06 353 ASN A CA 1
ATOM 2848 C C . ASN A 1 353 ? -7.550 -17.076 -19.376 1.00 75.06 353 ASN A C 1
ATOM 2850 O O . ASN A 1 353 ? -7.359 -15.862 -19.401 1.00 75.06 353 ASN A O 1
ATOM 2854 N N . PRO A 1 354 ? -8.421 -17.680 -20.202 1.00 73.81 354 PRO A N 1
ATOM 2855 C CA . PRO A 1 354 ? -9.153 -16.939 -21.221 1.00 73.81 354 PRO A CA 1
ATOM 2856 C C . PRO A 1 354 ? -9.849 -15.705 -20.629 1.00 73.81 354 PRO A C 1
ATOM 2858 O O . PRO A 1 354 ? -10.733 -15.821 -19.777 1.00 73.81 354 PRO A O 1
ATOM 2861 N N . ILE A 1 355 ? -9.417 -14.532 -21.082 1.00 73.62 355 ILE A N 1
ATOM 2862 C CA . ILE A 1 355 ? -10.084 -13.244 -20.893 1.00 73.62 355 ILE A CA 1
ATOM 2863 C C . ILE A 1 355 ? -10.395 -12.736 -22.292 1.00 73.62 355 ILE A C 1
ATOM 2865 O O . ILE A 1 355 ? -9.678 -13.056 -23.242 1.00 73.62 355 ILE A O 1
ATOM 2869 N N . GLU A 1 356 ? -11.466 -11.967 -22.425 1.00 71.88 356 GLU A N 1
ATOM 2870 C CA . GLU A 1 356 ? -11.703 -11.207 -23.647 1.00 71.88 356 GLU A CA 1
ATOM 2871 C C . GLU A 1 356 ? -10.474 -10.344 -23.947 1.00 71.88 356 GLU A C 1
ATOM 2873 O O . GLU A 1 356 ? -9.921 -9.713 -23.044 1.00 71.88 356 GLU A O 1
ATOM 2878 N N . GLU A 1 357 ? -10.033 -10.345 -25.204 1.00 71.94 357 GLU A N 1
ATOM 2879 C CA . GLU A 1 357 ? -8.821 -9.649 -25.653 1.00 71.94 357 GLU A CA 1
ATOM 2880 C C . GLU A 1 357 ? -8.852 -8.162 -25.266 1.00 71.94 357 GLU A C 1
ATOM 2882 O O . GLU A 1 357 ? -7.881 -7.642 -24.724 1.00 71.94 357 GLU A O 1
ATOM 2887 N N . ALA A 1 358 ? -10.028 -7.538 -25.374 1.00 69.31 358 ALA A N 1
ATOM 2888 C CA . ALA A 1 358 ? -10.308 -6.173 -24.930 1.00 69.31 358 ALA A CA 1
ATOM 2889 C C . ALA A 1 358 ? -10.017 -5.900 -23.438 1.00 69.31 358 ALA A C 1
ATOM 2891 O O . ALA A 1 358 ? -9.771 -4.765 -23.042 1.00 69.31 358 ALA A O 1
ATOM 2892 N N . ARG A 1 359 ? -10.035 -6.930 -22.583 1.00 85.81 359 ARG A N 1
ATOM 2893 C CA . ARG A 1 359 ? -9.789 -6.823 -21.134 1.00 85.81 359 ARG A CA 1
ATOM 2894 C C . ARG A 1 359 ? -8.358 -7.214 -20.750 1.00 85.81 359 ARG A C 1
ATOM 2896 O O . ARG A 1 359 ? -7.980 -7.056 -19.586 1.00 85.81 359 ARG A O 1
ATOM 2903 N N . ALA A 1 360 ? -7.557 -7.723 -21.689 1.00 89.19 360 ALA A N 1
ATOM 2904 C CA . ALA A 1 360 ? -6.173 -8.116 -21.426 1.00 89.19 360 ALA A CA 1
ATOM 2905 C C . ALA A 1 360 ? -5.304 -6.905 -21.048 1.00 89.19 360 ALA A C 1
ATOM 2907 O O . ALA A 1 360 ? -4.507 -6.993 -20.114 1.00 89.19 360 ALA A O 1
ATOM 2908 N N . GLU A 1 361 ? -5.523 -5.754 -21.689 1.00 94.38 361 GLU A N 1
ATOM 2909 C CA . GLU A 1 361 ? -4.795 -4.517 -21.381 1.00 94.38 361 GLU A CA 1
ATOM 2910 C C . GLU A 1 361 ? -5.168 -3.942 -20.006 1.00 94.38 361 GLU A C 1
ATOM 2912 O O . GLU A 1 361 ? -4.290 -3.458 -19.292 1.00 94.38 361 GLU A O 1
ATOM 2917 N N . ASN A 1 362 ? -6.418 -4.094 -19.549 1.00 96.06 362 ASN A N 1
ATOM 2918 C CA . ASN A 1 362 ? -6.798 -3.758 -18.171 1.00 96.06 362 ASN A CA 1
ATOM 2919 C C . ASN A 1 362 ? -6.022 -4.619 -17.161 1.00 96.06 362 ASN A C 1
ATOM 2921 O O . ASN A 1 362 ? -5.484 -4.099 -16.182 1.00 96.06 362 ASN A O 1
ATOM 2925 N N . LEU A 1 363 ? -5.937 -5.936 -17.391 1.00 96.25 363 LEU A N 1
ATOM 2926 C CA . LEU A 1 363 ? -5.171 -6.833 -16.521 1.00 96.25 363 LEU A CA 1
ATOM 2927 C C . LEU A 1 363 ? -3.686 -6.456 -16.512 1.00 96.25 363 LEU A C 1
ATOM 2929 O O . LEU A 1 363 ? -3.068 -6.397 -15.445 1.00 96.25 363 LEU A O 1
ATOM 2933 N N . ARG A 1 364 ? -3.132 -6.180 -17.696 1.00 96.12 364 ARG A N 1
ATOM 2934 C CA . ARG A 1 364 ? -1.755 -5.732 -17.867 1.00 96.12 364 ARG A CA 1
ATOM 2935 C C . ARG A 1 364 ? -1.486 -4.460 -17.079 1.00 96.12 364 ARG A C 1
ATOM 2937 O O . ARG A 1 364 ? -0.559 -4.448 -16.275 1.00 96.12 364 ARG A O 1
ATOM 2944 N N . PHE A 1 365 ? -2.318 -3.432 -17.242 1.00 97.25 365 PHE A N 1
ATOM 2945 C CA . PHE A 1 365 ? -2.189 -2.175 -16.511 1.00 97.25 365 PHE A CA 1
ATOM 2946 C C . PHE A 1 365 ? -2.155 -2.410 -14.999 1.00 97.25 365 PHE A C 1
ATOM 2948 O O . PHE A 1 365 ? -1.255 -1.915 -14.319 1.00 97.25 365 PHE A O 1
ATOM 2955 N N . ILE A 1 366 ? -3.100 -3.197 -14.474 1.00 98.00 366 ILE A N 1
ATOM 2956 C CA . ILE A 1 366 ? -3.206 -3.456 -13.036 1.00 98.00 366 ILE A CA 1
ATOM 2957 C C . ILE A 1 366 ? -1.964 -4.180 -12.516 1.00 98.00 366 ILE A C 1
ATOM 2959 O O . ILE A 1 366 ? -1.359 -3.721 -11.547 1.00 98.00 366 ILE A O 1
ATOM 2963 N N . ILE A 1 367 ? -1.552 -5.276 -13.160 1.00 97.62 367 ILE A N 1
ATOM 2964 C CA . ILE A 1 367 ? -0.391 -6.057 -12.718 1.00 97.62 367 ILE A CA 1
ATOM 2965 C C . ILE A 1 367 ? 0.895 -5.238 -12.843 1.00 97.62 367 ILE A C 1
ATOM 2967 O O . ILE A 1 367 ? 1.671 -5.192 -11.893 1.00 97.62 367 ILE A O 1
ATOM 2971 N N . GLU A 1 368 ? 1.132 -4.569 -13.970 1.00 95.81 368 GLU A N 1
ATOM 2972 C CA . GLU A 1 368 ? 2.377 -3.826 -14.190 1.00 95.81 368 GLU A CA 1
ATOM 2973 C C . GLU A 1 368 ? 2.543 -2.658 -13.205 1.00 95.81 368 GLU A C 1
ATOM 2975 O O . GLU A 1 368 ? 3.669 -2.358 -12.806 1.00 95.81 368 GLU A O 1
ATOM 2980 N N . ASN A 1 369 ? 1.438 -2.045 -12.761 1.00 95.56 369 ASN A N 1
ATOM 2981 C CA . ASN A 1 369 ? 1.466 -0.795 -12.000 1.00 95.56 369 ASN A CA 1
ATOM 2982 C C . ASN A 1 369 ? 1.054 -0.902 -10.524 1.00 95.56 369 ASN A C 1
ATOM 2984 O O . ASN A 1 369 ? 1.103 0.104 -9.813 1.00 95.56 369 ASN A O 1
ATOM 2988 N N . HIS A 1 370 ? 0.643 -2.068 -10.017 1.00 94.75 370 HIS A N 1
ATOM 2989 C CA . HIS A 1 370 ? 0.171 -2.170 -8.625 1.00 94.75 370 HIS A CA 1
ATOM 2990 C C . HIS A 1 370 ? 1.228 -1.740 -7.590 1.00 94.75 370 HIS A C 1
ATOM 2992 O O . HIS A 1 370 ? 0.890 -1.135 -6.570 1.00 94.75 370 HIS A O 1
ATOM 2998 N N . ALA A 1 371 ? 2.503 -1.987 -7.899 1.00 88.81 371 ALA A N 1
ATOM 2999 C CA . ALA A 1 371 ? 3.653 -1.704 -7.050 1.00 88.81 371 ALA A CA 1
ATOM 3000 C C . ALA A 1 371 ? 4.060 -0.222 -6.994 1.00 88.81 371 ALA A C 1
ATOM 3002 O O . ALA A 1 371 ? 4.837 0.161 -6.120 1.00 88.81 371 ALA A O 1
ATOM 3003 N N . VAL A 1 372 ? 3.580 0.612 -7.923 1.00 84.69 372 VAL A N 1
ATOM 3004 C CA . VAL A 1 372 ? 3.956 2.033 -8.004 1.00 84.69 372 VAL A CA 1
ATOM 3005 C C . VAL A 1 372 ? 2.885 2.933 -7.394 1.00 84.69 372 VAL A C 1
ATOM 3007 O O . VAL A 1 372 ? 1.722 2.550 -7.254 1.00 84.69 372 VAL A O 1
ATOM 3010 N N . ALA A 1 373 ? 3.260 4.160 -7.029 1.00 81.31 373 ALA A N 1
ATOM 3011 C CA . ALA A 1 373 ? 2.313 5.169 -6.558 1.00 81.31 373 ALA A CA 1
ATOM 3012 C C . ALA A 1 373 ? 1.201 5.444 -7.591 1.00 81.31 373 ALA A C 1
ATOM 3014 O O . ALA A 1 373 ? 1.452 5.445 -8.794 1.00 81.31 373 ALA A O 1
ATOM 3015 N N . ASP A 1 374 ? -0.015 5.744 -7.129 1.00 85.62 374 ASP A N 1
ATOM 3016 C CA . ASP A 1 374 ? -1.205 5.890 -7.992 1.00 85.62 374 ASP A CA 1
ATOM 3017 C C . ASP A 1 374 ? -1.010 6.949 -9.068 1.00 85.62 374 ASP A C 1
ATOM 3019 O O . ASP A 1 374 ? -1.272 6.723 -10.243 1.00 85.62 374 ASP A O 1
ATOM 3023 N N . ILE A 1 375 ? -0.453 8.090 -8.668 1.00 78.94 375 ILE A N 1
ATOM 3024 C CA . ILE A 1 375 ? -0.113 9.179 -9.576 1.00 78.94 375 ILE A CA 1
ATOM 3025 C C . ILE A 1 375 ? 0.840 8.679 -10.676 1.00 78.94 375 ILE A C 1
ATOM 3027 O O . ILE A 1 375 ? 0.674 9.048 -11.833 1.00 78.94 375 ILE A O 1
ATOM 3031 N N . SER A 1 376 ? 1.823 7.838 -10.340 1.00 78.06 376 SER A N 1
ATOM 3032 C CA . SER A 1 376 ? 2.758 7.241 -11.306 1.00 78.06 376 SER A CA 1
ATOM 3033 C C . SER A 1 376 ? 2.086 6.222 -12.229 1.00 78.06 376 SER A C 1
ATOM 3035 O O . SER A 1 376 ? 2.431 6.170 -13.406 1.00 78.06 376 SER A O 1
ATOM 3037 N N . ALA A 1 377 ? 1.122 5.447 -11.730 1.00 86.50 377 ALA A N 1
ATOM 3038 C CA . ALA A 1 377 ? 0.336 4.511 -12.534 1.00 86.50 377 ALA A CA 1
ATOM 3039 C C . ALA A 1 377 ? -0.576 5.242 -13.533 1.00 86.50 377 ALA A C 1
ATOM 3041 O O . ALA A 1 377 ? -0.549 4.947 -14.722 1.00 86.50 377 ALA A O 1
ATOM 3042 N N . ILE A 1 378 ? -1.319 6.255 -13.075 1.00 87.25 378 ILE A N 1
ATOM 3043 C CA . ILE A 1 378 ? -2.277 7.021 -13.894 1.00 87.25 378 ILE A CA 1
ATOM 3044 C C . ILE A 1 378 ? -1.594 7.662 -15.111 1.00 87.25 378 ILE A C 1
ATOM 3046 O O . ILE A 1 378 ? -2.156 7.716 -16.196 1.00 87.25 378 ILE A O 1
ATOM 3050 N N . LYS A 1 379 ? -0.340 8.092 -14.976 1.00 81.06 379 LYS A N 1
ATOM 3051 C CA . LYS A 1 379 ? 0.433 8.691 -16.082 1.00 81.06 379 LYS A CA 1
ATOM 3052 C C . LYS A 1 379 ? 0.791 7.722 -17.190 1.00 81.06 379 LYS A C 1
ATOM 3054 O O . LYS A 1 379 ? 1.187 8.154 -18.264 1.00 81.06 379 LYS A O 1
ATOM 3059 N N . GLN A 1 380 ? 0.734 6.432 -16.896 1.00 85.50 380 GLN A N 1
ATOM 3060 C CA . GLN A 1 380 ? 1.076 5.392 -17.844 1.00 85.50 380 GLN A CA 1
ATOM 3061 C C . GLN A 1 380 ? -0.144 4.918 -18.630 1.00 85.50 380 GLN A C 1
ATOM 3063 O O . GLN A 1 380 ? 0.054 4.122 -19.535 1.00 85.50 380 GLN A O 1
ATOM 3068 N N . LEU A 1 381 ? -1.361 5.404 -18.338 1.00 88.88 381 LEU A N 1
ATOM 3069 C CA . LEU A 1 381 ? -2.598 4.971 -19.005 1.00 88.88 381 LEU A CA 1
ATOM 3070 C C . LEU A 1 381 ? -2.501 5.033 -20.535 1.00 88.88 381 LEU A C 1
ATOM 3072 O O . LEU A 1 381 ? -2.881 4.072 -21.191 1.00 88.88 381 LEU A O 1
ATOM 3076 N N . ASP A 1 382 ? -1.889 6.084 -21.090 1.00 87.88 382 ASP A N 1
ATOM 3077 C CA . ASP A 1 382 ? -1.722 6.266 -22.543 1.00 87.88 382 ASP A CA 1
ATOM 3078 C C . ASP A 1 382 ? -0.806 5.214 -23.206 1.00 87.88 382 ASP A C 1
ATOM 3080 O O . ASP A 1 382 ? -0.690 5.166 -24.429 1.00 87.88 382 ASP A O 1
ATOM 3084 N N . LYS A 1 383 ? -0.121 4.375 -22.416 1.00 89.19 383 LYS A N 1
ATOM 3085 C CA . LYS A 1 383 ? 0.729 3.271 -22.899 1.00 89.19 383 LYS A CA 1
ATOM 3086 C C . LYS A 1 383 ? -0.050 1.965 -23.109 1.00 89.19 383 LYS A C 1
ATOM 3088 O O . LYS A 1 383 ? 0.566 0.976 -23.507 1.00 89.19 383 LYS A O 1
ATOM 3093 N N . TYR A 1 384 ? -1.353 1.956 -22.823 1.00 92.06 384 TYR A N 1
ATOM 3094 C CA . TYR A 1 384 ? -2.218 0.778 -22.870 1.00 92.06 384 TYR A CA 1
ATOM 3095 C C . TYR A 1 384 ? -3.410 1.023 -23.796 1.00 92.06 384 TYR A C 1
ATOM 3097 O O . TYR A 1 384 ? -3.974 2.118 -23.830 1.00 92.06 384 TYR A O 1
ATOM 3105 N N . GLU A 1 385 ? -3.826 -0.011 -24.523 1.00 92.62 385 GLU A N 1
ATOM 3106 C CA . GLU A 1 385 ? -4.973 0.055 -25.439 1.00 92.62 385 GLU A CA 1
ATOM 3107 C C . GLU A 1 385 ? -6.280 -0.207 -24.668 1.00 92.62 385 GLU A C 1
ATOM 3109 O O . GLU A 1 385 ? -6.896 -1.265 -24.773 1.00 92.62 385 GLU A O 1
ATOM 3114 N N . LEU A 1 386 ? -6.670 0.748 -23.817 1.00 92.88 386 LEU A N 1
ATOM 3115 C CA . LEU A 1 386 ? -7.808 0.616 -22.899 1.00 92.88 386 LEU A CA 1
ATOM 3116 C C . LEU A 1 386 ? -9.121 1.088 -23.538 1.00 92.88 386 LEU A C 1
ATOM 3118 O O . LEU A 1 386 ? -9.205 2.209 -24.037 1.00 92.88 386 LEU A O 1
ATOM 3122 N N . GLU A 1 387 ? -10.188 0.293 -23.411 1.00 90.06 387 GLU A N 1
ATOM 3123 C CA . GLU A 1 387 ? -11.543 0.715 -23.813 1.00 90.06 387 GLU A CA 1
ATOM 3124 C C . GLU A 1 387 ? -12.094 1.842 -22.926 1.00 90.06 387 GLU A C 1
ATOM 3126 O O . GLU A 1 387 ? -12.817 2.725 -23.386 1.00 90.06 387 GLU A O 1
ATOM 3131 N N . SER A 1 388 ? -11.764 1.807 -21.631 1.00 93.94 388 SER A N 1
ATOM 3132 C CA . SER A 1 388 ? -12.167 2.815 -20.653 1.00 93.94 388 SER A CA 1
ATOM 3133 C C . SER A 1 388 ? -11.091 2.993 -19.586 1.00 93.94 388 SER A C 1
ATOM 3135 O O . SER A 1 388 ? -10.786 2.080 -18.810 1.00 93.94 388 SER A O 1
ATOM 3137 N N . THR A 1 389 ? -10.529 4.197 -19.522 1.00 95.06 389 THR A N 1
ATOM 3138 C CA . THR A 1 389 ? -9.557 4.591 -18.496 1.00 95.06 389 THR A CA 1
ATOM 3139 C C . THR A 1 389 ? -10.192 4.616 -17.109 1.00 95.06 389 THR A C 1
ATOM 3141 O O . THR A 1 389 ? -9.608 4.077 -16.173 1.00 95.06 389 THR A O 1
ATOM 3144 N N . ASP A 1 390 ? -11.404 5.157 -16.974 1.00 95.75 390 ASP A N 1
ATOM 3145 C CA . ASP A 1 390 ? -12.119 5.238 -15.693 1.00 95.75 390 ASP A CA 1
ATOM 3146 C C . ASP A 1 390 ? -12.437 3.850 -15.120 1.00 95.75 390 ASP A C 1
ATOM 3148 O O . ASP A 1 390 ? -12.218 3.600 -13.932 1.00 95.75 390 ASP A O 1
ATOM 3152 N N . ASP A 1 391 ? -12.896 2.920 -15.966 1.00 95.56 391 ASP A N 1
ATOM 3153 C CA . ASP A 1 391 ? -13.123 1.527 -15.567 1.00 95.56 391 ASP A CA 1
ATOM 3154 C C . ASP A 1 391 ? -11.817 0.860 -15.113 1.00 95.56 391 ASP A C 1
ATOM 3156 O O . ASP A 1 391 ? -11.759 0.218 -14.062 1.00 95.56 391 ASP A O 1
ATOM 3160 N N . THR A 1 392 ? -10.734 1.081 -15.861 1.00 97.25 392 THR A N 1
ATOM 3161 C CA . THR A 1 392 ? -9.405 0.551 -15.533 1.00 97.25 392 THR A CA 1
ATOM 3162 C C . THR A 1 392 ? -8.891 1.097 -14.201 1.00 97.25 392 THR A C 1
ATOM 3164 O O . THR A 1 392 ? -8.412 0.326 -13.370 1.00 97.25 392 THR A O 1
ATOM 3167 N N . ILE A 1 393 ? -9.036 2.403 -13.953 1.00 97.69 393 ILE A N 1
ATOM 3168 C CA . ILE A 1 393 ? -8.658 3.043 -12.685 1.00 97.69 393 ILE A CA 1
ATOM 3169 C C . ILE A 1 393 ? -9.494 2.479 -11.531 1.00 97.69 393 ILE A C 1
ATOM 3171 O O . ILE A 1 393 ? -8.939 2.183 -10.472 1.00 97.69 393 ILE A O 1
ATOM 3175 N N . ARG A 1 394 ? -10.807 2.273 -11.721 1.00 98.00 394 ARG A N 1
ATOM 3176 C CA . ARG A 1 394 ? -11.672 1.656 -10.702 1.00 98.00 394 ARG A CA 1
ATOM 3177 C C . ARG A 1 394 ? -11.154 0.273 -10.306 1.00 98.00 394 ARG A C 1
ATOM 3179 O O . ARG A 1 394 ? -10.970 0.007 -9.120 1.00 98.00 394 ARG A O 1
ATOM 3186 N N . LEU A 1 395 ? -10.882 -0.593 -11.283 1.00 98.25 395 LEU A N 1
ATOM 3187 C CA . LEU A 1 395 ? -10.370 -1.946 -11.036 1.00 98.25 395 LEU A CA 1
ATOM 3188 C C . LEU A 1 395 ? -8.975 -1.926 -10.406 1.00 98.25 395 LEU A C 1
ATOM 3190 O O . LEU A 1 395 ? -8.705 -2.671 -9.465 1.00 98.25 395 LEU A O 1
ATOM 3194 N N . PHE A 1 396 ? -8.106 -1.032 -10.872 1.00 98.44 396 PHE A N 1
ATOM 3195 C CA . PHE A 1 396 ? -6.793 -0.802 -10.284 1.00 98.44 396 PHE A CA 1
ATOM 3196 C C . PHE A 1 396 ? -6.885 -0.413 -8.805 1.00 98.44 396 PHE A C 1
ATOM 3198 O O . PHE A 1 396 ? -6.171 -0.973 -7.976 1.00 98.44 396 PHE A O 1
ATOM 3205 N N . HIS A 1 397 ? -7.800 0.490 -8.449 1.00 98.56 397 HIS A N 1
ATOM 3206 C CA . HIS A 1 397 ? -8.027 0.892 -7.064 1.00 98.56 397 HIS A CA 1
ATOM 3207 C C . HIS A 1 397 ? -8.536 -0.261 -6.196 1.00 98.56 397 HIS A C 1
ATOM 3209 O O . HIS A 1 397 ? -8.004 -0.466 -5.108 1.00 98.56 397 HIS A O 1
ATOM 3215 N N . ILE A 1 398 ? -9.501 -1.047 -6.687 1.00 98.75 398 ILE A N 1
ATOM 3216 C CA . ILE A 1 398 ? -10.005 -2.237 -5.982 1.00 98.75 398 ILE A CA 1
ATOM 3217 C C . ILE A 1 398 ? -8.869 -3.229 -5.720 1.00 98.75 398 ILE A C 1
ATOM 3219 O O . ILE A 1 398 ? -8.718 -3.727 -4.604 1.00 98.75 398 ILE A O 1
ATOM 3223 N N . PHE A 1 399 ? -8.045 -3.494 -6.736 1.00 98.75 399 PHE A N 1
ATOM 3224 C CA . PHE A 1 399 ? -6.914 -4.402 -6.600 1.00 98.75 399 PHE A CA 1
ATOM 3225 C C . PHE A 1 399 ? -5.894 -3.903 -5.567 1.00 98.75 399 PHE A C 1
ATOM 3227 O O . PHE A 1 399 ? -5.507 -4.648 -4.665 1.00 98.75 399 PHE A O 1
ATOM 3234 N N . LYS A 1 400 ? -5.493 -2.629 -5.656 1.00 98.19 400 LYS A N 1
ATOM 3235 C CA . LYS A 1 400 ? -4.533 -2.036 -4.716 1.00 98.19 400 LYS A CA 1
ATOM 3236 C C . LYS A 1 400 ? -5.053 -1.966 -3.292 1.00 98.19 400 LYS A C 1
ATOM 3238 O O . LYS A 1 400 ? -4.263 -2.062 -2.359 1.00 98.19 400 LYS A O 1
ATOM 3243 N N . ASP A 1 401 ? -6.355 -1.807 -3.109 1.00 98.62 401 ASP A N 1
ATOM 3244 C CA . ASP A 1 401 ? -6.957 -1.863 -1.786 1.00 98.62 401 ASP A CA 1
ATOM 3245 C C . ASP A 1 401 ? -6.918 -3.277 -1.209 1.00 98.62 401 ASP A C 1
ATOM 3247 O O . ASP A 1 401 ? -6.606 -3.429 -0.031 1.00 98.62 401 ASP A O 1
ATOM 3251 N N . ALA A 1 402 ? -7.159 -4.314 -2.017 1.00 98.62 402 ALA A N 1
ATOM 3252 C CA . ALA A 1 402 ? -7.027 -5.701 -1.573 1.00 98.62 402 ALA A CA 1
ATOM 3253 C C . ALA A 1 402 ? -5.583 -6.046 -1.161 1.00 98.62 402 ALA A C 1
ATOM 3255 O O . ALA A 1 402 ? -5.371 -6.607 -0.085 1.00 98.62 402 ALA A O 1
ATOM 3256 N N . ASP A 1 403 ? -4.593 -5.674 -1.979 1.00 97.94 403 ASP A N 1
ATOM 3257 C CA . ASP A 1 403 ? -3.167 -5.830 -1.647 1.00 97.94 403 ASP A CA 1
ATOM 3258 C C . ASP A 1 403 ? -2.774 -4.991 -0.413 1.00 97.94 403 ASP A C 1
ATOM 3260 O O . ASP A 1 403 ? -2.139 -5.470 0.534 1.00 97.94 403 ASP A O 1
ATOM 3264 N N . GLY A 1 404 ? -3.250 -3.744 -0.368 1.00 96.31 404 GLY A N 1
ATOM 3265 C CA . GLY A 1 404 ? -3.056 -2.807 0.732 1.00 96.31 404 GLY A CA 1
ATOM 3266 C C . GLY A 1 404 ? -3.611 -3.313 2.063 1.00 96.31 404 GLY A C 1
ATOM 3267 O O . GLY A 1 404 ? -2.939 -3.194 3.088 1.00 96.31 404 GLY A O 1
ATOM 3268 N N . LEU A 1 405 ? -4.799 -3.922 2.057 1.00 98.19 405 LEU A N 1
ATOM 3269 C CA . LEU A 1 405 ? -5.420 -4.546 3.227 1.00 98.19 405 LEU A CA 1
ATOM 3270 C C . LEU A 1 405 ? -4.558 -5.683 3.786 1.00 98.19 405 LEU A C 1
ATOM 3272 O O . LEU A 1 405 ? -4.406 -5.782 5.002 1.00 98.19 405 LEU A O 1
ATOM 3276 N N . ASP A 1 406 ? -3.907 -6.484 2.937 1.00 96.81 406 ASP A N 1
ATOM 3277 C CA . ASP A 1 406 ? -3.032 -7.568 3.399 1.00 96.81 406 ASP A CA 1
ATOM 3278 C C . ASP A 1 406 ? -1.679 -7.085 3.960 1.00 96.81 406 ASP A C 1
ATOM 3280 O O . ASP A 1 406 ? -0.864 -7.878 4.445 1.00 96.81 406 ASP A O 1
ATOM 3284 N N . ARG A 1 407 ? -1.401 -5.774 3.958 1.00 94.25 407 ARG A N 1
ATOM 3285 C CA . ARG A 1 407 ? -0.204 -5.208 4.613 1.00 94.25 407 ARG A CA 1
ATOM 3286 C C . ARG A 1 407 ? -0.227 -5.340 6.135 1.00 94.25 407 ARG A C 1
ATOM 3288 O O . ARG A 1 407 ? 0.798 -5.108 6.783 1.00 94.25 407 ARG A O 1
ATOM 3295 N N . VAL A 1 408 ? -1.342 -5.786 6.722 1.00 93.25 408 VAL A N 1
ATOM 3296 C CA . VAL A 1 408 ? -1.391 -6.253 8.120 1.00 93.25 408 VAL A CA 1
ATOM 3297 C C . VAL A 1 408 ? -0.302 -7.287 8.415 1.00 93.25 408 VAL A C 1
ATOM 3299 O O . VAL A 1 408 ? 0.259 -7.272 9.512 1.00 93.25 408 VAL A O 1
ATOM 3302 N N . ARG A 1 409 ? 0.083 -8.093 7.410 1.00 91.50 409 ARG A N 1
ATOM 3303 C CA . ARG A 1 409 ? 1.120 -9.129 7.514 1.00 91.50 409 ARG A CA 1
ATOM 3304 C C . ARG A 1 409 ? 2.499 -8.597 7.911 1.00 91.50 409 ARG A C 1
ATOM 3306 O O . ARG A 1 409 ? 3.281 -9.298 8.540 1.00 91.50 409 ARG A O 1
ATOM 3313 N N . ILE A 1 410 ? 2.786 -7.346 7.550 1.00 87.75 410 ILE A N 1
ATOM 3314 C CA . ILE A 1 410 ? 4.051 -6.647 7.818 1.00 87.75 410 ILE A CA 1
ATOM 3315 C C . ILE A 1 410 ? 3.856 -5.432 8.738 1.00 87.75 410 ILE A C 1
ATOM 3317 O O . ILE A 1 410 ? 4.734 -4.574 8.839 1.00 87.75 410 ILE A O 1
ATOM 3321 N N . ASN A 1 411 ? 2.708 -5.352 9.422 1.00 86.31 411 ASN A N 1
ATOM 3322 C CA . ASN A 1 411 ? 2.338 -4.238 10.295 1.00 86.31 411 ASN A CA 1
ATOM 3323 C C . ASN A 1 411 ? 2.392 -2.860 9.597 1.00 86.31 411 ASN A C 1
ATOM 3325 O O . ASN A 1 411 ? 2.902 -1.887 10.159 1.00 86.31 411 ASN A O 1
ATOM 3329 N N . ASP A 1 412 ? 1.909 -2.793 8.355 1.00 86.56 412 ASP A N 1
ATOM 3330 C CA . ASP A 1 412 ? 2.038 -1.600 7.509 1.00 86.56 412 ASP A CA 1
ATOM 3331 C C . ASP A 1 412 ? 0.765 -1.253 6.720 1.00 86.56 412 ASP A C 1
ATOM 3333 O O . ASP A 1 412 ? 0.811 -0.597 5.679 1.00 86.56 412 ASP A O 1
ATOM 3337 N N . LEU A 1 413 ? -0.393 -1.710 7.207 1.00 92.50 413 LEU A N 1
ATOM 3338 C CA . LEU A 1 413 ? -1.688 -1.261 6.705 1.00 92.50 413 LEU A CA 1
ATOM 3339 C C . LEU A 1 413 ? -1.900 0.204 7.099 1.00 92.50 413 LEU A C 1
ATOM 3341 O O . LEU A 1 413 ? -2.012 0.526 8.280 1.00 92.50 413 LEU A O 1
ATOM 3345 N N . ASN A 1 414 ? -2.005 1.084 6.107 1.00 90.88 414 ASN A N 1
ATOM 3346 C CA . ASN A 1 414 ? -2.324 2.489 6.314 1.00 90.88 414 ASN A CA 1
ATOM 3347 C C . ASN A 1 414 ? -3.670 2.827 5.641 1.00 90.88 414 ASN A C 1
ATOM 3349 O O . ASN A 1 414 ? -3.735 2.890 4.412 1.00 90.88 414 ASN A O 1
ATOM 3353 N N . PRO A 1 415 ? -4.735 3.095 6.423 1.00 91.69 415 PRO A N 1
ATOM 3354 C CA . PRO A 1 415 ? -6.084 3.337 5.900 1.00 91.69 415 PRO A CA 1
ATOM 3355 C C . PRO A 1 415 ? -6.196 4.524 4.943 1.00 91.69 415 PRO A C 1
ATOM 3357 O O . PRO A 1 415 ? -7.104 4.558 4.122 1.00 91.69 415 PRO A O 1
ATOM 3360 N N . LYS A 1 416 ? -5.267 5.488 5.008 1.00 89.12 416 LYS A N 1
ATOM 3361 C CA . LYS A 1 416 ? -5.246 6.654 4.106 1.00 89.12 416 LYS A CA 1
ATOM 3362 C C . LYS A 1 416 ? -4.937 6.283 2.654 1.00 89.12 416 LYS A C 1
ATOM 3364 O O . LYS A 1 416 ? -5.133 7.113 1.774 1.00 89.12 416 LYS A O 1
ATOM 3369 N N . TYR A 1 417 ? -4.426 5.075 2.422 1.00 89.69 417 TYR A N 1
ATOM 3370 C CA . TYR A 1 417 ? -4.169 4.537 1.091 1.00 89.69 417 TYR A CA 1
ATOM 3371 C C . TYR A 1 417 ? -5.293 3.648 0.571 1.00 89.69 417 TYR A C 1
ATOM 3373 O O . TYR A 1 417 ? -5.149 3.136 -0.532 1.00 89.69 417 TYR A O 1
ATOM 3381 N N . LEU A 1 418 ? -6.368 3.430 1.331 1.00 96.12 418 LEU A N 1
ATOM 3382 C CA . LEU A 1 418 ? -7.539 2.718 0.828 1.00 96.12 418 LEU A CA 1
ATOM 3383 C C . LEU A 1 418 ? -8.382 3.696 -0.001 1.00 96.12 418 LEU A C 1
ATOM 3385 O O . LEU A 1 418 ? -8.663 4.809 0.442 1.00 96.12 418 LEU A O 1
ATOM 3389 N N . ARG A 1 419 ? -8.716 3.305 -1.229 1.00 96.50 419 ARG A N 1
ATOM 3390 C CA . ARG A 1 419 ? -9.234 4.181 -2.294 1.00 96.50 419 ARG A CA 1
ATOM 3391 C C . ARG A 1 419 ? -10.736 4.047 -2.482 1.00 96.50 419 ARG A C 1
ATOM 3393 O O . ARG A 1 419 ? -11.414 5.015 -2.812 1.00 96.50 419 ARG A O 1
ATOM 3400 N N . THR A 1 420 ? -11.237 2.833 -2.323 1.00 97.31 420 THR A N 1
ATOM 3401 C CA . THR A 1 420 ? -12.632 2.457 -2.524 1.00 97.31 420 THR A CA 1
ATOM 3402 C C . THR A 1 420 ? -13.449 2.714 -1.266 1.00 97.31 420 THR A C 1
ATOM 3404 O O . THR A 1 420 ? -12.924 2.809 -0.154 1.00 97.31 420 THR A O 1
ATOM 3407 N N . THR A 1 421 ? -14.765 2.840 -1.432 1.00 95.31 421 THR A N 1
ATOM 3408 C CA . THR A 1 421 ? -15.667 3.136 -0.315 1.00 95.31 421 THR A CA 1
ATOM 3409 C C . THR A 1 421 ? -15.723 1.987 0.694 1.00 95.31 421 THR A C 1
ATOM 3411 O O . THR A 1 421 ? -15.838 2.240 1.895 1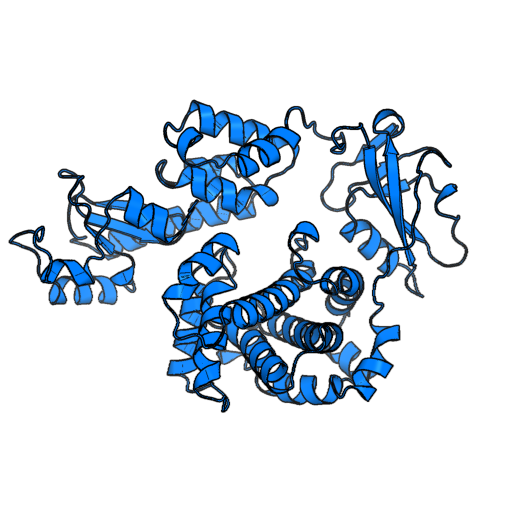.00 95.31 421 THR A O 1
ATOM 3414 N N . HIS A 1 422 ? -15.619 0.732 0.244 1.00 97.81 422 HIS A N 1
ATOM 3415 C CA . HIS A 1 422 ? -15.779 -0.429 1.120 1.00 97.81 422 HIS A CA 1
ATOM 3416 C C . HIS A 1 422 ? -14.469 -0.991 1.683 1.00 97.81 422 HIS A C 1
ATOM 3418 O O . HIS A 1 422 ? -14.517 -1.688 2.699 1.00 97.81 422 HIS A O 1
ATOM 3424 N N . ALA A 1 423 ? -13.301 -0.665 1.120 1.00 98.06 423 ALA A N 1
ATOM 3425 C CA . ALA A 1 423 ? -12.025 -1.162 1.642 1.00 98.06 423 ALA A CA 1
ATOM 3426 C C . ALA A 1 423 ? -11.758 -0.839 3.120 1.00 98.06 423 ALA A C 1
ATOM 3428 O O . ALA A 1 423 ? -11.373 -1.760 3.846 1.00 98.06 423 ALA A O 1
ATOM 3429 N N . PRO A 1 424 ? -12.028 0.377 3.637 1.00 97.25 424 PRO A N 1
ATOM 3430 C CA . PRO A 1 424 ? -11.875 0.655 5.066 1.00 97.25 424 PRO A CA 1
ATOM 3431 C C . PRO A 1 424 ? -12.701 -0.276 5.964 1.00 97.25 424 PRO A C 1
ATOM 3433 O O . PRO A 1 424 ? -12.266 -0.625 7.060 1.00 97.25 424 PRO A O 1
ATOM 3436 N N . LYS A 1 425 ? -13.860 -0.749 5.491 1.00 97.38 425 LYS A N 1
ATOM 3437 C CA . LYS A 1 425 ? -14.720 -1.664 6.256 1.00 97.38 425 LYS A CA 1
ATOM 3438 C C . LYS A 1 425 ? -14.085 -3.041 6.433 1.00 97.38 425 LYS A C 1
ATOM 3440 O O . LYS A 1 425 ? -14.353 -3.717 7.421 1.00 97.38 425 LYS A O 1
ATOM 3445 N N . LEU A 1 426 ? -13.213 -3.460 5.516 1.00 97.75 426 LEU A N 1
ATOM 3446 C CA . LEU A 1 426 ? -12.546 -4.762 5.561 1.00 97.75 426 LEU A CA 1
ATOM 3447 C C . LEU A 1 426 ? -11.294 -4.793 6.440 1.00 97.75 426 LEU A C 1
ATOM 3449 O O . LEU A 1 426 ? -10.679 -5.848 6.561 1.00 97.75 426 LEU A O 1
ATOM 3453 N N . MET A 1 427 ? -10.909 -3.691 7.086 1.00 96.94 427 MET A N 1
ATOM 3454 C CA . MET A 1 427 ? -9.701 -3.667 7.917 1.00 96.94 427 MET A CA 1
ATOM 3455 C C . MET A 1 427 ? -9.729 -4.718 9.034 1.00 96.94 427 MET A C 1
ATOM 3457 O O . MET A 1 427 ? -8.747 -5.429 9.234 1.00 96.94 427 MET A O 1
ATOM 3461 N N . LEU A 1 428 ? -10.853 -4.846 9.747 1.00 95.88 428 LEU A N 1
ATOM 3462 C CA . LEU A 1 428 ? -10.993 -5.852 10.801 1.00 95.88 428 LEU A CA 1
ATOM 3463 C C . LEU A 1 428 ? -10.904 -7.270 10.226 1.00 95.88 428 LEU A C 1
ATOM 3465 O O . LEU A 1 428 ? -10.126 -8.077 10.732 1.00 95.88 428 LEU A O 1
ATOM 3469 N N . ALA A 1 429 ? -11.627 -7.541 9.136 1.00 95.31 429 ALA A N 1
ATOM 3470 C CA . ALA A 1 429 ? -11.546 -8.809 8.420 1.00 95.31 429 ALA A CA 1
ATOM 3471 C C . ALA A 1 429 ? -10.106 -9.129 7.981 1.00 95.31 429 ALA A C 1
ATOM 3473 O O . ALA A 1 429 ? -9.645 -10.237 8.222 1.00 95.31 429 ALA A O 1
ATOM 3474 N N . ALA A 1 430 ? -9.356 -8.171 7.429 1.00 96.19 430 ALA A N 1
ATOM 3475 C CA . ALA A 1 430 ? -7.965 -8.375 7.022 1.00 96.19 430 ALA A CA 1
ATOM 3476 C C . ALA A 1 430 ? -7.074 -8.810 8.200 1.00 96.19 430 ALA A C 1
ATOM 3478 O O . ALA A 1 430 ? -6.325 -9.782 8.083 1.00 96.19 430 ALA A O 1
ATOM 3479 N N . HIS A 1 431 ? -7.201 -8.162 9.367 1.00 94.56 431 HIS A N 1
ATOM 3480 C CA . HIS A 1 431 ? -6.486 -8.597 10.575 1.00 94.56 431 HIS A CA 1
ATOM 3481 C C . HIS A 1 431 ? -6.943 -9.986 11.056 1.00 94.56 431 HIS A C 1
ATOM 3483 O O . HIS A 1 431 ? -6.097 -10.773 11.472 1.00 94.56 431 HIS A O 1
ATOM 3489 N N . GLN A 1 432 ? -8.237 -10.324 10.968 1.00 92.06 432 GLN A N 1
ATOM 3490 C CA . GLN A 1 432 ? -8.742 -11.666 11.307 1.00 92.06 432 GLN A CA 1
ATOM 3491 C C . GLN A 1 432 ? -8.175 -12.748 10.378 1.00 92.06 432 GLN A C 1
ATOM 3493 O O . GLN A 1 432 ? -7.715 -13.780 10.859 1.00 92.06 432 GLN A O 1
ATOM 3498 N N . LEU A 1 433 ? -8.157 -12.495 9.066 1.00 91.44 433 LEU A N 1
ATOM 3499 C CA . LEU A 1 433 ? -7.607 -13.414 8.066 1.00 91.44 433 LEU A CA 1
ATOM 3500 C C . LEU A 1 433 ? -6.103 -13.642 8.267 1.00 91.44 433 LEU A C 1
ATOM 3502 O O . LEU A 1 433 ? -5.611 -14.738 8.013 1.00 91.44 433 LEU A O 1
ATOM 3506 N N . TYR A 1 434 ? -5.366 -12.625 8.722 1.00 90.88 434 TYR A N 1
ATOM 3507 C CA . TYR A 1 434 ? -3.942 -12.760 9.022 1.00 90.88 434 TYR A CA 1
ATOM 3508 C C . TYR A 1 434 ? -3.663 -13.462 10.361 1.00 90.88 434 TYR A C 1
ATOM 3510 O O . TYR A 1 434 ? -2.708 -14.227 10.448 1.00 90.88 434 TYR A O 1
ATOM 3518 N N . GLN A 1 435 ? -4.474 -13.214 11.398 1.00 84.19 435 GLN A N 1
ATOM 3519 C CA . GLN A 1 435 ? -4.297 -13.817 12.727 1.00 84.19 435 GLN A CA 1
ATOM 3520 C C . GLN A 1 435 ? -4.824 -15.250 12.850 1.00 84.19 435 GLN A C 1
ATOM 3522 O O . GLN A 1 435 ? -4.544 -15.895 13.859 1.00 84.19 435 GLN A O 1
ATOM 3527 N N . ALA A 1 436 ? -5.588 -15.747 11.875 1.00 72.44 436 ALA A N 1
ATOM 3528 C CA . ALA A 1 436 ? -5.992 -17.146 11.844 1.00 72.44 436 ALA A CA 1
ATOM 3529 C C . ALA A 1 436 ? -4.740 -18.042 11.915 1.00 72.44 436 ALA A C 1
ATOM 3531 O O . ALA A 1 436 ? -3.944 -18.057 10.976 1.00 72.44 436 ALA A O 1
ATOM 3532 N N . GLU A 1 437 ? -4.562 -18.753 13.040 1.00 54.66 437 GLU A N 1
ATOM 3533 C CA . GLU A 1 437 ? -3.384 -19.596 13.334 1.00 54.66 437 GLU A CA 1
ATOM 3534 C C . GLU A 1 437 ? -3.068 -20.564 12.190 1.00 54.66 437 GLU A C 1
ATOM 3536 O O . GLU A 1 437 ? -1.906 -20.808 11.868 1.00 54.66 437 GLU A O 1
ATOM 3541 N N . ASP A 1 438 ? -4.120 -21.035 11.526 1.00 61.53 438 ASP A N 1
ATOM 3542 C CA . ASP A 1 438 ? -4.052 -21.622 10.205 1.00 61.53 438 ASP A CA 1
ATOM 3543 C C . ASP A 1 438 ? -5.177 -21.036 9.345 1.00 61.53 438 ASP A C 1
ATOM 3545 O O . ASP A 1 438 ? -6.355 -21.359 9.506 1.00 61.53 438 ASP A O 1
ATOM 3549 N N . PHE A 1 439 ? -4.805 -20.150 8.421 1.00 69.75 439 PHE A N 1
ATOM 3550 C CA . PHE A 1 439 ? -5.710 -19.582 7.426 1.00 69.75 439 PHE A CA 1
ATOM 3551 C C . PHE A 1 439 ? -6.468 -20.679 6.660 1.00 69.75 439 PHE A C 1
ATOM 3553 O O . PHE A 1 439 ? -7.644 -20.508 6.366 1.00 69.75 439 PHE A O 1
ATOM 3560 N N . GLU A 1 440 ? -5.853 -21.836 6.400 1.00 68.00 440 GLU A N 1
ATOM 3561 C CA . GLU A 1 440 ? -6.520 -22.956 5.729 1.00 68.00 440 GLU A CA 1
ATOM 3562 C C . GLU A 1 440 ? -7.548 -23.646 6.639 1.00 68.00 440 GLU A C 1
ATOM 3564 O O . GLU A 1 440 ? -8.620 -24.029 6.165 1.00 68.00 440 GLU A O 1
ATOM 3569 N N . SER A 1 441 ? -7.265 -23.761 7.939 1.00 65.12 441 SER A N 1
ATOM 3570 C CA . SER A 1 441 ? -8.230 -24.255 8.930 1.00 65.12 441 SER A CA 1
ATOM 3571 C C . SER A 1 441 ? -9.394 -23.285 9.101 1.00 65.12 441 SER A C 1
ATOM 3573 O O . SER A 1 441 ? -10.538 -23.725 9.082 1.00 65.12 441 SER A O 1
ATOM 3575 N N . PHE A 1 442 ? -9.139 -21.971 9.149 1.00 71.31 442 PHE A N 1
ATOM 3576 C CA . PHE A 1 442 ? -10.200 -20.959 9.146 1.00 71.31 442 PHE A CA 1
ATOM 3577 C C . PHE A 1 442 ? -11.098 -21.097 7.916 1.00 71.31 442 PHE A C 1
ATOM 3579 O O . PHE A 1 442 ? -12.319 -21.109 8.047 1.00 71.31 442 PHE A O 1
ATOM 3586 N N . LEU A 1 443 ? -10.507 -21.239 6.725 1.00 69.62 443 LEU A N 1
ATOM 3587 C CA . LEU A 1 443 ? -11.277 -21.454 5.503 1.00 69.62 443 LEU A CA 1
ATOM 3588 C C . LEU A 1 443 ? -12.126 -22.727 5.601 1.00 69.62 443 LEU A C 1
ATOM 3590 O O . LEU A 1 443 ? -13.288 -22.699 5.216 1.00 69.62 443 LEU A O 1
ATOM 3594 N N . THR A 1 444 ? -11.585 -23.810 6.158 1.00 71.50 444 THR A N 1
ATOM 3595 C CA . THR A 1 444 ? -12.306 -25.085 6.322 1.00 71.50 444 THR A CA 1
ATOM 3596 C C . THR A 1 444 ? -13.465 -24.957 7.319 1.00 71.50 444 THR A C 1
ATOM 3598 O O . THR A 1 444 ? -14.596 -25.326 7.013 1.00 71.50 444 THR A O 1
ATOM 3601 N N . GLU A 1 445 ? -13.226 -24.375 8.497 1.00 70.06 445 GLU A N 1
ATOM 3602 C CA . GLU A 1 445 ? -14.250 -24.140 9.529 1.00 70.06 445 GLU A CA 1
ATOM 3603 C C . GLU A 1 445 ? -15.351 -23.187 9.049 1.00 70.06 445 GLU A C 1
ATOM 3605 O O . GLU A 1 445 ? -16.524 -23.352 9.383 1.00 70.06 445 GLU A O 1
ATOM 3610 N N . ALA A 1 446 ? -14.984 -22.207 8.223 1.00 64.94 446 ALA A N 1
ATOM 3611 C CA . ALA A 1 446 ? -15.903 -21.268 7.598 1.00 64.94 446 ALA A CA 1
ATOM 3612 C C . ALA A 1 446 ? -16.673 -21.864 6.400 1.00 64.94 446 ALA A C 1
ATOM 3614 O O . ALA A 1 446 ? -17.534 -21.184 5.832 1.00 64.94 446 ALA A O 1
ATOM 3615 N N . GLY A 1 447 ? -16.368 -23.103 5.990 1.00 64.44 447 GLY A N 1
ATOM 3616 C CA . GLY A 1 447 ? -16.914 -23.744 4.788 1.00 64.44 447 GLY A CA 1
ATOM 3617 C C . GLY A 1 447 ? -16.460 -23.089 3.477 1.00 64.44 447 GLY A C 1
ATOM 3618 O O . GLY A 1 447 ? -17.121 -23.216 2.453 1.00 64.44 447 GLY A O 1
ATOM 3619 N N . ILE A 1 448 ? -15.373 -22.321 3.515 1.00 64.75 448 ILE A N 1
ATOM 3620 C CA . ILE A 1 448 ? -14.779 -21.635 2.365 1.00 64.75 448 ILE A CA 1
ATOM 3621 C C . ILE A 1 448 ? -13.883 -22.585 1.550 1.00 64.75 448 ILE A C 1
ATOM 3623 O O . ILE A 1 448 ? -13.584 -22.269 0.402 1.00 64.75 448 ILE A O 1
ATOM 3627 N N . LYS A 1 449 ? -13.432 -23.705 2.129 1.00 54.41 449 LYS A N 1
ATOM 3628 C CA . LYS A 1 449 ? -12.548 -24.695 1.501 1.00 54.41 449 LYS A CA 1
ATOM 3629 C C . LYS A 1 449 ? -12.988 -26.127 1.784 1.00 54.41 449 LYS A C 1
ATOM 3631 O O . LYS A 1 449 ? -13.464 -26.366 2.917 1.00 54.41 449 LYS A O 1
#

Secondary structure (DSSP, 8-state):
----SHHHHHHHTT-EEGGGGGG-TT--TT--HHHHHHHHHHTT--GGGEEE-TT-SSS-EEEEETTEEEEESSS-SSHHHHHHHHHHHHHHHHHHHHHT-HHHHHHHS-TTTHHHHHHHHGGGS-HHHHHHHHHHHHHH-TTHHHHS-HHHHHHHHTTTT--TTSPPP-TTSEEEEEEEE-TTSPPGGG-SEEES-HHHHHHHHHTSSSPPEEEEEEEEGGGEEEEE--TTT-EEEE-TT--EEEEE--PPPHHHHHHHHHHTTHHHHHHHHHTT--GGGSSSTTSTTSHHHHHHHHHHHHHHHHHTT--HHHHHHHHHHHHHTTTT-SSSS--SSHHHHHHHHHHHTT------HHHHHHHHHHHHHTTS-HHHHHTTGGGS--S-HHHHHHHHHHHHHHHHHGGGGGT---GGG--SSSGGGGHHHHHHHHH-TTHHHHHHHTT--

Foldseek 3Di:
DDDAQPVCLCVVQVWAQLCCLVVDPLRDPPDDDPVLQVQLVVLVHHSRQKTARSPDQQQGIWGHFDQDIDGHNDRPPHNNVVVVVVVVLVVQLLVCLVVLVVVSNLVSGDLSCSLVVCLQCLVVHDLQVLLVVLVVNVVPHPCNVVNQDPVNVVVSVQSVPPDAFQARADPVQKQKWKAFDDPPDDDPLQDFKTASDVLLRLVVQVVDVVRTWMKIWMARSVQFPTFDPDLNGRMTGGHHNRTPPIDTDLADDVLVCLVVCVVVCVLVVLVVLLVLQDQVLALHCPDPLHSLLLSQLLSLLSVLCVVVVHDPLLSVLLSVLSRQLQSQDNDNTQHQQSLVSSLVSCVVVVVDDDHPPQCVQLSSLLSRGLSDDLSNSLSCLVVTPHPDSVVSSVSSLSSNLSSLLLCVSVSRRDCVSRDDPCSVNCNSVSNVCNPPPDNVVVCVVSVSD

Radius of gyration: 24.16 Å; chains: 1; bounding box: 58×48×66 Å

Organism: NCBI:txid690567

Sequence (449 aa):
MDIQFSDDFILRNSLIPISKLESSPVRPDDFFWQPIKASIEAADLSADDLYYNPLNATCPYCYYKNFIFLELQGIPHNPAELKEQINLIENGLNAAVAQRDFKLFITLINPKLAPNAFMEVFDFIADTDKYPLYEYLLKTNELASKVFPAEFKKKAGKYKGAKAGVPLADEKGYVAVFVSQAAGQLTPHKVNTWHTDINTAVKNALKNKPVGDIYQGRVQSEYIHSFVDDRLNNQALVDPYQVKHIEKLDLIKINEFIPQMHSAGITRQYELYARQIKPDWFHNPRGIHALSHSKRVLLLVLMLAYLEQCSQMDTRLLCQAAIYHDIGRKTDGYDTKHGLASYRKMLDKKLLNPIEEARAENLRFIIENHAVADISAIKQLDKYELESTDDTIRLFHIFKDADGLDRVRINDLNPKYLRTTHAPKLMLAAHQLYQAEDFESFLTEAGIK